Protein AF-A0A2A6RLI5-F1 (afdb_monomer_lite)

InterPro domains:
  IPR041916 Anti-sigma factor, zinc-finger domain superfamily [G3DSA:1.10.10.1320] (336-395)

Structure (mmCIF, N/CA/C/O backbone):
data_AF-A0A2A6RLI5-F1
#
_entry.id   AF-A0A2A6RLI5-F1
#
loop_
_atom_site.group_PDB
_atom_site.id
_atom_site.type_symbol
_atom_site.label_atom_id
_atom_site.label_alt_id
_atom_site.label_comp_id
_atom_site.label_asym_id
_atom_site.label_entity_id
_atom_site.label_seq_id
_atom_site.pdbx_PDB_ins_code
_atom_site.Cartn_x
_atom_site.Cartn_y
_atom_site.Cartn_z
_atom_site.occupancy
_atom_site.B_iso_or_equiv
_atom_site.auth_seq_id
_atom_site.auth_comp_id
_atom_site.auth_asym_id
_atom_site.auth_atom_id
_atom_site.pdbx_PDB_model_num
ATOM 1 N N . MET A 1 1 ? -25.107 36.915 18.709 1.00 40.22 1 MET A N 1
ATOM 2 C CA . MET A 1 1 ? -25.016 36.129 19.954 1.00 40.22 1 MET A CA 1
ATOM 3 C C . MET A 1 1 ? -23.820 35.209 19.802 1.00 40.22 1 MET A C 1
ATOM 5 O O . MET A 1 1 ? -23.866 34.317 18.971 1.00 40.22 1 MET A O 1
ATOM 9 N N . THR A 1 2 ? -22.714 35.505 20.477 1.00 58.28 2 THR A N 1
ATOM 10 C CA . THR A 1 2 ? -21.528 34.642 20.522 1.00 58.28 2 THR A CA 1
ATOM 11 C C . THR A 1 2 ? -21.855 33.453 21.414 1.00 58.28 2 THR A C 1
ATOM 13 O O . THR A 1 2 ? -21.847 33.571 22.635 1.00 58.28 2 THR A O 1
ATOM 16 N N . THR A 1 3 ? -22.231 32.327 20.815 1.00 71.44 3 THR A N 1
ATOM 17 C CA . THR A 1 3 ? -22.405 31.067 21.540 1.00 71.44 3 THR A CA 1
ATOM 18 C C . THR A 1 3 ? -21.025 30.638 22.020 1.00 71.44 3 THR A C 1
ATOM 20 O O . THR A 1 3 ? -20.203 30.182 21.228 1.00 71.44 3 THR A O 1
ATOM 23 N N . THR A 1 4 ? -20.724 30.871 23.295 1.00 84.19 4 THR A N 1
ATOM 24 C CA . THR A 1 4 ? -19.453 30.460 23.890 1.00 84.19 4 THR A CA 1
ATOM 25 C C . THR A 1 4 ? -19.360 28.941 23.798 1.00 84.19 4 THR A C 1
ATOM 27 O O . THR A 1 4 ? -20.162 28.229 24.405 1.00 84.19 4 THR A O 1
ATOM 30 N N . LEU A 1 5 ? -18.426 28.437 22.990 1.00 85.94 5 LEU A N 1
ATOM 31 C CA . LEU A 1 5 ? -18.159 27.005 22.903 1.00 85.94 5 LEU A CA 1
ATOM 32 C C . LEU A 1 5 ? -17.696 26.510 24.285 1.00 85.94 5 LEU A C 1
ATOM 34 O O . LEU A 1 5 ? -16.910 27.206 24.932 1.00 85.94 5 LEU A O 1
ATOM 38 N N . PRO A 1 6 ? -18.155 25.335 24.757 1.00 86.94 6 PRO A N 1
ATOM 39 C CA . PRO A 1 6 ? -17.696 24.796 26.035 1.00 86.94 6 PRO A CA 1
ATOM 40 C C . PRO A 1 6 ? -16.165 24.587 26.043 1.00 86.94 6 PRO A C 1
ATOM 42 O O . PRO A 1 6 ? -15.556 24.508 24.974 1.00 86.94 6 PRO A O 1
ATOM 45 N N . PRO A 1 7 ? -15.505 24.467 27.201 1.00 94.69 7 PRO A N 1
ATOM 46 C CA . PRO A 1 7 ? -14.103 24.038 27.252 1.00 94.69 7 PRO A CA 1
ATOM 47 C C . PRO A 1 7 ? -13.908 22.690 26.532 1.00 94.69 7 PRO A C 1
ATOM 49 O O . PRO A 1 7 ? -14.844 21.893 26.440 1.00 94.69 7 PRO A O 1
ATOM 52 N N . LEU A 1 8 ? -12.729 22.466 25.944 1.00 96.19 8 LEU A N 1
ATOM 53 C CA . LEU A 1 8 ? -12.464 21.292 25.104 1.00 96.19 8 LEU A CA 1
ATOM 54 C C . LEU A 1 8 ? -12.231 20.027 25.942 1.00 96.19 8 LEU A C 1
ATOM 56 O O . LEU A 1 8 ? -12.721 18.963 25.567 1.00 96.19 8 LEU A O 1
ATOM 60 N N . GLU A 1 9 ? -11.549 20.132 27.085 1.00 97.12 9 GLU A N 1
ATOM 61 C CA . GLU A 1 9 ? -11.165 18.975 27.902 1.00 97.12 9 GLU A CA 1
ATOM 62 C C . GLU A 1 9 ? -12.362 18.122 28.358 1.00 97.12 9 GLU A C 1
ATOM 64 O O . GLU A 1 9 ? -12.304 16.900 28.194 1.00 97.12 9 GLU A O 1
ATOM 69 N N . PRO A 1 10 ? -13.489 18.694 28.837 1.00 97.38 10 PRO A N 1
ATOM 70 C CA . PRO A 1 10 ? -14.655 17.888 29.200 1.00 97.38 10 PRO A CA 1
ATOM 71 C C . PRO A 1 10 ? -15.283 17.163 28.004 1.00 97.38 10 PRO A C 1
ATOM 73 O O . PRO A 1 10 ? -15.813 16.066 28.158 1.00 97.38 10 PRO A O 1
ATOM 76 N N . VAL A 1 11 ? -15.206 17.750 26.804 1.00 97.69 11 VAL A N 1
ATOM 77 C CA . VAL A 1 11 ? -15.723 17.133 25.572 1.00 97.69 11 VAL A CA 1
ATOM 78 C C . VAL A 1 11 ? -14.842 15.952 25.154 1.00 97.69 11 VAL A C 1
ATOM 80 O O . VAL A 1 11 ? -15.366 14.917 24.751 1.00 97.69 11 VAL A O 1
ATOM 83 N N . ILE A 1 12 ? -13.518 16.072 25.306 1.00 97.44 12 ILE A N 1
ATOM 84 C CA . ILE A 1 12 ? -12.565 14.978 25.063 1.00 97.44 12 ILE A CA 1
ATOM 85 C C . ILE A 1 12 ? -12.824 13.817 26.029 1.00 97.44 12 ILE A C 1
ATOM 87 O O . ILE A 1 12 ? -12.985 12.683 25.578 1.00 97.44 12 ILE A O 1
ATOM 91 N N . ALA A 1 13 ? -12.918 14.094 27.335 1.00 96.19 13 ALA A N 1
ATOM 92 C CA . ALA A 1 13 ? -13.178 13.072 28.351 1.00 96.19 13 ALA A CA 1
ATOM 93 C C . ALA A 1 13 ? -14.523 12.362 28.116 1.00 96.19 13 ALA A C 1
ATOM 95 O O . ALA A 1 13 ? -14.615 11.138 28.195 1.00 96.19 13 ALA A O 1
ATOM 96 N N . CYS A 1 14 ? -15.557 13.124 27.746 1.00 97.06 14 CYS A N 1
ATOM 97 C CA . CYS A 1 14 ? -16.848 12.567 27.362 1.00 97.06 14 CYS A CA 1
ATOM 98 C C . CYS A 1 14 ? -16.746 11.676 26.110 1.00 97.06 14 CYS A C 1
ATOM 100 O O . CYS A 1 14 ? -17.266 10.565 26.119 1.00 97.06 14 CYS A O 1
ATOM 102 N N . CYS A 1 15 ? -16.019 12.093 25.065 1.00 96.75 15 CYS A N 1
ATOM 103 C CA . CYS A 1 15 ? -15.812 11.252 23.881 1.00 96.75 15 CYS A CA 1
ATOM 104 C C . CYS A 1 15 ? -15.080 9.943 24.222 1.00 96.75 15 CYS A C 1
ATOM 106 O O . CYS A 1 15 ? -15.458 8.877 23.742 1.00 96.75 15 CYS A O 1
ATOM 108 N N . GLN A 1 16 ? -14.061 9.985 25.084 1.00 94.12 16 GLN A N 1
ATOM 109 C CA . GLN A 1 16 ? -13.385 8.771 25.552 1.00 94.12 16 GLN A CA 1
ATOM 110 C C . GLN A 1 16 ? -14.362 7.822 26.261 1.00 94.12 16 GLN A C 1
ATOM 112 O O . GLN A 1 16 ? -14.373 6.627 25.963 1.00 94.12 16 GLN A O 1
ATOM 117 N N . ALA A 1 17 ? -15.229 8.352 27.129 1.00 93.88 17 ALA A N 1
ATOM 118 C CA . ALA A 1 17 ? -16.271 7.573 27.792 1.00 93.88 17 ALA A CA 1
ATOM 119 C C . ALA A 1 17 ? -17.282 6.977 26.794 1.00 93.88 17 ALA A C 1
ATOM 121 O O . ALA A 1 17 ? -17.585 5.790 26.886 1.00 93.88 17 ALA A O 1
ATOM 122 N N . GLU A 1 18 ? -17.739 7.748 25.799 1.00 94.69 18 GLU A N 1
ATOM 123 C CA . GLU A 1 18 ? -18.619 7.267 24.720 1.00 94.69 18 GLU A CA 1
ATOM 124 C C . GLU A 1 18 ? -17.965 6.136 23.913 1.00 94.69 18 GLU A C 1
ATOM 126 O O . GLU A 1 18 ? -18.612 5.135 23.611 1.00 94.69 18 GLU A O 1
ATOM 131 N N . ARG A 1 19 ? -16.668 6.240 23.590 1.00 91.12 19 ARG A N 1
ATOM 132 C CA . ARG A 1 19 ? -15.938 5.176 22.876 1.00 91.12 19 ARG A CA 1
ATOM 133 C C . ARG A 1 19 ? -15.784 3.916 23.720 1.00 91.12 19 ARG A C 1
ATOM 135 O O . ARG A 1 19 ? -15.901 2.820 23.172 1.00 91.12 19 ARG A O 1
ATOM 142 N N . SER A 1 20 ? -15.541 4.051 25.020 1.00 86.56 20 SER A N 1
ATOM 143 C CA . SER A 1 20 ? -15.499 2.916 25.946 1.00 86.56 20 SER A CA 1
ATOM 144 C C . SER A 1 20 ? -16.872 2.256 26.085 1.00 86.56 20 SER A C 1
ATOM 146 O O . SER A 1 20 ? -16.972 1.036 25.971 1.00 86.56 20 SER A O 1
ATOM 148 N N . ALA A 1 21 ? -17.937 3.050 26.233 1.00 86.75 21 ALA A N 1
ATOM 149 C CA . ALA A 1 21 ? -19.313 2.563 26.289 1.00 86.75 21 ALA A CA 1
ATOM 150 C C . ALA A 1 21 ? -19.712 1.850 24.991 1.00 86.75 21 ALA A C 1
ATOM 152 O O . ALA A 1 21 ? -20.210 0.732 25.046 1.00 86.75 21 ALA A O 1
ATOM 153 N N . PHE A 1 22 ? -19.392 2.418 23.824 1.00 86.00 22 PHE A N 1
ATOM 154 C CA . PHE A 1 22 ? -19.642 1.793 22.523 1.00 86.00 22 PHE A CA 1
ATOM 155 C C . PHE A 1 22 ? -19.035 0.390 22.414 1.00 86.00 22 PHE A C 1
ATOM 157 O O . PHE A 1 22 ? -19.674 -0.518 21.888 1.00 86.00 22 PHE A O 1
ATOM 164 N N . ARG A 1 23 ? -17.823 0.178 22.944 1.00 79.25 23 ARG A N 1
ATOM 165 C CA . ARG A 1 23 ? -17.190 -1.152 22.956 1.00 79.25 23 ARG A CA 1
ATOM 166 C C . ARG A 1 23 ? -17.946 -2.156 23.830 1.00 79.25 23 ARG A C 1
ATOM 168 O O . ARG A 1 23 ? -17.895 -3.345 23.542 1.00 79.25 23 ARG A O 1
ATOM 175 N N . GLN A 1 24 ? -18.621 -1.694 24.878 1.00 80.50 24 GLN A N 1
ATOM 176 C CA . GLN A 1 24 ? -19.356 -2.545 25.815 1.00 80.50 24 GLN A CA 1
ATOM 177 C C . GLN A 1 24 ? -20.800 -2.799 25.365 1.00 80.50 24 GLN A C 1
ATOM 179 O O . GLN A 1 24 ? -21.291 -3.919 25.471 1.00 80.50 24 GLN A O 1
ATOM 184 N N . THR A 1 25 ? -21.488 -1.768 24.871 1.00 83.44 25 THR A N 1
ATOM 185 C CA . THR A 1 25 ? -22.939 -1.783 24.623 1.00 83.44 25 THR A CA 1
ATOM 186 C C . THR A 1 25 ? -23.312 -1.736 23.141 1.00 83.44 25 THR A C 1
ATOM 188 O O . THR A 1 25 ? -24.451 -2.040 22.791 1.00 83.44 25 THR A O 1
ATOM 191 N N . GLY A 1 26 ? -22.386 -1.345 22.258 1.00 80.88 26 GLY A N 1
ATOM 192 C CA . GLY A 1 26 ? -22.664 -1.075 20.845 1.00 80.88 26 GLY A CA 1
ATOM 193 C C . GLY A 1 26 ? -23.449 0.221 20.591 1.00 80.88 26 GLY A C 1
ATOM 194 O O . GLY A 1 26 ? -23.953 0.415 19.482 1.00 80.88 26 GLY A O 1
ATOM 195 N N . GLU A 1 27 ? -23.584 1.106 21.587 1.00 84.25 27 GLU A N 1
ATOM 196 C CA . GLU A 1 27 ? -24.362 2.348 21.477 1.00 84.25 27 GLU A CA 1
ATOM 197 C C . GLU A 1 27 ? -23.736 3.355 20.498 1.00 84.25 27 GLU A C 1
ATOM 199 O O . GLU A 1 27 ? -22.704 3.964 20.761 1.00 84.25 27 GLU A O 1
ATOM 204 N N . ARG A 1 28 ? -24.381 3.546 19.342 1.00 83.25 28 ARG A N 1
ATOM 205 C CA . ARG A 1 28 ? -23.843 4.329 18.210 1.00 83.25 28 ARG A CA 1
ATOM 206 C C . ARG A 1 28 ? -23.937 5.849 18.373 1.00 83.25 28 ARG A C 1
ATOM 208 O O . ARG A 1 28 ? -23.409 6.584 17.536 1.00 83.25 28 ARG A O 1
ATOM 215 N N . HIS A 1 29 ? -24.659 6.314 19.388 1.00 92.31 29 HIS A N 1
ATOM 216 C CA . HIS A 1 29 ? -24.828 7.733 19.663 1.00 92.31 29 HIS A CA 1
ATOM 217 C C . HIS A 1 29 ? -23.578 8.248 20.383 1.00 92.31 29 HIS A C 1
ATOM 219 O O . HIS A 1 29 ? -23.207 7.731 21.433 1.00 92.31 29 HIS A O 1
ATOM 225 N N . SER A 1 30 ? -22.878 9.217 19.791 1.00 95.06 30 SER A N 1
ATOM 226 C CA . SER A 1 30 ? -21.624 9.744 20.355 1.00 95.06 30 SER A CA 1
ATOM 227 C C . SER A 1 30 ? -21.500 11.258 20.121 1.00 95.06 30 SER A C 1
ATOM 229 O O . SER A 1 30 ? -20.634 11.705 19.353 1.00 95.06 30 SER A O 1
ATOM 231 N N . PRO A 1 31 ? -22.405 12.065 20.712 1.00 96.25 31 PRO A N 1
ATOM 232 C CA . PRO A 1 31 ? -22.443 13.514 20.522 1.00 96.25 31 PRO A CA 1
ATOM 233 C C . PRO A 1 31 ? -21.136 14.207 20.914 1.00 96.25 31 PRO A C 1
ATOM 235 O O . PRO A 1 31 ? -20.703 15.128 20.213 1.00 96.25 31 PRO A O 1
ATOM 238 N N . CYS A 1 32 ? -20.467 13.769 21.985 1.00 97.31 32 CYS A N 1
ATOM 239 C CA . CYS A 1 32 ? -19.204 14.368 22.400 1.00 97.31 32 CYS A CA 1
ATOM 240 C C . CYS A 1 32 ? -18.106 14.108 21.369 1.00 97.31 32 CYS A C 1
ATOM 242 O O . CYS A 1 32 ? -17.412 15.049 20.979 1.00 97.31 32 CYS A O 1
ATOM 244 N N . CYS A 1 33 ? -17.985 12.884 20.851 1.00 96.62 33 CYS A N 1
ATOM 245 C CA . CYS A 1 33 ? -17.020 12.602 19.789 1.00 96.62 33 CYS A CA 1
ATOM 246 C C . CYS A 1 33 ? -17.282 13.415 18.521 1.00 96.62 33 CYS A C 1
ATOM 248 O O . CYS A 1 33 ? -16.354 14.021 17.982 1.00 96.62 33 CYS A O 1
ATOM 250 N N . VAL A 1 34 ? -18.538 13.497 18.069 1.00 96.62 34 VAL A N 1
ATOM 251 C CA . VAL A 1 34 ? -18.907 14.334 16.916 1.00 96.62 34 VAL A CA 1
ATOM 252 C C . VAL A 1 34 ? -18.532 15.801 17.168 1.00 96.62 34 VAL A C 1
ATOM 254 O O . VAL A 1 34 ? -18.016 16.471 16.270 1.00 96.62 34 VAL A O 1
ATOM 257 N N . GLN A 1 35 ? -18.707 16.300 18.394 1.00 96.81 35 GLN A N 1
ATOM 258 C CA . GLN A 1 35 ? -18.313 17.658 18.761 1.00 96.81 35 GLN A CA 1
ATOM 259 C C . GLN A 1 35 ? -16.792 17.884 18.719 1.00 96.81 35 GLN A C 1
ATOM 261 O O . GLN A 1 35 ? -16.371 18.968 18.305 1.00 96.81 35 GLN A O 1
ATOM 266 N N . VAL A 1 36 ? -15.965 16.897 19.090 1.00 97.50 36 VAL A N 1
ATOM 267 C CA . VAL A 1 36 ? -14.498 16.987 18.928 1.00 97.50 36 VAL A CA 1
ATOM 268 C C . VAL A 1 36 ? -14.140 17.153 17.447 1.00 97.50 36 VAL A C 1
ATOM 270 O O . VAL A 1 36 ? -13.387 18.062 17.099 1.00 97.50 36 VAL A O 1
ATOM 273 N N . PHE A 1 37 ? -14.740 16.363 16.552 1.00 97.38 37 PHE A N 1
ATOM 274 C CA . PHE A 1 37 ? -14.509 16.500 15.108 1.00 97.38 37 PHE A CA 1
ATOM 275 C C . PHE A 1 37 ? -14.974 17.837 14.539 1.00 97.38 37 PHE A C 1
ATOM 277 O O . PHE A 1 37 ? -14.247 18.445 13.755 1.00 97.38 37 PHE A O 1
ATOM 284 N N . ARG A 1 38 ? -16.142 18.342 14.964 1.00 96.19 38 ARG A N 1
ATOM 285 C CA . ARG A 1 38 ? -16.617 19.676 14.557 1.00 96.19 38 ARG A CA 1
ATOM 286 C C . ARG A 1 38 ? -15.597 20.764 14.911 1.00 96.19 38 ARG A C 1
ATOM 288 O O . ARG A 1 38 ? -15.357 21.653 14.100 1.00 96.19 38 ARG A O 1
ATOM 295 N N . ARG A 1 39 ? -14.968 20.687 16.091 1.00 96.69 39 ARG A N 1
ATOM 296 C CA . ARG A 1 39 ? -13.918 21.637 16.506 1.00 96.69 39 ARG A CA 1
ATOM 297 C C . ARG A 1 39 ? -12.633 21.479 15.714 1.00 96.69 39 ARG A C 1
ATOM 299 O O . ARG A 1 39 ? -12.080 22.477 15.264 1.00 96.69 39 ARG A O 1
ATOM 306 N N . ALA A 1 40 ? -12.193 20.244 15.500 1.00 97.12 40 ALA A N 1
ATOM 307 C CA . ALA A 1 40 ? -11.009 19.965 14.701 1.00 97.12 40 ALA A CA 1
ATOM 308 C C . ALA A 1 40 ? -11.156 20.530 13.278 1.00 97.12 40 ALA A C 1
ATOM 310 O O . ALA A 1 40 ? -10.283 21.242 12.785 1.00 97.12 40 ALA A O 1
ATOM 311 N N . PHE A 1 41 ? -12.312 20.321 12.642 1.00 96.38 41 PHE A N 1
ATOM 312 C CA . PHE A 1 41 ? -12.607 20.881 11.319 1.00 96.38 41 PHE A CA 1
ATOM 313 C C . PHE A 1 41 ? -12.788 22.404 11.321 1.00 96.38 41 PHE A C 1
ATOM 315 O O . PHE A 1 41 ? -12.586 23.036 10.288 1.00 96.38 41 PHE A O 1
ATOM 322 N N . ALA A 1 42 ? -13.099 23.008 12.471 1.00 95.69 42 ALA A N 1
ATOM 323 C CA . ALA A 1 42 ? -13.073 24.458 12.664 1.00 95.69 42 ALA A CA 1
ATOM 324 C C . ALA A 1 42 ? -11.654 25.024 12.900 1.00 95.69 42 ALA A C 1
ATOM 326 O O . ALA A 1 42 ? -11.509 26.229 13.102 1.00 95.69 42 ALA A O 1
ATOM 327 N N . GLY A 1 43 ? -10.612 24.184 12.863 1.00 95.50 43 GLY A N 1
ATOM 328 C CA . GLY A 1 43 ? -9.207 24.586 12.985 1.00 95.50 43 GLY A CA 1
ATOM 329 C C . GLY A 1 43 ? -8.606 24.446 14.386 1.00 95.50 43 GLY A C 1
ATOM 330 O O . GLY A 1 43 ? -7.476 24.883 14.599 1.00 95.50 43 GLY A O 1
ATOM 331 N N . ASP A 1 44 ? -9.319 23.840 15.341 1.00 97.25 44 ASP A N 1
ATOM 332 C CA . ASP A 1 44 ? -8.799 23.591 16.689 1.00 97.25 44 ASP A CA 1
ATOM 333 C C . ASP A 1 44 ? -7.751 22.460 16.675 1.00 97.25 44 ASP A C 1
ATOM 335 O O . ASP A 1 44 ? -8.067 21.284 16.471 1.00 97.25 44 ASP A O 1
ATOM 339 N N . GLN A 1 45 ? -6.484 22.819 16.901 1.00 96.94 45 GLN A N 1
ATOM 340 C CA . GLN A 1 45 ? -5.364 21.874 16.898 1.00 96.94 45 GLN A CA 1
ATOM 341 C C . GLN A 1 45 ? -5.402 20.896 18.077 1.00 96.94 45 GLN A C 1
ATOM 343 O O . GLN A 1 45 ? -5.036 19.732 17.915 1.00 96.94 45 GLN A O 1
ATOM 348 N N . GLN A 1 46 ? -5.886 21.319 19.248 1.00 97.31 46 GLN A N 1
ATOM 349 C CA . GLN A 1 46 ? -6.001 20.418 20.397 1.00 97.31 46 GLN A CA 1
ATOM 350 C C . GLN A 1 46 ? -7.065 19.348 20.139 1.00 97.31 46 GLN A C 1
ATOM 352 O O . GLN A 1 46 ? -6.878 18.186 20.498 1.00 97.31 46 GLN A O 1
ATOM 357 N N . ALA A 1 47 ? -8.151 19.708 19.448 1.00 97.62 47 ALA A N 1
ATOM 358 C CA . ALA A 1 47 ? -9.157 18.741 19.027 1.00 97.62 47 ALA A CA 1
ATOM 359 C C . ALA A 1 47 ? -8.589 17.726 18.015 1.00 97.62 47 ALA A C 1
ATOM 361 O O . ALA A 1 47 ? -8.882 16.536 18.119 1.00 97.62 47 ALA A O 1
ATOM 362 N N . TRP A 1 48 ? -7.725 18.157 17.087 1.00 97.31 48 TRP A N 1
ATOM 363 C CA . TRP A 1 48 ? -7.007 17.246 16.184 1.00 97.31 48 TRP A CA 1
ATOM 364 C C . TRP A 1 48 ? -6.065 16.287 16.911 1.00 97.31 48 TRP A C 1
ATOM 366 O O . TRP A 1 48 ? -6.014 15.111 16.551 1.00 97.31 48 TRP A O 1
ATOM 376 N N . MET A 1 49 ? -5.342 16.763 17.928 1.00 96.19 49 MET A N 1
ATOM 377 C CA . MET A 1 49 ? -4.506 15.905 18.775 1.00 96.19 49 MET A CA 1
ATOM 378 C C . MET A 1 49 ? -5.355 14.876 19.524 1.00 96.19 49 MET A C 1
ATOM 380 O O . MET A 1 49 ? -5.017 13.698 19.540 1.00 96.19 49 MET A O 1
ATOM 384 N N . ALA A 1 50 ? -6.494 15.296 20.079 1.00 96.75 50 ALA A N 1
ATOM 385 C CA . ALA A 1 50 ? -7.409 14.391 20.764 1.00 96.75 50 ALA A CA 1
ATOM 386 C C . ALA A 1 50 ? -7.980 13.319 19.824 1.00 96.75 50 ALA A C 1
ATOM 388 O O . ALA A 1 50 ? -8.042 12.150 20.196 1.00 96.75 50 ALA A O 1
ATOM 389 N N . ILE A 1 51 ? -8.362 13.692 18.597 1.00 97.00 51 ILE A N 1
ATOM 390 C CA . ILE A 1 51 ? -8.805 12.740 17.567 1.00 97.00 51 ILE A CA 1
ATOM 391 C C . ILE A 1 51 ? -7.706 11.727 17.261 1.00 97.00 51 ILE A C 1
ATOM 393 O O . ILE A 1 51 ? -7.990 10.534 17.178 1.00 97.00 51 ILE A O 1
ATOM 397 N N . ASP A 1 52 ? -6.466 12.194 17.123 1.00 93.94 52 ASP A N 1
ATOM 398 C CA . ASP A 1 52 ? -5.313 11.330 16.902 1.00 93.94 52 ASP A CA 1
ATOM 399 C C . ASP A 1 52 ? -5.198 10.303 18.030 1.00 93.94 52 ASP A C 1
ATOM 401 O O . ASP A 1 52 ? -5.331 9.108 17.799 1.00 93.94 52 ASP A O 1
ATOM 405 N N . THR A 1 53 ? -5.108 10.760 19.278 1.00 92.94 53 THR A N 1
ATOM 406 C CA . THR A 1 53 ? -4.976 9.876 20.441 1.00 92.94 53 THR A CA 1
ATOM 407 C C . THR A 1 53 ? -6.135 8.882 20.569 1.00 92.94 53 THR A C 1
ATOM 409 O O . THR A 1 53 ? -5.910 7.702 20.831 1.00 92.94 53 THR A O 1
ATOM 412 N N . ILE A 1 54 ? -7.380 9.330 20.378 1.00 94.56 54 ILE A N 1
ATOM 413 C CA . ILE A 1 54 ? -8.574 8.499 20.602 1.00 94.56 54 ILE A CA 1
ATOM 414 C C . ILE A 1 54 ? -8.770 7.463 19.487 1.00 94.56 54 ILE A C 1
ATOM 416 O O . ILE A 1 54 ? -9.184 6.332 19.761 1.00 94.56 54 ILE A O 1
ATOM 420 N N . PHE A 1 55 ? -8.513 7.830 18.228 1.00 94.75 55 PHE A N 1
ATOM 421 C CA . PHE A 1 55 ? -8.873 7.007 17.070 1.00 94.75 55 PHE A CA 1
ATOM 422 C C . PHE A 1 55 ? -7.682 6.333 16.377 1.00 94.75 55 PHE A C 1
ATOM 424 O O . PHE A 1 55 ? -7.906 5.402 15.601 1.00 94.75 55 PHE A O 1
ATOM 431 N N . HIS A 1 56 ? -6.435 6.708 16.683 1.00 92.31 56 HIS A N 1
ATOM 432 C CA . HIS A 1 56 ? -5.240 6.092 16.092 1.00 92.31 56 HIS A CA 1
ATOM 433 C C . HIS A 1 56 ? -5.212 4.556 16.206 1.00 92.31 56 HIS A C 1
ATOM 435 O O . HIS A 1 56 ? -5.017 3.904 15.178 1.00 92.31 56 HIS A O 1
ATOM 441 N N . PRO A 1 57 ? -5.494 3.932 17.373 1.00 90.25 57 PRO A N 1
ATOM 442 C CA . PRO A 1 57 ? -5.465 2.470 17.488 1.00 90.25 57 PRO A CA 1
ATOM 443 C C . PRO A 1 57 ? -6.455 1.769 16.548 1.00 90.25 57 PRO A C 1
ATOM 445 O O . PRO A 1 57 ? -6.185 0.685 16.038 1.00 90.25 57 PRO A O 1
ATOM 448 N N . MET A 1 58 ? -7.603 2.399 16.296 1.00 91.56 58 MET A N 1
ATOM 449 C CA . MET A 1 58 ? -8.645 1.858 15.427 1.00 91.56 58 MET A CA 1
ATOM 450 C C . MET A 1 58 ? -8.229 1.906 13.953 1.00 91.56 58 MET A C 1
ATOM 452 O O . MET A 1 58 ? -8.410 0.920 13.247 1.00 91.56 58 MET A O 1
ATOM 456 N N . ILE A 1 59 ? -7.644 3.016 13.497 1.00 92.94 59 ILE A N 1
ATOM 457 C CA . ILE A 1 59 ? -7.188 3.156 12.105 1.00 92.94 59 ILE A CA 1
ATOM 458 C C . ILE A 1 59 ? -6.011 2.224 11.843 1.00 92.94 59 ILE A C 1
ATOM 460 O O . ILE A 1 59 ? -5.991 1.543 10.823 1.00 92.94 59 ILE A O 1
ATOM 464 N N . ASN A 1 60 ? -5.065 2.163 12.785 1.00 92.81 60 ASN A N 1
ATOM 465 C CA . ASN A 1 60 ? -3.937 1.245 12.721 1.00 92.81 60 ASN A CA 1
ATOM 466 C C . ASN A 1 60 ? -4.433 -0.197 12.523 1.00 92.81 60 ASN A C 1
ATOM 468 O O . ASN A 1 60 ? -4.056 -0.877 11.570 1.00 92.81 60 ASN A O 1
ATOM 472 N N . LYS A 1 61 ? -5.393 -0.617 13.349 1.00 87.75 61 LYS A N 1
ATOM 473 C CA . LYS A 1 61 ? -6.030 -1.925 13.221 1.00 87.75 61 LYS A CA 1
ATOM 474 C C . LYS A 1 61 ? -6.716 -2.134 11.869 1.00 87.75 61 LYS A C 1
ATOM 476 O O . LYS A 1 61 ? -6.529 -3.190 11.281 1.00 87.75 61 LYS A O 1
ATOM 481 N N . TRP A 1 62 ? -7.465 -1.158 11.347 1.00 92.62 62 TRP A N 1
ATOM 482 C CA . TRP A 1 62 ? -8.083 -1.282 10.018 1.00 92.62 62 TRP A CA 1
ATOM 483 C C . TRP A 1 62 ? -7.051 -1.577 8.929 1.00 92.62 62 TRP A C 1
ATOM 485 O O . TRP A 1 62 ? -7.287 -2.430 8.076 1.00 92.62 62 TRP A O 1
ATOM 495 N N . VAL A 1 63 ? -5.904 -0.892 8.970 1.00 93.06 63 VAL A N 1
ATOM 496 C CA . VAL A 1 63 ? -4.816 -1.118 8.014 1.00 93.06 63 VAL A CA 1
ATOM 497 C C . VAL A 1 63 ? -4.206 -2.507 8.211 1.00 93.06 63 VAL A C 1
ATOM 499 O O . VAL A 1 63 ? -4.114 -3.263 7.247 1.00 93.06 63 VAL A O 1
ATOM 502 N N . LEU A 1 64 ? -3.851 -2.882 9.443 1.00 91.50 64 LEU A N 1
ATOM 503 C CA . LEU A 1 64 ? -3.237 -4.180 9.744 1.00 91.50 64 LEU A CA 1
ATOM 504 C C . LEU A 1 64 ? -4.144 -5.372 9.407 1.00 91.50 64 LEU A C 1
ATOM 506 O O . LEU A 1 64 ? -3.671 -6.350 8.825 1.00 91.50 64 LEU A O 1
ATOM 510 N N . ASP A 1 65 ? -5.438 -5.292 9.723 1.00 89.25 65 ASP A N 1
ATOM 511 C CA . ASP A 1 65 ? -6.415 -6.344 9.424 1.00 89.25 65 ASP A CA 1
ATOM 512 C C . ASP A 1 65 ? -6.547 -6.533 7.903 1.00 89.25 65 ASP A C 1
ATOM 514 O O . ASP A 1 65 ? -6.507 -7.659 7.397 1.00 89.25 65 ASP A O 1
ATOM 518 N N . ALA A 1 66 ? -6.630 -5.431 7.150 1.00 87.94 66 ALA A N 1
ATOM 519 C CA . ALA A 1 66 ? -6.719 -5.484 5.696 1.00 87.94 66 ALA A CA 1
ATOM 520 C C . ALA A 1 66 ? -5.444 -6.042 5.043 1.00 87.94 66 ALA A C 1
ATOM 522 O O . ALA A 1 66 ? -5.534 -6.847 4.115 1.00 87.94 66 ALA A O 1
ATOM 523 N N . LEU A 1 67 ? -4.259 -5.665 5.537 1.00 88.56 67 LEU A N 1
ATOM 524 C CA . LEU A 1 67 ? -2.984 -6.201 5.048 1.00 88.56 67 LEU A CA 1
ATOM 525 C C . LEU A 1 67 ? -2.832 -7.687 5.373 1.00 88.56 67 LEU A C 1
ATOM 527 O O . LEU A 1 67 ? -2.442 -8.472 4.508 1.00 88.56 67 LEU A O 1
ATOM 531 N N . SER A 1 68 ? -3.205 -8.099 6.583 1.00 88.12 68 SER A N 1
ATOM 532 C CA . SER A 1 68 ? -3.156 -9.502 7.007 1.00 88.12 68 SER A CA 1
ATOM 533 C C . SER A 1 68 ? -4.012 -10.395 6.107 1.00 88.12 68 SER A C 1
ATOM 535 O O . SER A 1 68 ? -3.590 -11.492 5.738 1.00 88.12 68 SER A O 1
ATOM 537 N N . ALA A 1 69 ? -5.174 -9.903 5.669 1.00 84.75 69 ALA A N 1
ATOM 538 C CA . ALA A 1 69 ? -6.058 -10.629 4.761 1.00 84.75 69 ALA A CA 1
ATOM 539 C C . ALA A 1 69 ? -5.450 -10.877 3.365 1.00 84.75 69 ALA A C 1
ATOM 541 O O . ALA A 1 69 ? -5.839 -11.828 2.690 1.00 84.75 69 ALA A O 1
ATOM 542 N N . THR A 1 70 ? -4.450 -10.091 2.948 1.00 82.81 70 THR A N 1
ATOM 543 C CA . THR A 1 70 ? -3.718 -10.334 1.690 1.00 82.81 70 THR A CA 1
ATOM 544 C C . THR A 1 70 ? -2.707 -11.481 1.771 1.00 82.81 70 THR A C 1
ATOM 546 O O . THR A 1 70 ? -2.085 -11.821 0.765 1.00 82.81 70 THR A O 1
ATOM 549 N N . GLY A 1 71 ? -2.510 -12.073 2.954 1.00 86.56 71 GLY A N 1
ATOM 550 C CA . GLY A 1 71 ? -1.474 -13.078 3.198 1.00 86.56 71 GLY A CA 1
ATOM 551 C C . GLY A 1 71 ? -0.068 -12.491 3.353 1.00 86.56 71 GLY A C 1
ATOM 552 O O . GLY A 1 71 ? 0.892 -13.248 3.474 1.00 86.56 71 GLY A O 1
ATOM 553 N N . ASN A 1 72 ? 0.064 -11.159 3.369 1.00 83.00 72 ASN A N 1
ATOM 554 C CA . ASN A 1 72 ? 1.322 -10.463 3.609 1.00 83.00 72 ASN A CA 1
ATOM 555 C C . ASN A 1 72 ? 1.134 -9.323 4.633 1.00 83.00 72 ASN A C 1
ATOM 557 O O . ASN A 1 72 ? 1.003 -8.161 4.246 1.00 83.00 72 ASN A O 1
ATOM 561 N N . PRO A 1 73 ? 1.113 -9.632 5.944 1.00 81.81 73 PRO A N 1
ATOM 562 C CA . PRO A 1 73 ? 0.934 -8.621 6.989 1.00 81.81 73 PRO A CA 1
ATOM 563 C C . PRO A 1 73 ? 2.086 -7.605 7.045 1.00 81.81 73 PRO A C 1
ATOM 565 O O . PRO A 1 73 ? 1.884 -6.485 7.496 1.00 81.81 73 PRO A O 1
ATOM 568 N N . ASN A 1 74 ? 3.266 -7.966 6.532 1.00 82.69 74 ASN A N 1
ATOM 569 C CA . ASN A 1 74 ? 4.471 -7.132 6.541 1.00 82.69 74 ASN A CA 1
ATOM 570 C C . ASN A 1 74 ? 4.651 -6.346 5.235 1.00 82.69 74 ASN A C 1
ATOM 572 O O . ASN A 1 74 ? 5.769 -5.988 4.875 1.00 82.69 74 ASN A O 1
ATOM 576 N N . LEU A 1 75 ? 3.568 -6.127 4.483 1.00 85.25 75 LEU A N 1
ATOM 577 C CA . LEU A 1 75 ? 3.629 -5.347 3.249 1.00 85.25 75 LEU A CA 1
ATOM 578 C C . LEU A 1 75 ? 3.999 -3.881 3.527 1.00 85.25 75 LEU A C 1
ATOM 580 O O . LEU A 1 75 ? 4.664 -3.257 2.709 1.00 85.25 75 LEU A O 1
ATOM 584 N N . LEU A 1 76 ? 3.597 -3.356 4.688 1.00 88.88 76 LEU A N 1
ATOM 585 C CA . LEU A 1 76 ? 4.025 -2.057 5.198 1.00 88.88 76 LEU A CA 1
ATOM 586 C C . LEU A 1 76 ? 4.900 -2.272 6.434 1.00 88.88 76 LEU A C 1
ATOM 588 O O . LEU A 1 76 ? 4.531 -3.042 7.323 1.00 88.88 76 LEU A O 1
ATOM 592 N N . ASP A 1 77 ? 6.031 -1.577 6.508 1.00 89.56 77 ASP A N 1
ATOM 593 C CA . ASP A 1 77 ? 6.768 -1.446 7.762 1.00 89.56 77 ASP A CA 1
ATOM 594 C C . ASP A 1 77 ? 6.083 -0.431 8.698 1.00 89.56 77 ASP A C 1
ATOM 596 O O . ASP A 1 77 ? 5.075 0.199 8.361 1.00 89.56 77 ASP A O 1
ATOM 600 N N . ALA A 1 78 ? 6.610 -0.303 9.918 1.00 87.44 78 ALA A N 1
ATOM 601 C CA . ALA A 1 78 ? 6.023 0.561 10.938 1.00 87.44 78 ALA A CA 1
ATOM 602 C C . ALA A 1 78 ? 6.030 2.048 10.542 1.00 87.44 78 ALA A C 1
ATOM 604 O O . ALA A 1 78 ? 5.099 2.765 10.901 1.00 87.44 78 ALA A O 1
ATOM 605 N N . GLU A 1 79 ? 7.049 2.501 9.811 1.00 91.12 79 GLU A N 1
ATOM 606 C CA . GLU A 1 79 ? 7.162 3.884 9.333 1.00 91.12 79 GLU A CA 1
ATOM 607 C C . GLU A 1 79 ? 6.118 4.158 8.249 1.00 91.12 79 GLU A C 1
ATOM 609 O O . GLU A 1 79 ? 5.279 5.046 8.392 1.00 91.12 79 GLU A O 1
ATOM 614 N N . THR A 1 80 ? 6.050 3.286 7.247 1.00 91.25 80 THR A N 1
ATOM 615 C CA . THR A 1 80 ? 5.083 3.382 6.157 1.00 91.25 80 THR A CA 1
ATOM 616 C C . THR A 1 80 ? 3.637 3.319 6.657 1.00 91.25 80 THR A C 1
ATOM 618 O O . THR A 1 80 ? 2.736 3.973 6.127 1.00 91.25 80 THR A O 1
ATOM 621 N N . LEU A 1 81 ? 3.378 2.515 7.686 1.00 93.00 81 LEU A N 1
ATOM 622 C CA . LEU A 1 81 ? 2.073 2.449 8.334 1.00 93.00 81 LEU A CA 1
ATOM 623 C C . LEU A 1 81 ? 1.676 3.797 8.956 1.00 93.00 81 LEU A C 1
ATOM 625 O O . LEU A 1 81 ? 0.514 4.195 8.856 1.00 93.00 81 LEU A O 1
ATOM 629 N N . GLN A 1 82 ? 2.623 4.516 9.563 1.00 93.19 82 GLN A N 1
ATOM 630 C CA . GLN A 1 82 ? 2.373 5.866 10.071 1.00 93.19 82 GLN A CA 1
ATOM 631 C C . GLN A 1 82 ? 2.091 6.848 8.932 1.00 93.19 82 GLN A C 1
ATOM 633 O O . GLN A 1 82 ? 1.146 7.633 9.048 1.00 93.19 82 GLN A O 1
ATOM 638 N N . ASP A 1 83 ? 2.808 6.750 7.812 1.00 93.12 83 ASP A N 1
ATOM 639 C CA . ASP A 1 83 ? 2.561 7.584 6.629 1.00 93.12 83 ASP A CA 1
ATOM 640 C C . ASP A 1 83 ? 1.144 7.393 6.080 1.00 93.12 83 ASP A C 1
ATOM 642 O O . ASP A 1 83 ? 0.445 8.366 5.793 1.00 93.12 83 ASP A O 1
ATOM 646 N N . VAL A 1 84 ? 0.661 6.148 6.016 1.00 95.06 84 VAL A N 1
ATOM 647 C CA . VAL A 1 84 ? -0.724 5.843 5.622 1.00 95.06 84 VAL A CA 1
ATOM 648 C C . VAL A 1 84 ? -1.731 6.516 6.552 1.00 95.06 84 VAL A C 1
ATOM 650 O O . VAL A 1 84 ? -2.723 7.084 6.088 1.00 95.06 84 VAL A O 1
ATOM 653 N N . ILE A 1 85 ? -1.513 6.442 7.867 1.00 94.81 85 ILE A N 1
ATOM 654 C CA . ILE A 1 85 ? -2.422 7.035 8.854 1.00 94.81 85 ILE A CA 1
ATOM 655 C C . ILE A 1 85 ? -2.424 8.562 8.719 1.00 94.81 85 ILE A C 1
ATOM 657 O O . ILE A 1 85 ? -3.498 9.176 8.731 1.00 94.81 85 ILE A O 1
ATOM 661 N N . GLN A 1 86 ? -1.251 9.174 8.538 1.00 94.56 86 GLN A N 1
ATOM 662 C CA . GLN A 1 86 ? -1.134 10.616 8.335 1.00 94.56 86 GLN A CA 1
ATOM 663 C C . GLN A 1 86 ? -1.781 11.067 7.027 1.00 94.56 86 GLN A C 1
ATOM 665 O O . GLN A 1 86 ? -2.527 12.048 7.029 1.00 94.56 86 GLN A O 1
ATOM 670 N N . GLU A 1 87 ? -1.598 10.332 5.931 1.00 94.81 87 GLU A N 1
ATOM 671 C CA . GLU A 1 87 ? -2.249 10.646 4.658 1.00 94.81 87 GLU A CA 1
ATOM 672 C C . GLU A 1 87 ? -3.775 10.498 4.766 1.00 94.81 87 GLU A C 1
ATOM 674 O O . GLU A 1 87 ? -4.522 11.381 4.340 1.00 94.81 87 GLU A O 1
ATOM 679 N N . ALA A 1 88 ? -4.275 9.451 5.431 1.00 95.94 88 ALA A N 1
ATOM 680 C CA . ALA A 1 88 ? -5.708 9.279 5.678 1.00 95.94 88 ALA A CA 1
ATOM 681 C C . ALA A 1 88 ? -6.301 10.456 6.472 1.00 95.94 88 ALA A C 1
ATOM 683 O O . ALA A 1 88 ? -7.391 10.947 6.155 1.00 95.94 88 ALA A O 1
ATOM 684 N N . LYS A 1 89 ? -5.577 10.932 7.490 1.00 95.38 89 LYS A N 1
ATOM 685 C CA . LYS A 1 89 ? -5.944 12.102 8.297 1.00 95.38 89 LYS A CA 1
ATOM 686 C C . LYS A 1 89 ? -5.880 13.400 7.491 1.00 95.38 89 LYS A C 1
ATOM 688 O O . LYS A 1 89 ? -6.796 14.213 7.595 1.00 95.38 89 LYS A O 1
ATOM 693 N N . SER A 1 90 ? -4.859 13.573 6.657 1.00 94.56 90 SER A N 1
ATOM 694 C CA . SER A 1 90 ? -4.719 14.706 5.734 1.00 94.56 90 SER A CA 1
ATOM 695 C C . SER A 1 90 ? -5.910 14.781 4.770 1.00 94.56 90 SER A C 1
ATOM 697 O O . SER A 1 90 ? -6.558 15.826 4.641 1.00 94.56 90 SER A O 1
ATOM 699 N N . ILE A 1 91 ? -6.294 13.649 4.167 1.00 92.56 91 ILE A N 1
ATOM 700 C CA . ILE A 1 91 ? -7.478 13.551 3.303 1.00 92.56 91 ILE A CA 1
ATOM 701 C C . ILE A 1 91 ? -8.751 13.900 4.089 1.00 92.56 91 ILE A C 1
ATOM 703 O O . ILE A 1 91 ? -9.552 14.708 3.610 1.00 92.56 91 ILE A O 1
ATOM 707 N N . LEU A 1 92 ? -8.925 13.344 5.294 1.00 96.31 92 LEU A N 1
ATOM 708 C CA . LEU A 1 92 ? -10.070 13.637 6.162 1.00 96.31 92 LEU A CA 1
ATOM 709 C C . LEU A 1 92 ? -10.162 15.131 6.499 1.00 96.31 92 LEU A C 1
ATOM 711 O O . LEU A 1 92 ? -11.237 15.711 6.370 1.00 96.31 92 LEU A O 1
ATOM 715 N N . GLY A 1 93 ? -9.056 15.763 6.894 1.00 95.31 93 GLY A N 1
ATOM 716 C CA . GLY A 1 93 ? -9.021 17.181 7.253 1.00 95.31 93 GLY A CA 1
ATOM 717 C C . GLY A 1 93 ? -9.281 18.113 6.071 1.00 95.31 93 GLY A C 1
ATOM 718 O O . GLY A 1 93 ? -9.924 19.146 6.238 1.00 95.31 93 GLY A O 1
ATOM 719 N N . ARG A 1 94 ? -8.847 17.735 4.862 1.00 94.62 94 ARG A N 1
ATOM 720 C CA . ARG A 1 94 ? -9.071 18.518 3.637 1.00 94.62 94 ARG A CA 1
ATOM 721 C C . ARG A 1 94 ? -10.505 18.406 3.108 1.00 94.62 94 ARG A C 1
ATOM 723 O O . ARG A 1 94 ? -11.065 19.406 2.661 1.00 94.62 94 ARG A O 1
ATOM 730 N N . VAL A 1 95 ? -11.084 17.202 3.115 1.00 93.62 95 VAL A N 1
ATOM 731 C CA . VAL A 1 95 ? -12.385 16.916 2.473 1.00 93.62 95 VAL A CA 1
ATOM 732 C C . VAL A 1 95 ? -13.549 16.960 3.466 1.00 93.62 95 VAL A C 1
ATOM 734 O O . VAL A 1 95 ? -14.645 17.385 3.108 1.00 93.62 95 VAL A O 1
ATOM 737 N N . GLY A 1 96 ? -13.328 16.571 4.722 1.00 94.38 96 GLY A N 1
ATOM 738 C CA . GLY A 1 96 ? -14.354 16.512 5.766 1.00 94.38 96 GLY A CA 1
ATOM 739 C C . GLY A 1 96 ? -15.135 17.818 5.975 1.00 94.38 96 GLY A C 1
ATOM 740 O O . GLY A 1 96 ? -16.366 17.767 5.983 1.00 94.38 96 GLY A O 1
ATOM 741 N N . PRO A 1 97 ? -14.487 18.999 6.054 1.00 95.19 97 PRO A N 1
ATOM 742 C CA . PRO A 1 97 ? -15.186 20.282 6.187 1.00 95.19 97 PRO A CA 1
ATOM 743 C C . PRO A 1 97 ? -16.129 20.617 5.020 1.00 95.19 97 PRO A C 1
ATOM 745 O O . PRO A 1 97 ? -17.051 21.411 5.180 1.00 95.19 97 PRO A O 1
ATOM 748 N N . GLN A 1 98 ? -15.920 20.010 3.847 1.00 95.12 98 GLN A N 1
ATOM 749 C CA . GLN A 1 98 ? -16.731 20.229 2.643 1.00 95.12 98 GLN A CA 1
ATOM 750 C C . GLN A 1 98 ? -17.985 19.338 2.611 1.00 95.12 98 GLN A C 1
ATOM 752 O O . GLN A 1 98 ? -18.801 19.447 1.697 1.00 95.12 98 GLN A O 1
ATOM 757 N N . ARG A 1 99 ? -18.146 18.454 3.605 1.00 95.00 99 ARG A N 1
ATOM 758 C CA . ARG A 1 99 ? -19.219 17.460 3.693 1.00 95.00 99 ARG A CA 1
ATOM 759 C C . ARG A 1 99 ? -20.068 17.650 4.955 1.00 95.00 99 ARG A C 1
ATOM 761 O O . ARG A 1 99 ? -19.873 16.950 5.951 1.00 95.00 99 ARG A O 1
ATOM 768 N N . PRO A 1 100 ? -21.038 18.586 4.945 1.00 93.06 100 PRO A N 1
ATOM 769 C CA . PRO A 1 100 ? -21.891 18.843 6.108 1.00 93.06 100 PRO A CA 1
ATOM 770 C C . PRO A 1 100 ? -22.765 17.638 6.483 1.00 93.06 100 PRO A C 1
ATOM 772 O O . PRO A 1 100 ? -23.184 17.509 7.631 1.00 93.06 100 PRO A O 1
ATOM 775 N N . ASP A 1 101 ? -23.007 16.729 5.537 1.00 94.50 101 ASP A N 1
ATOM 776 C CA . ASP A 1 101 ? -23.770 15.501 5.736 1.00 94.50 101 ASP A CA 1
ATOM 777 C C . ASP A 1 101 ? -23.125 14.527 6.737 1.00 94.50 101 ASP A C 1
ATOM 779 O O . ASP A 1 101 ? -23.841 13.753 7.380 1.00 94.50 101 ASP A O 1
ATOM 783 N N . LEU A 1 102 ? -21.803 14.624 6.942 1.00 92.44 102 LEU A N 1
ATOM 784 C CA . LEU A 1 102 ? -21.069 13.854 7.953 1.00 92.44 102 LEU A CA 1
ATOM 785 C C . LEU A 1 102 ? -21.457 14.229 9.390 1.00 92.44 102 LEU A C 1
ATOM 787 O O . LEU A 1 102 ? -21.235 13.438 10.302 1.00 92.44 102 LEU A O 1
ATOM 791 N N . PHE A 1 103 ? -22.036 15.417 9.589 1.00 91.69 103 PHE A N 1
ATOM 792 C CA . PHE A 1 103 ? -22.361 15.987 10.900 1.00 91.69 103 PHE A CA 1
ATOM 793 C C . PHE A 1 103 ? -23.861 16.111 11.160 1.00 91.69 103 PHE A C 1
ATOM 795 O O . PHE A 1 103 ? -24.255 16.765 12.131 1.00 91.69 103 PHE A O 1
ATOM 802 N N . ILE A 1 104 ? -24.700 15.531 10.297 1.00 89.88 104 ILE A N 1
ATOM 803 C CA . ILE A 1 104 ? -26.148 15.508 10.501 1.00 89.88 104 ILE A CA 1
ATOM 804 C C . ILE A 1 104 ? -26.461 14.534 11.639 1.00 89.88 104 ILE A C 1
ATOM 806 O O . ILE A 1 104 ? -26.320 13.321 11.488 1.00 89.88 104 ILE A O 1
ATOM 810 N N . GLY A 1 105 ? -26.914 15.089 12.763 1.00 90.50 105 GLY A N 1
ATOM 811 C CA . GLY A 1 105 ? -27.148 14.353 14.003 1.00 90.50 105 GLY A CA 1
ATOM 812 C C . GLY A 1 105 ? -25.868 14.151 14.815 1.00 90.50 105 GLY A C 1
ATOM 813 O O . GLY A 1 105 ? -24.874 14.853 14.632 1.00 90.50 105 GLY A O 1
ATOM 814 N N . ASP A 1 106 ? -25.916 13.176 15.714 1.00 90.06 106 ASP A N 1
ATOM 815 C CA . ASP A 1 106 ? -24.836 12.844 16.652 1.00 90.06 106 ASP A CA 1
ATOM 816 C C . ASP A 1 106 ? -24.381 11.381 16.470 1.00 90.06 106 ASP A C 1
ATOM 818 O O . ASP A 1 106 ? -23.966 10.690 17.402 1.00 90.06 106 ASP A O 1
ATOM 822 N N . GLU A 1 107 ? -24.504 10.886 15.235 1.00 89.62 107 GLU A N 1
ATOM 823 C CA . GLU A 1 107 ? -24.090 9.545 14.828 1.00 89.62 107 GLU A CA 1
ATOM 824 C C . GLU A 1 107 ? -22.645 9.567 14.322 1.00 89.62 107 GLU A C 1
ATOM 826 O O . GLU A 1 107 ? -22.362 9.956 13.187 1.00 89.62 107 GLU A O 1
ATOM 831 N N . LEU A 1 108 ? -21.720 9.073 15.141 1.00 93.44 108 LEU A N 1
ATOM 832 C CA . LEU A 1 108 ? -20.302 8.996 14.786 1.00 93.44 108 LEU A CA 1
ATOM 833 C C . LEU A 1 108 ? -20.032 8.040 13.604 1.00 93.44 108 LEU A C 1
ATOM 835 O O . LEU A 1 108 ? -19.071 8.228 12.858 1.00 93.44 108 LEU A O 1
ATOM 839 N N . GLY A 1 109 ? -20.899 7.048 13.380 1.00 91.06 109 GLY A N 1
ATOM 840 C CA . GLY A 1 109 ? -20.707 6.012 12.359 1.00 91.06 109 GLY A CA 1
ATOM 841 C C . GLY A 1 109 ? -20.536 6.539 10.928 1.00 91.06 109 GLY A C 1
ATOM 842 O O . GLY A 1 109 ? -19.727 6.000 10.175 1.00 91.06 109 GLY A O 1
ATOM 843 N N . ARG A 1 110 ? -21.224 7.624 10.539 1.00 92.19 110 ARG A N 1
ATOM 844 C CA . ARG A 1 110 ? -21.082 8.213 9.186 1.00 92.19 110 ARG A CA 1
ATOM 845 C C . ARG A 1 110 ? -19.683 8.767 8.959 1.00 92.19 110 ARG A C 1
ATOM 847 O O . ARG A 1 110 ? -19.087 8.552 7.906 1.00 92.19 110 ARG A O 1
ATOM 854 N N . LEU A 1 111 ? -19.164 9.449 9.973 1.00 94.62 111 LEU A N 1
ATOM 855 C CA . LEU A 1 111 ? -17.830 10.014 9.953 1.00 94.62 111 LEU A CA 1
ATOM 856 C C . LEU A 1 111 ? -16.760 8.920 9.970 1.00 94.62 111 LEU A C 1
ATOM 858 O O . LEU A 1 111 ? -15.805 9.012 9.208 1.00 94.62 111 LEU A O 1
ATOM 862 N N . LEU A 1 112 ? -16.937 7.865 10.774 1.00 93.94 112 LEU A N 1
ATOM 863 C CA . LEU A 1 112 ? -16.008 6.730 10.784 1.00 93.94 112 LEU A CA 1
ATOM 864 C C . LEU A 1 112 ? -16.001 5.979 9.457 1.00 93.94 112 LEU A C 1
ATOM 866 O O . LEU A 1 112 ? -14.930 5.626 8.974 1.00 93.94 112 LEU A O 1
ATOM 870 N N . LYS A 1 113 ? -17.169 5.793 8.832 1.00 92.56 113 LYS A N 1
ATOM 871 C CA . LYS A 1 113 ? -17.260 5.227 7.485 1.00 92.56 113 LYS A CA 1
ATOM 872 C C . LYS A 1 113 ? -16.491 6.077 6.479 1.00 92.56 113 LYS A C 1
ATOM 874 O O . LYS A 1 113 ? -15.689 5.537 5.727 1.00 92.56 113 LYS A O 1
ATOM 879 N N . PHE A 1 114 ? -16.683 7.394 6.504 1.00 95.25 114 PHE A N 1
ATOM 880 C CA . PHE A 1 114 ? -15.935 8.300 5.635 1.00 95.25 114 PHE A CA 1
ATOM 881 C C . PHE A 1 114 ? -14.426 8.278 5.924 1.00 95.25 114 PHE A C 1
ATOM 883 O O . PHE A 1 114 ? -13.622 8.284 4.996 1.00 95.25 114 PHE A O 1
ATOM 890 N N . TRP A 1 115 ? -14.018 8.192 7.192 1.00 95.94 115 TRP A N 1
ATOM 891 C CA . TRP A 1 115 ? -12.605 8.057 7.538 1.00 95.94 115 TRP A CA 1
ATOM 892 C C . TRP A 1 115 ? -12.025 6.738 7.021 1.00 95.94 115 TRP A C 1
ATOM 894 O O . TRP A 1 115 ? -10.948 6.746 6.437 1.00 95.94 115 TRP A O 1
ATOM 904 N N . ALA A 1 116 ? -12.756 5.626 7.122 1.00 94.19 116 ALA A N 1
ATOM 905 C CA . ALA A 1 116 ? -12.336 4.360 6.531 1.00 94.19 116 ALA A CA 1
ATOM 906 C C . ALA A 1 116 ? -12.155 4.468 5.006 1.00 94.19 116 ALA A C 1
ATOM 908 O O . ALA A 1 116 ? -11.172 3.955 4.475 1.00 94.19 116 ALA A O 1
ATOM 909 N N . THR A 1 117 ? -13.024 5.203 4.300 1.00 94.88 117 THR A N 1
ATOM 910 C CA . THR A 1 117 ? -12.842 5.553 2.878 1.00 94.88 117 THR A CA 1
ATOM 911 C C . THR A 1 117 ? -11.530 6.316 2.640 1.00 94.88 117 THR A C 1
ATOM 913 O O . THR A 1 117 ? -10.780 5.992 1.715 1.00 94.88 117 THR A O 1
ATOM 916 N N . CYS A 1 118 ? -11.198 7.294 3.491 1.00 96.06 118 CYS A N 1
ATOM 917 C CA . CYS A 1 118 ? -9.912 8.000 3.436 1.00 96.06 118 CYS A CA 1
ATOM 918 C C . CYS A 1 118 ? -8.725 7.054 3.683 1.00 96.06 118 CYS A C 1
ATOM 920 O O . CYS A 1 118 ? -7.727 7.133 2.969 1.00 96.06 118 CYS A O 1
ATOM 922 N N . THR A 1 119 ? -8.836 6.135 4.646 1.00 95.88 119 THR A N 1
ATOM 923 C CA . THR A 1 119 ? -7.802 5.137 4.962 1.00 95.88 119 THR A CA 1
ATOM 924 C C . THR A 1 119 ? -7.570 4.175 3.803 1.00 95.88 119 THR A C 1
ATOM 926 O O . THR A 1 119 ? -6.426 3.965 3.412 1.00 95.88 119 THR A O 1
ATOM 929 N N . LYS A 1 120 ? -8.635 3.657 3.180 1.00 94.81 120 LYS A N 1
ATOM 930 C CA . LYS A 1 120 ? -8.555 2.842 1.957 1.00 94.81 120 LYS A CA 1
ATOM 931 C C . LYS A 1 120 ? -7.772 3.554 0.856 1.00 94.81 120 LYS A C 1
ATOM 933 O O . LYS A 1 120 ? -6.874 2.974 0.249 1.00 94.81 120 LYS A O 1
ATOM 938 N N . ARG A 1 121 ? -8.098 4.829 0.613 1.00 93.69 121 ARG A N 1
ATOM 939 C CA . ARG A 1 121 ? -7.414 5.663 -0.382 1.00 93.69 121 ARG A CA 1
ATOM 940 C C . ARG A 1 121 ? -5.929 5.820 -0.049 1.00 93.69 121 ARG A C 1
ATOM 942 O O . ARG A 1 121 ? -5.105 5.594 -0.930 1.00 93.69 121 ARG A O 1
ATOM 949 N N . ALA A 1 122 ? -5.596 6.152 1.197 1.00 94.44 122 ALA A N 1
ATOM 950 C CA . ALA A 1 122 ? -4.214 6.306 1.649 1.00 94.44 122 ALA A CA 1
ATOM 951 C C . ALA A 1 122 ? -3.401 5.009 1.496 1.00 94.44 122 ALA A C 1
ATOM 953 O O . ALA A 1 122 ? -2.299 5.035 0.956 1.00 94.44 122 ALA A O 1
ATOM 954 N N . VAL A 1 123 ? -3.974 3.858 1.868 1.00 93.88 123 VAL A N 1
ATOM 955 C CA . VAL A 1 123 ? -3.331 2.549 1.676 1.00 93.88 123 VAL A CA 1
ATOM 956 C C . VAL A 1 123 ? -3.056 2.277 0.204 1.00 93.88 123 VAL A C 1
ATOM 958 O O . VAL A 1 123 ? -1.951 1.873 -0.144 1.00 93.88 123 VAL A O 1
ATOM 961 N N . LEU A 1 124 ? -4.020 2.524 -0.685 1.00 92.56 124 LEU A N 1
ATOM 962 C CA . LEU A 1 124 ? -3.795 2.333 -2.118 1.00 92.56 124 LEU A CA 1
ATOM 963 C C . LEU A 1 124 ? -2.726 3.276 -2.676 1.00 92.56 124 LEU A C 1
ATOM 965 O O . LEU A 1 124 ? -1.917 2.838 -3.492 1.00 92.56 124 LEU A O 1
ATOM 969 N N . ILE A 1 125 ? -2.697 4.541 -2.247 1.00 89.12 125 ILE A N 1
ATOM 970 C CA . ILE A 1 125 ? -1.640 5.492 -2.625 1.00 89.12 125 ILE A CA 1
ATOM 971 C C . ILE A 1 125 ? -0.273 4.937 -2.211 1.00 89.12 125 ILE A C 1
ATOM 973 O O . ILE A 1 125 ? 0.629 4.858 -3.048 1.00 89.12 125 ILE A O 1
ATOM 977 N N . GLN A 1 126 ? -0.147 4.472 -0.967 1.00 90.31 126 GLN A N 1
ATOM 978 C CA . GLN A 1 126 ? 1.122 3.988 -0.441 1.00 90.31 126 GLN A CA 1
ATOM 979 C C . GLN A 1 126 ? 1.567 2.670 -1.071 1.00 90.31 126 GLN A C 1
ATOM 981 O O . GLN A 1 126 ? 2.720 2.538 -1.461 1.00 90.31 126 GLN A O 1
ATOM 986 N N . LEU A 1 127 ? 0.662 1.710 -1.270 1.00 88.69 127 LEU A N 1
ATOM 987 C CA . LEU A 1 127 ? 0.990 0.453 -1.950 1.00 88.69 127 LEU A CA 1
ATOM 988 C C . LEU A 1 127 ? 1.370 0.671 -3.413 1.00 88.69 127 LEU A C 1
ATOM 990 O O . LEU A 1 127 ? 2.220 -0.037 -3.956 1.00 88.69 127 LEU A O 1
ATOM 994 N N . ARG A 1 128 ? 0.750 1.654 -4.072 1.00 88.75 128 ARG A N 1
ATOM 995 C CA . ARG A 1 128 ? 1.154 2.074 -5.415 1.00 88.75 128 ARG A CA 1
ATOM 996 C C . ARG A 1 128 ? 2.533 2.706 -5.402 1.00 88.75 128 ARG A C 1
ATOM 998 O O . ARG A 1 128 ? 3.292 2.433 -6.323 1.00 88.75 128 ARG A O 1
ATOM 1005 N N . TRP A 1 129 ? 2.845 3.520 -4.397 1.00 85.25 129 TRP A N 1
ATOM 1006 C CA . TRP A 1 129 ? 4.166 4.111 -4.204 1.00 85.25 129 TRP A CA 1
ATOM 1007 C C . TRP A 1 129 ? 5.231 3.047 -3.912 1.00 85.25 129 TRP A C 1
ATOM 1009 O O . TRP A 1 129 ? 6.176 2.938 -4.676 1.00 85.25 129 TRP A O 1
ATOM 1019 N N . GLN A 1 130 ? 5.040 2.164 -2.933 1.00 83.56 130 GLN A N 1
ATOM 1020 C CA . GLN A 1 130 ? 5.996 1.094 -2.630 1.00 83.56 130 GLN A CA 1
ATOM 1021 C C . GLN A 1 130 ? 6.238 0.160 -3.817 1.00 83.56 130 GLN A C 1
ATOM 1023 O O . GLN A 1 130 ? 7.376 -0.179 -4.106 1.00 83.56 130 GLN A O 1
ATOM 1028 N N . ARG A 1 131 ? 5.189 -0.242 -4.548 1.00 80.31 131 ARG A N 1
ATOM 1029 C CA . ARG A 1 131 ? 5.369 -1.081 -5.744 1.00 80.31 131 ARG A CA 1
ATOM 1030 C C . ARG A 1 131 ? 6.104 -0.373 -6.879 1.00 80.31 131 ARG A C 1
ATOM 1032 O O . ARG A 1 131 ? 6.646 -1.076 -7.716 1.00 80.31 131 ARG A O 1
ATOM 1039 N N . ARG A 1 132 ? 6.114 0.967 -6.922 1.00 71.75 132 ARG A N 1
ATOM 1040 C CA . ARG A 1 132 ? 7.011 1.693 -7.837 1.00 71.75 132 ARG A CA 1
ATOM 1041 C C . ARG A 1 132 ? 8.474 1.474 -7.455 1.00 71.75 132 ARG A C 1
ATOM 1043 O O . ARG A 1 132 ? 9.290 1.328 -8.344 1.00 71.75 132 ARG A O 1
ATOM 1050 N N . HIS A 1 133 ? 8.773 1.397 -6.158 1.00 68.81 133 HIS A N 1
ATOM 1051 C CA . HIS A 1 133 ? 10.147 1.338 -5.644 1.00 68.81 133 HIS A CA 1
ATOM 1052 C C . HIS A 1 133 ? 10.696 -0.075 -5.424 1.00 68.81 133 HIS A C 1
ATOM 1054 O O . HIS A 1 133 ? 11.899 -0.256 -5.468 1.00 68.81 133 HIS A O 1
ATOM 1060 N N . ILE A 1 134 ? 9.860 -1.098 -5.207 1.00 63.59 134 ILE A N 1
ATOM 1061 C CA . ILE A 1 134 ? 10.338 -2.479 -4.963 1.00 63.59 134 ILE A CA 1
ATOM 1062 C C . ILE A 1 134 ? 11.100 -3.065 -6.168 1.00 63.59 134 ILE A C 1
ATOM 1064 O O . ILE A 1 134 ? 11.929 -3.954 -5.981 1.00 63.59 134 ILE A O 1
ATOM 1068 N N . ASP A 1 135 ? 10.837 -2.589 -7.388 1.00 53.62 135 ASP A N 1
ATOM 1069 C CA . ASP A 1 135 ? 11.553 -3.055 -8.583 1.00 53.62 135 ASP A CA 1
ATOM 1070 C C . ASP A 1 135 ? 12.910 -2.348 -8.787 1.00 53.62 135 ASP A C 1
ATOM 1072 O O . ASP A 1 135 ? 13.765 -2.875 -9.504 1.00 53.62 135 ASP A O 1
ATOM 1076 N N . ASP A 1 136 ? 13.147 -1.230 -8.093 1.00 49.72 136 ASP A N 1
ATOM 1077 C CA . ASP A 1 136 ? 14.389 -0.469 -8.136 1.00 49.72 136 ASP A CA 1
ATOM 1078 C C . ASP A 1 136 ? 15.116 -0.604 -6.785 1.00 49.72 136 ASP A C 1
ATOM 1080 O O . ASP A 1 136 ? 14.820 0.100 -5.827 1.00 49.72 136 ASP A O 1
ATOM 1084 N N . ASP A 1 137 ? 16.138 -1.468 -6.703 1.00 46.44 137 ASP A N 1
ATOM 1085 C CA . ASP A 1 137 ? 17.090 -1.560 -5.567 1.00 46.44 137 ASP A CA 1
ATOM 1086 C C . ASP A 1 137 ? 17.908 -0.248 -5.355 1.00 46.44 137 ASP A C 1
ATOM 1088 O O . ASP A 1 137 ? 19.005 -0.261 -4.798 1.00 46.44 137 ASP A O 1
ATOM 1092 N N . ILE A 1 138 ? 17.432 0.896 -5.853 1.00 45.72 138 ILE A N 1
ATOM 1093 C CA . ILE A 1 138 ? 18.091 2.196 -5.805 1.00 45.72 138 ILE A CA 1
ATOM 1094 C C . ILE A 1 138 ? 17.376 3.039 -4.743 1.00 45.72 138 ILE A C 1
ATOM 1096 O O . ILE A 1 138 ? 16.215 3.398 -4.936 1.00 45.72 138 ILE A O 1
ATOM 1100 N N . PRO A 1 139 ? 18.054 3.414 -3.643 1.00 40.84 139 PRO A N 1
ATOM 1101 C CA . PRO A 1 139 ? 17.523 4.362 -2.675 1.00 40.84 139 PRO A CA 1
ATOM 1102 C C . PRO A 1 139 ? 17.374 5.733 -3.346 1.00 40.84 139 PRO A C 1
ATOM 1104 O O . PRO A 1 139 ? 18.322 6.515 -3.425 1.00 40.84 139 PRO A O 1
ATOM 1107 N N . LEU A 1 140 ? 16.194 6.018 -3.885 1.00 45.41 140 LEU A N 1
ATOM 1108 C CA . LEU A 1 140 ? 15.826 7.360 -4.312 1.00 45.41 140 LEU A CA 1
ATOM 1109 C C . LEU A 1 140 ? 15.325 8.120 -3.080 1.00 45.41 140 LEU A C 1
ATOM 1111 O O . LEU A 1 140 ? 14.514 7.603 -2.311 1.00 45.41 140 LEU A O 1
ATOM 1115 N N . GLU A 1 141 ? 15.822 9.344 -2.876 1.00 40.28 141 GLU A N 1
ATOM 1116 C CA . GLU A 1 141 ? 15.245 10.258 -1.884 1.00 40.28 141 GLU A CA 1
ATOM 1117 C C . GLU A 1 141 ? 13.724 10.361 -2.097 1.00 40.28 141 GLU A C 1
ATOM 1119 O O . GLU A 1 141 ? 13.278 10.325 -3.249 1.00 40.28 141 GLU A O 1
ATOM 1124 N N . PRO A 1 142 ? 12.920 10.494 -1.023 1.00 41.47 142 PRO A N 1
ATOM 1125 C CA . PRO A 1 142 ? 11.465 10.491 -1.109 1.00 41.47 142 PRO A CA 1
ATOM 1126 C C . PRO A 1 142 ? 10.985 11.706 -1.907 1.00 41.47 142 PRO A C 1
ATOM 1128 O O . PRO A 1 142 ? 10.748 12.792 -1.383 1.00 41.47 142 PRO A O 1
ATOM 1131 N N . TYR A 1 143 ? 10.863 11.521 -3.218 1.00 38.59 143 TYR A N 1
ATOM 1132 C CA . TYR A 1 143 ? 10.341 12.524 -4.121 1.00 38.59 143 TYR A CA 1
ATOM 1133 C C . TYR A 1 143 ? 8.823 12.569 -3.948 1.00 38.59 143 TYR A C 1
ATOM 1135 O O . TYR A 1 143 ? 8.119 11.577 -4.160 1.00 38.59 143 TYR A O 1
ATOM 1143 N N . HIS A 1 144 ? 8.304 13.737 -3.575 1.00 41.69 144 HIS A N 1
ATOM 1144 C CA . HIS A 1 144 ? 6.877 14.041 -3.597 1.00 41.69 144 HIS A CA 1
ATOM 1145 C C . HIS A 1 144 ? 6.407 14.181 -5.058 1.00 41.69 144 HIS A C 1
ATOM 1147 O O . HIS A 1 144 ? 6.154 15.283 -5.543 1.00 41.69 144 HIS A O 1
ATOM 1153 N N . ALA A 1 145 ? 6.343 13.067 -5.793 1.00 40.28 145 ALA A N 1
ATOM 1154 C CA . ALA A 1 145 ? 5.769 13.036 -7.134 1.00 40.28 145 ALA A CA 1
ATOM 1155 C C . ALA A 1 145 ? 4.271 13.375 -7.075 1.00 40.28 145 ALA A C 1
ATOM 1157 O O . ALA A 1 145 ? 3.564 12.974 -6.146 1.00 40.28 145 ALA A O 1
ATOM 1158 N N . LEU A 1 146 ? 3.831 14.151 -8.069 1.00 40.47 146 LEU A N 1
ATOM 1159 C CA . LEU A 1 146 ? 2.528 14.806 -8.161 1.00 40.47 146 LEU A CA 1
ATOM 1160 C C . LEU A 1 146 ? 1.339 13.903 -7.776 1.00 40.47 146 LEU A C 1
ATOM 1162 O O . LEU A 1 146 ? 1.338 12.704 -8.070 1.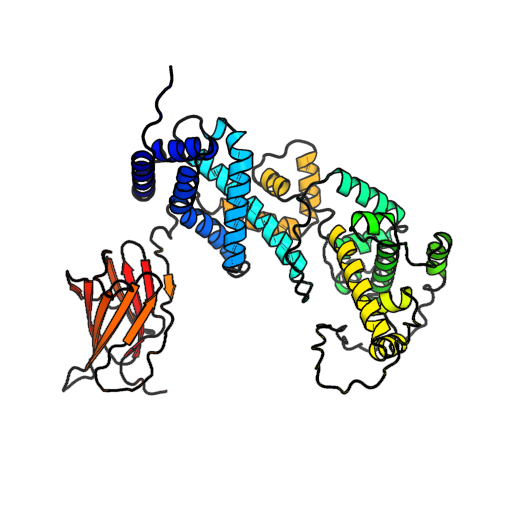00 40.47 146 LEU A O 1
ATOM 1166 N N . PRO A 1 147 ? 0.283 14.483 -7.171 1.00 39.84 147 PRO A N 1
ATOM 1167 C CA . PRO A 1 147 ? -0.926 13.745 -6.847 1.00 39.84 147 PRO A CA 1
ATOM 1168 C C . PRO A 1 147 ? -1.571 13.136 -8.107 1.00 39.84 147 PRO A C 1
ATOM 1170 O O . PRO A 1 147 ? -1.464 13.693 -9.201 1.00 39.84 147 PRO A O 1
ATOM 1173 N N . PRO A 1 148 ? -2.268 11.997 -7.954 1.00 45.16 148 PRO A N 1
ATOM 1174 C CA . PRO A 1 148 ? -2.850 11.252 -9.057 1.00 45.16 148 PRO A CA 1
ATOM 1175 C C . PRO A 1 148 ? -4.072 11.976 -9.636 1.00 45.16 148 PRO A C 1
ATOM 1177 O O . PRO A 1 148 ? -4.797 12.668 -8.922 1.00 45.16 148 PRO A O 1
ATOM 1180 N N . SER A 1 149 ? -4.342 11.710 -10.918 1.00 51.50 149 SER A N 1
ATOM 1181 C CA . SER A 1 149 ? -5.492 12.189 -11.700 1.00 51.50 149 SER A CA 1
ATOM 1182 C C . SER A 1 149 ? -5.359 13.578 -12.334 1.00 51.50 149 SER A C 1
ATOM 1184 O O . SER A 1 149 ? -6.344 14.314 -12.410 1.00 51.50 149 SER A O 1
ATOM 1186 N N . ASP A 1 150 ? -4.196 13.915 -12.889 1.00 70.25 150 ASP A N 1
ATOM 1187 C CA . ASP A 1 150 ? -4.195 14.899 -13.968 1.00 70.25 150 ASP A CA 1
ATOM 1188 C C . ASP A 1 150 ? -4.731 14.220 -15.241 1.00 70.25 150 ASP A C 1
ATOM 1190 O O . ASP A 1 150 ? -4.025 13.500 -15.952 1.00 70.25 150 ASP A O 1
ATOM 1194 N N . ALA A 1 151 ? -6.038 14.366 -15.469 1.00 70.31 151 ALA A N 1
ATOM 1195 C CA . ALA A 1 151 ? -6.685 13.863 -16.675 1.00 70.31 151 ALA A CA 1
ATOM 1196 C C . ALA A 1 151 ? -6.022 14.442 -17.935 1.00 70.31 151 ALA A C 1
ATOM 1198 O O . ALA A 1 151 ? -5.949 13.745 -18.947 1.00 70.31 151 ALA A O 1
ATOM 1199 N N . ASP A 1 152 ? -5.476 15.659 -17.856 1.00 79.00 152 ASP A N 1
ATOM 1200 C CA . ASP A 1 152 ? -4.783 16.301 -18.966 1.00 79.00 152 ASP A CA 1
ATOM 1201 C C . ASP A 1 152 ? -3.428 15.633 -19.215 1.00 79.00 152 ASP A C 1
ATOM 1203 O O . ASP A 1 152 ? -3.091 15.365 -20.371 1.00 79.00 152 ASP A O 1
ATOM 1207 N N . LEU A 1 153 ? -2.690 15.253 -18.163 1.00 83.06 153 LEU A N 1
ATOM 1208 C CA . LEU A 1 153 ? -1.485 14.424 -18.301 1.00 83.06 153 LEU A CA 1
ATOM 1209 C C . LEU A 1 153 ? -1.823 13.072 -18.936 1.00 83.06 153 LEU A C 1
ATOM 1211 O O . LEU A 1 153 ? -1.134 12.634 -19.857 1.00 83.06 153 LEU A O 1
ATOM 1215 N N . ALA A 1 154 ? -2.904 12.426 -18.488 1.00 80.12 154 ALA A N 1
ATOM 1216 C CA . ALA A 1 154 ? -3.306 11.131 -19.023 1.00 80.12 154 ALA A CA 1
ATOM 1217 C C . ALA A 1 154 ? -3.665 11.212 -20.519 1.00 80.12 154 ALA A C 1
ATOM 1219 O O . ALA A 1 154 ? -3.229 10.370 -21.308 1.00 80.12 154 ALA A O 1
ATOM 1220 N N . ILE A 1 155 ? -4.411 12.245 -20.923 1.00 82.12 155 ILE A N 1
ATOM 1221 C CA . ILE A 1 155 ? -4.775 12.513 -22.323 1.00 82.12 155 ILE A CA 1
ATOM 1222 C C . ILE A 1 155 ? -3.533 12.860 -23.157 1.00 82.12 155 ILE A C 1
ATOM 1224 O O . ILE A 1 155 ? -3.371 12.348 -24.270 1.00 82.12 155 ILE A O 1
ATOM 1228 N N . SER A 1 156 ? -2.637 13.691 -22.621 1.00 88.62 156 SER A N 1
ATOM 1229 C CA . SER A 1 156 ? -1.393 14.095 -23.288 1.00 88.62 156 SER A CA 1
ATOM 1230 C C . SER A 1 156 ? -0.499 12.888 -23.547 1.00 88.62 156 SER A C 1
ATOM 1232 O O . SER A 1 156 ? -0.061 12.659 -24.675 1.00 88.62 156 SER A O 1
ATOM 1234 N N . LEU A 1 157 ? -0.319 12.046 -22.531 1.00 89.62 157 LEU A N 1
ATOM 1235 C CA . LEU A 1 157 ? 0.449 10.814 -22.625 1.00 89.62 157 LEU A CA 1
ATOM 1236 C C . LEU A 1 157 ? -0.208 9.805 -23.580 1.00 89.62 157 LEU A C 1
ATOM 1238 O O . LEU A 1 157 ? 0.499 9.145 -24.338 1.00 89.62 157 LEU A O 1
ATOM 1242 N N . GLN A 1 158 ? -1.546 9.741 -23.640 1.00 87.81 158 GLN A N 1
ATOM 1243 C CA . GLN A 1 158 ? -2.257 8.893 -24.611 1.00 87.81 158 GLN A CA 1
ATOM 1244 C C . GLN A 1 158 ? -1.944 9.304 -26.040 1.00 87.81 158 GLN A C 1
ATOM 1246 O O . GLN A 1 158 ? -1.673 8.470 -26.906 1.00 87.81 158 GLN A O 1
ATOM 1251 N N . THR A 1 159 ? -2.022 10.612 -26.272 1.00 91.06 159 THR A N 1
ATOM 1252 C CA . THR A 1 159 ? -1.825 11.227 -27.578 1.00 91.06 159 THR A CA 1
ATOM 1253 C C . THR A 1 159 ? -0.386 11.016 -28.034 1.00 91.06 159 THR A C 1
ATOM 1255 O O . THR A 1 159 ? -0.161 10.585 -29.163 1.00 91.06 159 THR A O 1
ATOM 1258 N N . LEU A 1 160 ? 0.580 11.203 -27.132 1.00 93.62 160 LEU A N 1
ATOM 1259 C CA . LEU A 1 160 ? 1.996 10.931 -27.375 1.00 93.62 160 LEU A CA 1
ATOM 1260 C C . LEU A 1 160 ? 2.286 9.453 -27.639 1.00 93.62 160 LEU A C 1
ATOM 1262 O O . LEU A 1 160 ? 2.967 9.107 -28.599 1.00 93.62 160 LEU A O 1
ATOM 1266 N N . LEU A 1 161 ? 1.740 8.543 -26.838 1.00 93.19 161 LEU A N 1
ATOM 1267 C CA . LEU A 1 161 ? 1.943 7.112 -27.064 1.00 93.19 161 LEU A CA 1
ATOM 1268 C C . LEU A 1 161 ? 1.333 6.655 -28.393 1.00 93.19 161 LEU A C 1
ATOM 1270 O O . LEU A 1 161 ? 1.901 5.793 -29.061 1.00 93.19 161 LEU A O 1
ATOM 1274 N N . ALA A 1 162 ? 0.223 7.254 -28.828 1.00 92.00 162 ALA A N 1
ATOM 1275 C CA . ALA A 1 162 ? -0.368 6.960 -30.130 1.00 92.00 162 ALA A CA 1
ATOM 1276 C C . ALA A 1 162 ? 0.533 7.370 -31.310 1.00 92.00 162 ALA A C 1
ATOM 1278 O O . ALA A 1 162 ? 0.475 6.714 -32.355 1.00 92.00 162 ALA A O 1
ATOM 1279 N N . THR A 1 163 ? 1.366 8.408 -31.153 1.00 94.88 163 THR A N 1
ATOM 1280 C CA . THR A 1 163 ? 2.337 8.835 -32.176 1.00 94.88 163 THR A CA 1
ATOM 1281 C C . THR A 1 163 ? 3.642 8.037 -32.114 1.00 94.88 163 THR A C 1
ATOM 1283 O O . THR A 1 163 ? 4.219 7.736 -33.157 1.00 94.88 163 THR A O 1
ATOM 1286 N N . ILE A 1 164 ? 4.086 7.640 -30.918 1.00 94.81 164 ILE A N 1
ATOM 1287 C CA . ILE A 1 164 ? 5.335 6.888 -30.698 1.00 94.81 164 ILE A CA 1
ATOM 1288 C C . ILE A 1 164 ? 5.191 5.399 -31.060 1.00 94.81 164 ILE A C 1
ATOM 1290 O O . ILE A 1 164 ? 6.112 4.790 -31.619 1.00 94.81 164 ILE A O 1
ATOM 1294 N N . LEU A 1 165 ? 4.040 4.801 -30.734 1.00 95.50 165 LEU A N 1
ATOM 1295 C CA . LEU A 1 165 ? 3.741 3.387 -30.962 1.00 95.50 165 LEU A CA 1
ATOM 1296 C C . LEU A 1 165 ? 3.078 3.217 -32.333 1.00 95.50 165 LEU A C 1
ATOM 1298 O O . LEU A 1 165 ? 1.851 3.296 -32.489 1.00 95.50 165 LEU A O 1
ATOM 1302 N N . ILE A 1 166 ? 3.920 2.981 -33.337 1.00 94.56 166 ILE A N 1
ATOM 1303 C CA . ILE A 1 166 ? 3.551 2.998 -34.754 1.00 94.56 166 ILE A CA 1
ATOM 1304 C C . ILE A 1 166 ? 2.731 1.755 -35.101 1.00 94.56 166 ILE A C 1
ATOM 1306 O O . ILE A 1 166 ? 1.687 1.848 -35.748 1.00 94.56 166 ILE A O 1
ATOM 1310 N N . THR A 1 167 ? 3.189 0.579 -34.667 1.00 96.06 167 THR A N 1
ATOM 1311 C CA . THR A 1 167 ? 2.575 -0.696 -35.067 1.00 96.06 167 THR A CA 1
ATOM 1312 C C . THR A 1 167 ? 1.599 -1.236 -34.022 1.00 96.06 167 THR A C 1
ATOM 1314 O O . THR A 1 167 ? 1.696 -0.959 -32.826 1.00 96.06 167 THR A O 1
ATOM 1317 N N . ALA A 1 168 ? 0.653 -2.071 -34.464 1.00 95.31 168 ALA A N 1
ATOM 1318 C CA . ALA A 1 168 ? -0.260 -2.764 -33.555 1.00 95.31 168 ALA A CA 1
ATOM 1319 C C . ALA A 1 168 ? 0.470 -3.745 -32.614 1.00 95.31 168 ALA A C 1
ATOM 1321 O O . ALA A 1 168 ? 0.024 -3.945 -31.486 1.00 95.31 168 ALA A O 1
ATOM 1322 N N . GLU A 1 169 ? 1.588 -4.334 -33.059 1.00 96.50 169 GLU A N 1
ATOM 1323 C CA . GLU A 1 169 ? 2.451 -5.179 -32.220 1.00 96.50 169 GLU A CA 1
ATOM 1324 C C . GLU A 1 169 ? 3.116 -4.364 -31.111 1.00 96.50 169 GLU A C 1
ATOM 1326 O O . GLU A 1 169 ? 3.082 -4.778 -29.956 1.00 96.50 169 GLU A O 1
ATOM 1331 N N . GLU A 1 170 ? 3.666 -3.189 -31.438 1.00 96.19 170 GLU A N 1
ATOM 1332 C CA . GLU A 1 170 ? 4.300 -2.302 -30.456 1.00 96.19 170 GLU A CA 1
ATOM 1333 C C . GLU A 1 170 ? 3.307 -1.864 -29.377 1.00 96.19 170 GLU A C 1
ATOM 1335 O O . GLU A 1 170 ? 3.620 -1.938 -28.192 1.00 96.19 170 GLU A O 1
ATOM 1340 N N . ARG A 1 171 ? 2.084 -1.486 -29.770 1.00 94.88 171 ARG A N 1
ATOM 1341 C CA . ARG A 1 171 ? 1.014 -1.126 -28.824 1.00 94.88 171 ARG A CA 1
ATOM 1342 C C . ARG A 1 171 ? 0.651 -2.280 -27.897 1.00 94.88 171 ARG A C 1
ATOM 1344 O O . ARG A 1 171 ? 0.484 -2.066 -26.702 1.00 94.88 171 ARG A O 1
ATOM 1351 N N . LEU A 1 172 ? 0.552 -3.497 -28.436 1.00 93.56 172 LEU A N 1
ATOM 1352 C CA . LEU A 1 172 ? 0.252 -4.686 -27.640 1.00 93.56 172 LEU A CA 1
ATOM 1353 C C . LEU A 1 172 ? 1.387 -5.013 -26.660 1.00 93.56 172 LEU A C 1
ATOM 1355 O O . LEU A 1 172 ? 1.116 -5.289 -25.496 1.00 93.56 172 LEU A O 1
ATOM 1359 N N . VAL A 1 173 ? 2.646 -4.973 -27.110 1.00 95.12 173 VAL A N 1
ATOM 1360 C CA . VAL A 1 173 ? 3.809 -5.232 -26.245 1.00 95.12 173 VAL A CA 1
ATOM 1361 C C . VAL A 1 173 ? 3.934 -4.160 -25.167 1.00 95.12 173 VAL A C 1
ATOM 1363 O O . VAL A 1 173 ? 4.154 -4.512 -24.014 1.00 95.12 173 VAL A O 1
ATOM 1366 N N . PHE A 1 174 ? 3.751 -2.882 -25.508 1.00 93.56 174 PHE A N 1
ATOM 1367 C CA . PHE A 1 174 ? 3.762 -1.786 -24.539 1.00 93.56 174 PHE A CA 1
ATOM 1368 C C . PHE A 1 174 ? 2.692 -1.982 -23.459 1.00 93.56 174 PHE A C 1
ATOM 1370 O O . PHE A 1 174 ? 3.008 -1.967 -22.274 1.00 93.56 174 PHE A O 1
ATOM 1377 N N . GLU A 1 175 ? 1.447 -2.242 -23.860 1.00 87.06 175 GLU A N 1
ATOM 1378 C CA . GLU A 1 175 ? 0.334 -2.480 -22.938 1.00 87.06 175 GLU A CA 1
ATOM 1379 C C . GLU A 1 175 ? 0.611 -3.674 -22.007 1.00 87.06 175 GLU A C 1
ATOM 1381 O O . GLU A 1 175 ? 0.466 -3.580 -20.790 1.00 87.06 175 GLU A O 1
ATOM 1386 N N . LEU A 1 176 ? 1.065 -4.806 -22.547 1.00 85.62 176 LEU A N 1
ATOM 1387 C CA . LEU A 1 176 ? 1.317 -5.993 -21.730 1.00 85.62 176 LEU A CA 1
ATOM 1388 C C . LEU A 1 176 ? 2.526 -5.824 -20.802 1.00 85.62 176 LEU A C 1
ATOM 1390 O O . LEU A 1 176 ? 2.469 -6.258 -19.655 1.00 85.62 176 LEU A O 1
ATOM 1394 N N . LEU A 1 177 ? 3.609 -5.216 -21.283 1.00 86.88 177 LEU A N 1
ATOM 1395 C CA . LEU A 1 177 ? 4.873 -5.140 -20.552 1.00 86.88 177 LEU A CA 1
ATOM 1396 C C . LEU A 1 177 ? 4.911 -3.961 -19.575 1.00 86.88 177 LEU A C 1
ATOM 1398 O O . LEU A 1 177 ? 5.236 -4.160 -18.411 1.00 86.88 177 LEU A O 1
ATOM 1402 N N . MET A 1 178 ? 4.555 -2.758 -20.032 1.00 84.81 178 MET A N 1
ATOM 1403 C CA . MET A 1 178 ? 4.682 -1.521 -19.249 1.00 84.81 178 MET A CA 1
ATOM 1404 C C . MET A 1 178 ? 3.446 -1.229 -18.397 1.00 84.81 178 MET A C 1
ATOM 1406 O O . MET A 1 178 ? 3.565 -0.694 -17.300 1.00 84.81 178 MET A O 1
ATOM 1410 N N . VAL A 1 179 ? 2.250 -1.580 -18.886 1.00 78.69 179 VAL A N 1
ATOM 1411 C CA . VAL A 1 179 ? 0.992 -1.272 -18.180 1.00 78.69 179 VAL A CA 1
ATOM 1412 C C . VAL A 1 179 ? 0.538 -2.442 -17.307 1.00 78.69 179 VAL A C 1
ATOM 1414 O O . VAL A 1 179 ? 0.064 -2.232 -16.191 1.00 78.69 179 VAL A O 1
ATOM 1417 N N . GLN A 1 180 ? 0.676 -3.676 -17.800 1.00 75.62 180 GLN A N 1
ATOM 1418 C CA . GLN A 1 180 ? 0.182 -4.880 -17.118 1.00 75.62 180 GLN A CA 1
ATOM 1419 C C . GLN A 1 180 ? 1.277 -5.729 -16.447 1.00 75.62 180 GLN A C 1
ATOM 1421 O O . GLN A 1 180 ? 0.940 -6.703 -15.774 1.00 75.62 180 GLN A O 1
ATOM 1426 N N . GLY A 1 181 ? 2.559 -5.392 -16.627 1.00 77.62 181 GLY A N 1
ATOM 1427 C CA . GLY A 1 181 ? 3.680 -6.045 -15.941 1.00 77.62 181 GLY A CA 1
ATOM 1428 C C . GLY A 1 181 ? 3.986 -7.485 -16.381 1.00 77.62 181 GLY A C 1
ATOM 1429 O O . GLY A 1 181 ? 4.634 -8.222 -15.637 1.00 77.62 181 GLY A O 1
ATOM 1430 N N . TYR A 1 182 ? 3.532 -7.925 -17.562 1.00 82.25 182 TYR A N 1
ATOM 1431 C CA . TYR A 1 182 ? 3.870 -9.258 -18.077 1.00 82.25 182 TYR A CA 1
ATOM 1432 C C . TYR A 1 182 ? 5.346 -9.354 -18.457 1.00 82.25 182 TYR A C 1
ATOM 1434 O O . TYR A 1 182 ? 5.921 -8.465 -19.092 1.00 82.25 182 TYR A O 1
ATOM 1442 N N . LYS A 1 183 ? 5.951 -10.510 -18.176 1.00 87.00 183 LYS A N 1
ATOM 1443 C CA . LYS A 1 183 ? 7.310 -10.807 -18.637 1.00 87.00 183 LYS A CA 1
ATOM 1444 C C . LYS A 1 183 ? 7.296 -11.111 -20.139 1.00 87.00 183 LYS A C 1
ATOM 1446 O O . LYS A 1 183 ? 6.378 -11.779 -20.613 1.00 87.00 183 LYS A O 1
ATOM 1451 N N . PRO A 1 184 ? 8.357 -10.772 -20.895 1.00 93.31 184 PRO A N 1
ATOM 1452 C CA . PRO A 1 184 ? 8.441 -11.079 -22.326 1.00 93.31 184 PRO A CA 1
ATOM 1453 C C . PRO A 1 184 ? 8.153 -12.546 -22.678 1.00 93.31 184 PRO A C 1
ATOM 1455 O O . PRO A 1 184 ? 7.494 -12.830 -23.676 1.00 93.31 184 PRO A O 1
ATOM 1458 N N . ALA A 1 185 ? 8.605 -13.484 -21.838 1.00 92.44 185 ALA A N 1
ATOM 1459 C CA . ALA A 1 185 ? 8.351 -14.913 -22.025 1.00 92.44 185 ALA A CA 1
ATOM 1460 C C . ALA A 1 185 ? 6.864 -15.278 -21.874 1.00 92.44 185 ALA A C 1
ATOM 1462 O O . ALA A 1 185 ? 6.362 -16.114 -22.619 1.00 92.44 185 ALA A O 1
ATOM 1463 N N . GLU A 1 186 ? 6.154 -14.634 -20.946 1.00 88.44 186 GLU A N 1
ATOM 1464 C CA . GLU A 1 186 ? 4.714 -14.827 -20.741 1.00 88.44 186 GLU A CA 1
ATOM 1465 C C . GLU A 1 186 ? 3.920 -14.242 -21.914 1.00 88.44 186 GLU A C 1
ATOM 1467 O O . GLU A 1 186 ? 2.966 -14.863 -22.373 1.00 88.44 186 GLU A O 1
ATOM 1472 N N . ILE A 1 187 ? 4.351 -13.093 -22.453 1.00 93.94 187 ILE A N 1
ATOM 1473 C CA . ILE A 1 187 ? 3.757 -12.477 -23.650 1.00 93.94 187 ILE A CA 1
ATOM 1474 C C . ILE A 1 187 ? 3.889 -13.414 -24.856 1.00 93.94 187 ILE A C 1
ATOM 1476 O O . ILE A 1 187 ? 2.892 -13.692 -25.522 1.00 93.94 187 ILE A O 1
ATOM 1480 N N . ALA A 1 188 ? 5.092 -13.937 -25.115 1.00 96.38 188 ALA A N 1
ATOM 1481 C CA . ALA A 1 188 ? 5.325 -14.865 -26.222 1.00 96.38 188 ALA A CA 1
ATOM 1482 C C . ALA A 1 188 ? 4.528 -16.171 -26.059 1.00 96.38 188 ALA A C 1
ATOM 1484 O O . ALA A 1 188 ? 3.928 -16.650 -27.016 1.00 96.38 188 ALA A O 1
ATOM 1485 N N . ALA A 1 189 ? 4.459 -16.718 -24.840 1.00 94.81 189 ALA A N 1
ATOM 1486 C CA . ALA A 1 189 ? 3.676 -17.920 -24.557 1.00 94.81 189 ALA A CA 1
ATOM 1487 C C . ALA A 1 189 ? 2.161 -17.699 -24.710 1.00 94.81 189 ALA A C 1
ATOM 1489 O O . ALA A 1 189 ? 1.441 -18.620 -25.091 1.00 94.81 189 ALA A O 1
ATOM 1490 N N . ARG A 1 190 ? 1.669 -16.492 -24.406 1.00 94.19 190 ARG A N 1
ATOM 1491 C CA . ARG A 1 190 ? 0.242 -16.149 -24.462 1.00 94.19 190 ARG A CA 1
ATOM 1492 C C . ARG A 1 190 ? -0.250 -15.789 -25.863 1.00 94.19 190 ARG A C 1
ATOM 1494 O O . ARG A 1 190 ? -1.428 -15.993 -26.137 1.00 94.19 190 ARG A O 1
ATOM 1501 N N . PHE A 1 191 ? 0.625 -15.262 -26.718 1.00 96.44 191 PHE A N 1
ATOM 1502 C CA . PHE A 1 191 ? 0.301 -14.845 -28.088 1.00 96.44 191 PHE A CA 1
ATOM 1503 C C . PHE A 1 191 ? 1.269 -15.465 -29.117 1.00 96.44 191 PHE A C 1
ATOM 1505 O O . PHE A 1 191 ? 1.947 -14.726 -29.846 1.00 96.44 191 PHE A O 1
ATOM 1512 N N . PRO A 1 192 ? 1.369 -16.807 -29.186 1.00 97.12 192 PRO A N 1
ATOM 1513 C CA . PRO A 1 192 ? 2.333 -17.498 -30.047 1.00 97.12 192 PRO A CA 1
ATOM 1514 C C . PRO A 1 192 ? 2.099 -17.241 -31.543 1.00 97.12 192 PRO A C 1
ATOM 1516 O O . PRO A 1 192 ? 3.031 -17.291 -32.339 1.00 97.12 192 PRO A O 1
ATOM 1519 N N . GLU A 1 193 ? 0.865 -16.932 -31.944 1.00 96.94 193 GLU A N 1
ATOM 1520 C CA . GLU A 1 193 ? 0.508 -16.587 -33.321 1.00 96.94 193 GLU A CA 1
ATOM 1521 C C . GLU A 1 193 ? 1.003 -15.200 -33.753 1.00 96.94 193 GLU A C 1
ATOM 1523 O O . GLU A 1 193 ? 1.115 -14.935 -34.949 1.00 96.94 193 GLU A O 1
ATOM 1528 N N . ARG A 1 194 ? 1.294 -14.312 -32.793 1.00 96.44 194 ARG A N 1
ATOM 1529 C CA . ARG A 1 194 ? 1.821 -12.961 -33.050 1.00 96.44 194 ARG A CA 1
ATOM 1530 C C . ARG A 1 194 ? 3.321 -12.868 -32.815 1.00 96.44 194 ARG A C 1
ATOM 1532 O O . ARG A 1 194 ? 4.005 -12.133 -33.519 1.00 96.44 194 ARG A O 1
ATOM 1539 N N . PHE A 1 195 ? 3.839 -13.600 -31.833 1.00 96.94 195 PHE A N 1
ATOM 1540 C CA . PHE A 1 195 ? 5.250 -13.570 -31.466 1.00 96.94 195 PHE A CA 1
ATOM 1541 C C . PHE A 1 195 ? 5.845 -14.970 -31.598 1.00 96.94 195 PHE A C 1
ATOM 1543 O O . PHE A 1 195 ? 5.662 -15.813 -30.725 1.00 96.94 195 PHE A O 1
ATOM 1550 N N . ALA A 1 196 ? 6.586 -15.195 -32.688 1.00 94.19 196 ALA A N 1
ATOM 1551 C CA . ALA A 1 196 ? 7.218 -16.485 -32.975 1.00 94.19 196 ALA A CA 1
ATOM 1552 C C . ALA A 1 196 ? 8.165 -16.950 -31.853 1.00 94.19 196 ALA A C 1
ATOM 1554 O O . ALA A 1 196 ? 8.287 -18.146 -31.595 1.00 94.19 196 ALA A O 1
ATOM 1555 N N . ASP A 1 197 ? 8.821 -16.004 -31.177 1.00 96.19 197 ASP A N 1
ATOM 1556 C CA . ASP A 1 197 ? 9.698 -16.262 -30.044 1.00 96.19 197 ASP A CA 1
ATOM 1557 C C . ASP A 1 197 ? 9.775 -15.060 -29.085 1.00 96.19 197 ASP A C 1
ATOM 1559 O O . ASP A 1 197 ? 9.351 -13.939 -29.385 1.00 96.19 197 ASP A O 1
ATOM 1563 N N . VAL A 1 198 ? 10.349 -15.299 -27.903 1.00 96.19 198 VAL A N 1
ATOM 1564 C CA . VAL A 1 198 ? 10.555 -14.273 -26.868 1.00 96.19 198 VAL A CA 1
ATOM 1565 C C . VAL A 1 198 ? 11.540 -13.175 -27.293 1.00 96.19 198 VAL A C 1
ATOM 1567 O O . VAL A 1 198 ? 11.432 -12.037 -26.837 1.00 96.19 198 VAL A O 1
ATOM 1570 N N . GLY A 1 199 ? 12.489 -13.487 -28.176 1.00 94.75 199 GLY A N 1
ATOM 1571 C CA . GLY A 1 199 ? 13.455 -12.537 -28.724 1.00 94.75 199 GLY A CA 1
ATOM 1572 C C . GLY A 1 199 ? 12.778 -11.435 -29.535 1.00 94.75 199 GLY A C 1
ATOM 1573 O O . GLY A 1 199 ? 13.141 -10.267 -29.391 1.00 94.75 199 GLY A O 1
ATOM 1574 N N . ARG A 1 200 ? 11.727 -11.763 -30.298 1.00 95.94 200 ARG A N 1
ATOM 1575 C CA . ARG A 1 200 ? 10.892 -10.763 -30.983 1.00 95.94 200 ARG A CA 1
ATOM 1576 C C . ARG A 1 200 ? 10.241 -9.785 -30.001 1.00 95.94 200 ARG A C 1
ATOM 1578 O O . ARG A 1 200 ? 10.248 -8.583 -30.260 1.00 95.94 200 ARG A O 1
ATOM 1585 N N . VAL A 1 201 ? 9.721 -10.276 -28.873 1.00 96.31 201 VAL A N 1
ATOM 1586 C CA . VAL A 1 201 ? 9.122 -9.425 -27.826 1.00 96.31 201 VAL A CA 1
ATOM 1587 C C . VAL A 1 201 ? 10.175 -8.505 -27.207 1.00 96.31 201 VAL A C 1
ATOM 1589 O O . VAL A 1 201 ? 9.927 -7.312 -27.049 1.00 96.31 201 VAL A O 1
ATOM 1592 N N . TYR A 1 202 ? 11.371 -9.027 -26.919 1.00 94.25 202 TYR A N 1
ATOM 1593 C CA . TYR A 1 202 ? 12.494 -8.227 -26.424 1.00 94.25 202 TYR A CA 1
ATOM 1594 C C . TYR A 1 202 ? 12.911 -7.121 -27.402 1.00 94.25 202 TYR A C 1
ATOM 1596 O O . TYR A 1 202 ? 13.074 -5.976 -26.987 1.00 94.25 202 TYR A O 1
ATOM 1604 N N . ALA A 1 203 ? 13.023 -7.436 -28.694 1.00 94.00 203 ALA A N 1
ATOM 1605 C CA . ALA A 1 203 ? 13.375 -6.457 -29.720 1.00 94.00 203 ALA A CA 1
ATOM 1606 C C . ALA A 1 203 ? 12.326 -5.335 -29.833 1.00 94.00 203 ALA A C 1
ATOM 1608 O O . ALA A 1 203 ? 12.682 -4.161 -29.952 1.00 94.00 203 ALA A O 1
ATOM 1609 N N . LEU A 1 204 ? 11.034 -5.678 -29.751 1.00 96.00 204 LEU A N 1
ATOM 1610 C CA . LEU A 1 204 ? 9.953 -4.691 -29.717 1.00 96.00 204 LEU A CA 1
ATOM 1611 C C . LEU A 1 204 ? 10.019 -3.833 -28.449 1.00 96.00 204 LEU A C 1
ATOM 1613 O O . LEU A 1 204 ? 9.966 -2.611 -28.551 1.00 96.00 204 LEU A O 1
ATOM 1617 N N . ALA A 1 205 ? 10.200 -4.439 -27.274 1.00 93.94 205 ALA A N 1
ATOM 1618 C CA . ALA A 1 205 ? 10.316 -3.712 -26.010 1.00 93.94 205 ALA A CA 1
ATOM 1619 C C . ALA A 1 205 ? 11.488 -2.715 -26.025 1.00 93.94 205 ALA A C 1
ATOM 1621 O O . ALA A 1 205 ? 11.318 -1.556 -25.654 1.00 93.94 205 ALA A O 1
ATOM 1622 N N . GLN A 1 206 ? 12.657 -3.132 -26.520 1.00 92.88 206 GLN A N 1
ATOM 1623 C CA . GLN A 1 206 ? 13.831 -2.269 -26.663 1.00 92.88 206 GLN A CA 1
ATOM 1624 C C . GLN A 1 206 ? 13.558 -1.090 -27.605 1.00 92.88 206 GLN A C 1
ATOM 1626 O O . GLN A 1 206 ? 13.874 0.054 -27.280 1.00 92.88 206 GLN A O 1
ATOM 1631 N N . ARG A 1 207 ? 12.935 -1.352 -28.759 1.00 94.50 207 ARG A N 1
ATOM 1632 C CA . ARG A 1 207 ? 12.558 -0.317 -29.730 1.00 94.50 207 ARG A CA 1
ATOM 1633 C C . ARG A 1 207 ? 11.583 0.694 -29.132 1.00 94.50 207 ARG A C 1
ATOM 1635 O O . ARG A 1 207 ? 11.792 1.895 -29.283 1.00 94.50 207 ARG A O 1
ATOM 1642 N N . ILE A 1 208 ? 10.559 0.211 -28.431 1.00 94.94 208 ILE A N 1
ATOM 1643 C CA . ILE A 1 208 ? 9.574 1.048 -27.742 1.00 94.94 208 ILE A CA 1
ATOM 1644 C C . ILE A 1 208 ? 10.272 1.941 -26.714 1.00 94.94 208 ILE A C 1
ATOM 1646 O O . ILE A 1 208 ? 10.137 3.158 -26.788 1.00 94.94 208 ILE A O 1
ATOM 1650 N N . ARG A 1 209 ? 11.083 1.362 -25.819 1.00 93.44 209 ARG A N 1
ATOM 1651 C CA . ARG A 1 209 ? 11.819 2.111 -24.790 1.00 93.44 209 ARG A CA 1
ATOM 1652 C C . ARG A 1 209 ? 12.721 3.188 -25.392 1.00 93.44 209 ARG A C 1
ATOM 1654 O O . ARG A 1 209 ? 12.684 4.325 -24.935 1.00 93.44 209 ARG A O 1
ATOM 1661 N N . ARG A 1 210 ? 13.473 2.856 -26.450 1.00 92.44 210 ARG A N 1
ATOM 1662 C CA . ARG A 1 210 ? 14.327 3.816 -27.170 1.00 92.44 210 ARG A CA 1
ATOM 1663 C C . ARG A 1 210 ? 13.526 4.995 -27.709 1.00 92.44 210 ARG A C 1
ATOM 1665 O O . ARG A 1 210 ? 13.924 6.135 -27.501 1.00 92.44 210 ARG A O 1
ATOM 1672 N N . ARG A 1 211 ? 12.397 4.741 -28.383 1.00 94.50 211 ARG A N 1
ATOM 1673 C CA . ARG A 1 211 ? 11.563 5.822 -28.931 1.00 94.50 211 ARG A CA 1
ATOM 1674 C C . ARG A 1 211 ? 10.893 6.646 -27.834 1.00 94.50 211 ARG A C 1
ATOM 1676 O O . ARG A 1 211 ? 10.826 7.861 -27.975 1.00 94.50 211 ARG A O 1
ATOM 1683 N N . CYS A 1 212 ? 10.430 6.012 -26.756 1.00 93.88 212 CYS A N 1
ATOM 1684 C CA . CYS A 1 212 ? 9.859 6.721 -25.614 1.00 93.88 212 CYS A CA 1
ATOM 1685 C C . CYS A 1 212 ? 10.888 7.653 -24.965 1.00 93.88 212 CYS A C 1
ATOM 1687 O O . CYS A 1 212 ? 10.604 8.826 -24.757 1.00 93.88 212 CYS A O 1
ATOM 1689 N N . TRP A 1 213 ? 12.098 7.156 -24.702 1.00 92.88 213 TRP A N 1
ATOM 1690 C CA . TRP A 1 213 ? 13.165 7.945 -24.087 1.00 92.88 213 TRP A CA 1
ATOM 1691 C C . TRP A 1 213 ? 13.709 9.047 -25.006 1.00 92.88 213 TRP A C 1
ATOM 1693 O O . TRP A 1 213 ? 14.014 10.136 -24.530 1.00 92.88 213 TRP A O 1
ATOM 1703 N N . ALA A 1 214 ? 13.810 8.799 -26.315 1.00 92.62 214 ALA A N 1
ATOM 1704 C CA . ALA A 1 214 ? 14.278 9.795 -27.283 1.00 92.62 214 ALA A CA 1
ATOM 1705 C C . ALA A 1 214 ? 13.226 10.873 -27.610 1.00 92.62 214 ALA A C 1
ATOM 1707 O O . ALA A 1 214 ? 13.553 11.873 -28.249 1.00 92.62 214 ALA A O 1
ATOM 1708 N N . ASN A 1 215 ? 11.962 10.689 -27.212 1.00 94.31 215 ASN A N 1
ATOM 1709 C CA . ASN A 1 215 ? 10.909 11.658 -27.483 1.00 94.31 215 ASN A CA 1
ATOM 1710 C C . ASN A 1 215 ? 11.026 12.873 -26.532 1.00 94.31 215 ASN A C 1
ATOM 1712 O O . ASN A 1 215 ? 10.931 12.707 -25.314 1.00 94.31 215 ASN A O 1
ATOM 1716 N N . PRO A 1 216 ? 11.196 14.102 -27.056 1.00 93.44 216 PRO A N 1
ATOM 1717 C CA . PRO A 1 216 ? 11.436 15.278 -26.223 1.00 93.44 216 PRO A CA 1
ATOM 1718 C C . PRO A 1 216 ? 10.221 15.677 -25.378 1.00 93.44 216 PRO A C 1
ATOM 1720 O O . PRO A 1 216 ? 10.398 16.133 -24.252 1.00 93.44 216 PRO A O 1
ATOM 1723 N N . GLU A 1 217 ? 8.999 15.476 -25.876 1.00 93.62 217 GLU A N 1
ATOM 1724 C CA . GLU A 1 217 ? 7.777 15.802 -25.132 1.00 93.62 217 GLU A CA 1
ATOM 1725 C C . GLU A 1 217 ? 7.588 14.852 -23.943 1.00 93.62 217 GLU A C 1
ATOM 1727 O O . GLU A 1 217 ? 7.282 15.305 -22.843 1.00 93.62 217 GLU A O 1
ATOM 1732 N N . LEU A 1 218 ? 7.857 13.551 -24.111 1.00 92.19 218 LEU A N 1
ATOM 1733 C CA . LEU A 1 218 ? 7.865 12.607 -22.989 1.00 92.19 218 LEU A CA 1
ATOM 1734 C C . LEU A 1 218 ? 8.942 12.939 -21.958 1.00 92.19 218 LEU A C 1
ATOM 1736 O O . LEU A 1 218 ? 8.659 12.902 -20.765 1.00 92.19 218 LEU A O 1
ATOM 1740 N N . ARG A 1 219 ? 10.156 13.300 -22.394 1.00 91.81 219 ARG A N 1
ATOM 1741 C CA . ARG A 1 219 ? 11.221 13.748 -21.479 1.00 91.81 219 ARG A CA 1
ATOM 1742 C C . ARG A 1 219 ? 10.797 14.993 -20.698 1.00 91.81 219 ARG A C 1
ATOM 1744 O O . ARG A 1 219 ? 11.029 15.068 -19.495 1.00 91.81 219 ARG A O 1
ATOM 1751 N N . GLN A 1 220 ? 10.139 15.942 -21.364 1.00 90.69 220 GLN A N 1
ATOM 1752 C CA . GLN A 1 220 ? 9.613 17.145 -20.726 1.00 90.69 220 GLN A CA 1
ATOM 1753 C C . GLN A 1 220 ? 8.517 16.814 -19.705 1.00 90.69 220 GLN A C 1
ATOM 1755 O O . GLN A 1 220 ? 8.555 17.343 -18.595 1.00 90.69 220 GLN A O 1
ATOM 1760 N N . LEU A 1 221 ? 7.575 15.928 -20.051 1.00 89.31 221 LEU A N 1
ATOM 1761 C CA . LEU A 1 221 ? 6.540 15.447 -19.128 1.00 89.31 221 LEU A CA 1
ATOM 1762 C C . LEU A 1 221 ? 7.139 14.698 -17.931 1.00 89.31 221 LEU A C 1
ATOM 1764 O O . LEU A 1 221 ? 6.632 14.827 -16.821 1.00 89.31 221 LEU A O 1
ATOM 1768 N N . ALA A 1 222 ? 8.243 13.977 -18.137 1.00 87.56 222 ALA A N 1
ATOM 1769 C CA . ALA A 1 222 ? 8.996 13.302 -17.083 1.00 87.56 222 ALA A CA 1
ATOM 1770 C C . ALA A 1 222 ? 9.826 14.272 -16.217 1.00 87.56 222 ALA A C 1
ATOM 1772 O O . ALA A 1 222 ? 10.466 13.850 -15.261 1.00 87.56 222 ALA A O 1
ATOM 1773 N N . GLY A 1 223 ? 9.847 15.572 -16.539 1.00 88.69 223 GLY A N 1
ATOM 1774 C CA . GLY A 1 223 ? 10.621 16.576 -15.806 1.00 88.69 223 GLY A CA 1
ATOM 1775 C C . GLY A 1 223 ? 12.125 16.566 -16.105 1.00 88.69 223 GLY A C 1
ATOM 1776 O O . GLY A 1 223 ? 12.882 17.285 -15.447 1.00 88.69 223 GLY A O 1
ATOM 1777 N N . ILE A 1 224 ? 12.571 15.815 -17.116 1.00 88.81 224 ILE A N 1
ATOM 1778 C CA . ILE A 1 224 ? 13.977 15.719 -17.515 1.00 88.81 224 ILE A CA 1
ATOM 1779 C C . ILE A 1 224 ? 14.372 17.016 -18.228 1.00 88.81 224 ILE A C 1
ATOM 1781 O O . ILE A 1 224 ? 14.029 17.249 -19.388 1.00 88.81 224 ILE A O 1
ATOM 1785 N N . ARG A 1 225 ? 15.099 17.889 -17.522 1.00 83.06 225 ARG A N 1
ATOM 1786 C CA . ARG A 1 225 ? 15.618 19.150 -18.070 1.00 83.06 225 ARG A CA 1
ATOM 1787 C C . ARG A 1 225 ? 16.930 18.896 -18.814 1.00 83.06 225 ARG A C 1
ATOM 1789 O O . ARG A 1 225 ? 17.950 18.642 -18.183 1.00 83.06 225 ARG A O 1
ATOM 1796 N N . GLY A 1 226 ? 16.918 19.008 -20.137 1.00 71.81 226 GLY A N 1
ATOM 1797 C CA . GLY A 1 226 ? 18.123 18.947 -20.965 1.00 71.81 226 GLY A CA 1
ATOM 1798 C C . GLY A 1 226 ? 17.794 19.037 -22.450 1.00 71.81 226 GLY A C 1
ATOM 1799 O O . GLY A 1 226 ? 16.682 18.688 -22.852 1.00 71.81 226 GLY A O 1
ATOM 1800 N N . ASP A 1 227 ? 18.754 19.510 -23.248 1.00 63.47 227 ASP A N 1
ATOM 1801 C CA . ASP A 1 227 ? 18.655 19.448 -24.705 1.00 63.47 227 ASP A CA 1
ATOM 1802 C C . ASP A 1 227 ? 18.452 17.987 -25.122 1.00 63.47 227 ASP A C 1
ATOM 1804 O O . ASP A 1 227 ? 19.060 17.074 -24.552 1.00 63.47 227 ASP A O 1
ATOM 1808 N N . ALA A 1 228 ? 17.552 17.763 -26.084 1.00 60.88 228 ALA A N 1
ATOM 1809 C CA . ALA A 1 228 ? 17.345 16.445 -26.667 1.00 60.88 228 ALA A CA 1
ATOM 1810 C C . ALA A 1 228 ? 18.704 15.845 -27.073 1.00 60.88 228 ALA A C 1
ATOM 1812 O O . ALA A 1 228 ? 19.592 16.596 -27.491 1.00 60.88 228 ALA A O 1
ATOM 1813 N N . PRO A 1 229 ? 18.878 14.520 -26.942 1.00 62.56 229 PRO A N 1
ATOM 1814 C CA . PRO A 1 229 ? 20.156 13.867 -27.187 1.00 62.56 229 PRO A CA 1
ATOM 1815 C C . PRO A 1 229 ? 20.749 14.314 -28.532 1.00 62.56 229 PRO A C 1
ATOM 1817 O O . PRO A 1 229 ? 20.137 14.151 -29.591 1.00 62.56 229 PRO A O 1
ATOM 1820 N N . ALA A 1 230 ? 21.908 14.983 -28.478 1.00 53.84 230 ALA A N 1
ATOM 1821 C CA . ALA A 1 230 ? 22.497 15.665 -29.626 1.00 53.84 230 ALA A CA 1
ATOM 1822 C C . ALA A 1 230 ? 22.813 14.643 -30.731 1.00 53.84 230 ALA A C 1
ATOM 1824 O O . ALA A 1 230 ? 23.750 13.859 -30.612 1.00 53.84 230 ALA A O 1
ATOM 1825 N N . GLY A 1 231 ? 22.010 14.633 -31.801 1.00 57.16 231 GLY A N 1
ATOM 1826 C CA . GLY A 1 231 ? 22.155 13.703 -32.930 1.00 57.16 231 GLY A CA 1
ATOM 1827 C C . GLY A 1 231 ? 20.906 12.888 -33.281 1.00 57.16 231 GLY A C 1
ATOM 1828 O O . GLY A 1 231 ? 20.894 12.220 -34.318 1.00 57.16 231 GLY A O 1
ATOM 1829 N N . THR A 1 232 ? 19.825 12.957 -32.496 1.00 53.81 232 THR A N 1
ATOM 1830 C CA . THR A 1 232 ? 18.529 12.395 -32.910 1.00 53.81 232 THR A CA 1
ATOM 1831 C C . THR A 1 232 ? 17.742 13.401 -33.744 1.00 53.81 232 THR A C 1
ATOM 1833 O O . THR A 1 232 ? 16.772 13.996 -33.275 1.00 53.81 232 THR A O 1
ATOM 1836 N N . ASP A 1 233 ? 18.129 13.588 -35.006 1.00 52.50 233 ASP A N 1
ATOM 1837 C CA . ASP A 1 233 ? 17.202 14.173 -35.975 1.00 52.50 233 ASP A CA 1
ATOM 1838 C C . ASP A 1 233 ? 15.958 13.279 -36.048 1.00 52.50 233 ASP A C 1
ATOM 1840 O O . ASP A 1 233 ? 16.067 12.056 -36.150 1.00 52.50 233 ASP A O 1
ATOM 1844 N N . SER A 1 234 ? 14.761 13.871 -36.027 1.00 52.62 234 SER A N 1
ATOM 1845 C CA . SER A 1 234 ? 13.487 13.138 -36.136 1.00 52.62 234 SER A CA 1
ATOM 1846 C C . SER A 1 234 ? 13.450 12.196 -37.358 1.00 52.62 234 SER A C 1
ATOM 1848 O O . SER A 1 234 ? 12.830 11.133 -37.315 1.00 52.62 234 SER A O 1
ATOM 1850 N N . ALA A 1 235 ? 14.209 12.521 -38.412 1.00 54.00 235 ALA A N 1
ATOM 1851 C CA . ALA A 1 235 ? 14.408 11.678 -39.588 1.00 54.00 235 ALA A CA 1
ATOM 1852 C C . ALA A 1 235 ? 15.186 10.370 -39.303 1.00 54.00 235 ALA A C 1
ATOM 1854 O O . ALA A 1 235 ? 14.904 9.345 -39.924 1.00 54.00 235 ALA A O 1
ATOM 1855 N N . ASN A 1 236 ? 16.117 10.361 -38.342 1.00 53.38 236 ASN A N 1
ATOM 1856 C CA . ASN A 1 236 ? 16.895 9.173 -37.968 1.00 53.38 236 ASN A CA 1
ATOM 1857 C C . ASN A 1 236 ? 16.085 8.161 -37.144 1.00 53.38 236 ASN A C 1
ATOM 1859 O O . ASN A 1 236 ? 16.357 6.965 -37.229 1.00 53.38 236 ASN A O 1
ATOM 1863 N N . LEU A 1 237 ? 15.041 8.584 -36.419 1.00 52.44 237 LEU A N 1
ATOM 1864 C CA . LEU A 1 237 ? 14.151 7.659 -35.696 1.00 52.44 237 LEU A CA 1
ATOM 1865 C C . LEU A 1 237 ? 13.431 6.680 -36.642 1.00 52.44 237 LEU A C 1
ATOM 1867 O O . LEU A 1 237 ? 13.235 5.521 -36.279 1.00 52.44 237 LEU A O 1
ATOM 1871 N N . ALA A 1 238 ? 13.113 7.109 -37.869 1.00 54.28 238 ALA A N 1
ATOM 1872 C CA . ALA A 1 238 ? 12.567 6.238 -38.914 1.00 54.28 238 ALA A CA 1
ATOM 1873 C C . ALA A 1 238 ? 13.635 5.333 -39.567 1.00 54.28 238 ALA A C 1
ATOM 1875 O O . ALA A 1 238 ? 13.319 4.241 -40.039 1.00 54.28 238 ALA A O 1
ATOM 1876 N N . ALA A 1 239 ? 14.908 5.750 -39.579 1.00 53.09 239 ALA A N 1
ATOM 1877 C CA . ALA A 1 239 ? 16.017 4.968 -40.135 1.00 53.09 239 ALA A CA 1
ATOM 1878 C C . ALA A 1 239 ? 16.481 3.829 -39.200 1.00 53.09 239 ALA A C 1
ATOM 1880 O O . ALA A 1 239 ? 16.912 2.775 -39.675 1.00 53.09 239 ALA A O 1
ATOM 1881 N N . ILE A 1 240 ? 16.322 3.986 -37.878 1.00 53.84 240 ILE A N 1
ATOM 1882 C CA . ILE A 1 240 ? 16.629 2.953 -36.864 1.00 53.84 240 ILE A CA 1
ATOM 1883 C C . ILE A 1 240 ? 15.826 1.651 -37.096 1.00 53.84 240 ILE A C 1
ATOM 1885 O O . ILE A 1 240 ? 16.298 0.553 -36.777 1.00 53.84 240 ILE A O 1
ATOM 1889 N N . ASP A 1 241 ? 14.646 1.735 -37.719 1.00 52.34 241 ASP A N 1
ATOM 1890 C CA . ASP A 1 241 ? 13.803 0.569 -38.016 1.00 52.34 241 ASP A CA 1
ATOM 1891 C C . ASP A 1 241 ? 14.373 -0.352 -39.109 1.00 52.34 241 ASP A C 1
ATOM 1893 O O . ASP A 1 241 ? 14.080 -1.551 -39.112 1.00 52.34 241 ASP A O 1
ATOM 1897 N N . GLN A 1 242 ? 15.223 0.156 -40.008 1.00 54.69 242 GLN A N 1
ATOM 1898 C CA . GLN A 1 242 ? 15.744 -0.641 -41.126 1.00 54.69 242 GLN A CA 1
ATOM 1899 C C . GLN A 1 242 ? 16.954 -1.504 -40.730 1.00 54.69 242 GLN A C 1
ATOM 1901 O O . GLN A 1 242 ? 17.081 -2.628 -41.213 1.00 54.69 242 GLN A O 1
ATOM 1906 N N . ASN A 1 243 ? 17.782 -1.056 -39.778 1.00 49.19 243 ASN A N 1
ATOM 1907 C CA . ASN A 1 243 ? 18.993 -1.786 -39.369 1.00 49.19 243 ASN A CA 1
ATOM 1908 C C . ASN A 1 243 ? 18.762 -2.895 -38.327 1.00 49.19 243 ASN A C 1
ATOM 1910 O O . ASN A 1 243 ? 19.633 -3.738 -38.130 1.00 49.19 243 ASN A O 1
ATOM 1914 N N . SER A 1 244 ? 17.592 -2.951 -37.684 1.00 49.97 244 SER A N 1
ATOM 1915 C CA . SER A 1 244 ? 17.261 -3.982 -36.682 1.00 49.97 244 SER A CA 1
ATOM 1916 C C . SER A 1 244 ? 16.551 -5.220 -37.263 1.00 49.97 244 SER A C 1
ATOM 1918 O O . SER A 1 244 ? 16.156 -6.117 -36.520 1.00 49.97 244 SER A O 1
ATOM 1920 N N . SER A 1 245 ? 16.401 -5.298 -38.590 1.00 42.91 245 SER A N 1
ATOM 1921 C CA . SER A 1 245 ? 15.557 -6.295 -39.271 1.00 42.91 245 SER A CA 1
ATOM 1922 C C . SER A 1 245 ? 16.278 -7.569 -39.750 1.00 42.91 245 SER A C 1
ATOM 1924 O O . SER A 1 245 ? 15.666 -8.366 -40.454 1.00 42.91 245 SER A O 1
ATOM 1926 N N . ASN A 1 246 ? 17.534 -7.818 -39.354 1.00 42.16 246 ASN A N 1
ATOM 1927 C CA . ASN A 1 246 ? 18.246 -9.064 -39.682 1.00 42.16 246 ASN A CA 1
ATOM 1928 C C . ASN A 1 246 ? 18.482 -9.948 -38.441 1.00 42.16 246 ASN A C 1
ATOM 1930 O O . ASN A 1 246 ? 19.549 -9.878 -37.826 1.00 42.16 246 ASN A O 1
ATOM 1934 N N . PRO A 1 247 ? 17.539 -10.837 -38.074 1.00 42.03 247 PRO A N 1
ATOM 1935 C CA . PRO A 1 247 ? 17.828 -11.933 -37.164 1.00 42.03 247 PRO A CA 1
ATOM 1936 C C . PRO A 1 247 ? 18.576 -13.023 -37.947 1.00 42.03 247 PRO A C 1
ATOM 1938 O O . PRO A 1 247 ? 17.985 -13.972 -38.458 1.00 42.03 247 PRO A O 1
ATOM 1941 N N . SER A 1 248 ? 19.896 -12.877 -38.087 1.00 36.38 248 SER A N 1
ATOM 1942 C CA . SER A 1 248 ? 20.735 -13.983 -38.554 1.00 36.38 248 SER A CA 1
ATOM 1943 C C . SER A 1 248 ? 20.640 -15.130 -37.549 1.00 36.38 248 SER A C 1
ATOM 1945 O O . SER A 1 248 ? 20.858 -14.931 -36.354 1.00 36.38 248 SER A O 1
ATOM 1947 N N . ALA A 1 249 ? 20.316 -16.322 -38.052 1.00 38.12 249 ALA A N 1
ATOM 1948 C CA . ALA A 1 249 ? 20.159 -17.565 -37.312 1.00 38.12 249 ALA A CA 1
ATOM 1949 C C . ALA A 1 249 ? 21.363 -17.856 -36.396 1.00 38.12 249 ALA A C 1
ATOM 1951 O O . ALA A 1 249 ? 22.369 -18.421 -36.820 1.00 38.12 249 ALA A O 1
ATOM 1952 N N . ALA A 1 250 ? 21.253 -17.487 -35.122 1.00 35.84 250 ALA A N 1
ATOM 1953 C CA . ALA A 1 250 ? 22.142 -17.943 -34.067 1.00 35.84 250 ALA A CA 1
ATOM 1954 C C . ALA A 1 250 ? 21.370 -18.955 -33.221 1.00 35.84 250 ALA A C 1
ATOM 1956 O O . ALA A 1 250 ? 20.363 -18.629 -32.595 1.00 35.84 250 ALA A O 1
ATOM 1957 N N . ALA A 1 251 ? 21.837 -20.200 -33.274 1.00 34.50 251 ALA A N 1
ATOM 1958 C CA . ALA A 1 251 ? 21.245 -21.357 -32.631 1.00 34.50 251 ALA A CA 1
ATOM 1959 C C . ALA A 1 251 ? 20.867 -21.099 -31.164 1.00 34.50 251 ALA A C 1
ATOM 1961 O O . ALA A 1 251 ? 21.624 -20.514 -30.387 1.00 34.50 251 ALA A O 1
ATOM 1962 N N . SER A 1 252 ? 19.696 -21.616 -30.803 1.00 38.19 252 SER A N 1
ATOM 1963 C CA . SER A 1 252 ? 19.148 -21.755 -29.461 1.00 38.19 252 SER A CA 1
ATOM 1964 C C . SER A 1 252 ? 20.076 -22.577 -28.558 1.00 38.19 252 SER A C 1
ATOM 1966 O O . SER A 1 252 ? 19.839 -23.755 -28.299 1.00 38.19 252 SER A O 1
ATOM 1968 N N . SER A 1 253 ? 21.151 -21.964 -28.069 1.00 36.66 253 SER A N 1
ATOM 1969 C CA . SER A 1 253 ? 21.822 -22.415 -26.858 1.00 36.66 253 SER A CA 1
ATOM 1970 C C . SER A 1 253 ? 21.110 -21.779 -25.669 1.00 36.66 253 SER A C 1
ATOM 1972 O O . SER A 1 253 ? 20.784 -20.592 -25.672 1.00 36.66 253 SER A O 1
ATOM 1974 N N . SER A 1 254 ? 20.810 -22.598 -24.663 1.00 38.19 254 SER A N 1
ATOM 1975 C CA . SER A 1 254 ? 20.263 -22.180 -23.374 1.00 38.19 254 SER A CA 1
ATOM 1976 C C . SER A 1 254 ? 21.151 -21.086 -22.765 1.00 38.19 254 SER A C 1
ATOM 1978 O O . SER A 1 254 ? 22.106 -21.379 -22.041 1.00 38.19 254 SER A O 1
ATOM 1980 N N . ARG A 1 255 ? 20.849 -19.812 -23.055 1.00 39.97 255 ARG A N 1
ATOM 1981 C CA . ARG A 1 255 ? 21.462 -18.661 -22.393 1.00 39.97 255 ARG A CA 1
ATOM 1982 C C . ARG A 1 255 ? 21.046 -18.711 -20.933 1.00 39.97 255 ARG A C 1
ATOM 1984 O O . ARG A 1 255 ? 19.933 -18.336 -20.569 1.00 39.97 255 ARG A O 1
ATOM 1991 N N . LYS A 1 256 ? 21.967 -19.178 -20.091 1.00 34.12 256 LYS A N 1
ATOM 1992 C CA . LYS A 1 256 ? 21.935 -18.916 -18.655 1.00 34.12 256 LYS A CA 1
ATOM 1993 C C . LYS A 1 256 ? 21.771 -17.403 -18.518 1.00 34.12 256 LYS A C 1
ATOM 1995 O O . LYS A 1 256 ? 22.589 -16.663 -19.061 1.00 34.12 256 LYS A O 1
ATOM 2000 N N . LYS A 1 257 ? 20.679 -16.960 -17.888 1.00 37.34 257 LYS A N 1
ATOM 2001 C CA . LYS A 1 257 ? 20.411 -15.550 -17.588 1.00 37.34 257 LYS A CA 1
ATOM 2002 C C . LYS A 1 257 ? 21.647 -15.002 -16.868 1.00 37.34 257 LYS A C 1
ATOM 2004 O O . LYS A 1 257 ? 21.827 -15.251 -15.679 1.00 37.34 257 LYS A O 1
ATOM 2009 N N . VAL A 1 258 ? 22.522 -14.307 -17.589 1.00 36.34 258 VAL A N 1
ATOM 2010 C CA . VAL A 1 258 ? 23.426 -13.354 -16.958 1.00 36.34 258 VAL A CA 1
ATOM 2011 C C . VAL A 1 258 ? 22.470 -12.265 -16.509 1.00 36.34 258 VAL A C 1
ATOM 2013 O O . VAL A 1 258 ? 21.859 -11.607 -17.350 1.00 36.34 258 VAL A O 1
ATOM 2016 N N . ARG A 1 259 ? 22.199 -12.200 -15.199 1.00 36.12 259 ARG A N 1
ATOM 2017 C CA . ARG A 1 259 ? 21.497 -11.050 -14.628 1.00 36.12 259 ARG A CA 1
ATOM 2018 C C . ARG A 1 259 ? 22.232 -9.821 -15.176 1.00 36.12 259 ARG A C 1
ATOM 2020 O O . ARG A 1 259 ? 23.457 -9.774 -15.071 1.00 36.12 259 ARG A O 1
ATOM 2027 N N . GLY A 1 260 ? 21.511 -8.876 -15.789 1.00 39.56 260 GLY A N 1
ATOM 2028 C CA . GLY A 1 260 ? 22.036 -7.509 -15.909 1.00 39.56 260 GLY A CA 1
ATOM 2029 C C . GLY A 1 260 ? 22.496 -7.050 -14.521 1.00 39.56 260 GLY A C 1
ATOM 2030 O O . GLY A 1 260 ? 22.078 -7.686 -13.551 1.00 39.56 260 GLY A O 1
ATOM 2031 N N . PRO A 1 261 ? 23.379 -6.049 -14.397 1.00 41.59 261 PRO A N 1
ATOM 2032 C CA . PRO A 1 261 ? 23.985 -5.690 -13.119 1.00 41.59 261 PRO A CA 1
ATOM 2033 C C . PRO A 1 261 ? 22.910 -5.268 -12.100 1.00 41.59 261 PRO A C 1
ATOM 2035 O O . PRO A 1 261 ? 22.601 -4.097 -11.940 1.00 41.59 261 PRO A O 1
ATOM 2038 N N . THR A 1 262 ? 22.313 -6.243 -11.412 1.00 36.47 262 THR A N 1
ATOM 2039 C CA . THR A 1 262 ? 21.598 -6.065 -10.156 1.00 36.47 262 THR A CA 1
ATOM 2040 C C . THR A 1 262 ? 22.654 -5.531 -9.212 1.00 36.47 262 THR A C 1
ATOM 2042 O O . THR A 1 262 ? 23.676 -6.198 -9.038 1.00 36.47 262 THR A O 1
ATOM 2045 N N . SER A 1 263 ? 22.433 -4.327 -8.688 1.00 41.41 263 SER A N 1
ATOM 2046 C CA . SER A 1 263 ? 23.371 -3.483 -7.938 1.00 41.41 263 SER A CA 1
ATOM 2047 C C . SER A 1 263 ? 24.533 -2.883 -8.754 1.00 41.41 263 SER A C 1
ATOM 2049 O O . SER A 1 263 ? 25.683 -3.294 -8.645 1.00 41.41 263 SER A O 1
ATOM 2051 N N . LEU A 1 264 ? 24.254 -1.791 -9.479 1.00 43.97 264 LEU A N 1
ATOM 2052 C CA . LEU A 1 264 ? 25.235 -0.718 -9.731 1.00 43.97 264 LEU A CA 1
ATOM 2053 C C . LEU A 1 264 ? 25.482 0.112 -8.445 1.00 43.97 264 LEU A C 1
ATOM 2055 O O . LEU A 1 264 ? 25.656 1.324 -8.501 1.00 43.97 264 LEU A O 1
ATOM 2059 N N . GLU A 1 265 ? 25.525 -0.519 -7.268 1.00 42.97 265 GLU A N 1
ATOM 2060 C CA . GLU A 1 265 ? 26.062 0.115 -6.062 1.00 42.97 265 GLU A CA 1
ATOM 2061 C C . GLU A 1 265 ? 27.582 -0.063 -6.065 1.00 42.97 265 GLU A C 1
ATOM 2063 O O . GLU A 1 265 ? 28.153 -0.954 -5.430 1.00 42.97 265 GLU A O 1
ATOM 2068 N N . MET A 1 266 ? 28.278 0.790 -6.816 1.00 44.84 266 MET A N 1
ATOM 2069 C CA . MET A 1 266 ? 29.722 0.904 -6.654 1.00 44.84 266 MET A CA 1
ATOM 2070 C C . MET A 1 266 ? 30.018 1.611 -5.330 1.00 44.84 266 MET A C 1
ATOM 2072 O O . MET A 1 266 ? 29.981 2.836 -5.235 1.00 44.84 266 MET A O 1
ATOM 2076 N N . ARG A 1 267 ? 30.395 0.838 -4.307 1.00 43.16 267 ARG A N 1
ATOM 2077 C CA . ARG A 1 267 ? 31.153 1.376 -3.172 1.00 43.16 267 ARG A CA 1
ATOM 2078 C C . ARG A 1 267 ? 32.504 1.850 -3.697 1.00 43.16 267 ARG A C 1
ATOM 2080 O O . ARG A 1 267 ? 33.401 1.045 -3.944 1.00 43.16 267 ARG A O 1
ATOM 2087 N N . ILE A 1 268 ? 32.637 3.157 -3.905 1.00 50.09 268 ILE A N 1
ATOM 2088 C CA . ILE A 1 268 ? 33.907 3.787 -4.263 1.00 50.09 268 ILE A CA 1
ATOM 2089 C C . ILE A 1 268 ? 34.865 3.572 -3.084 1.00 50.09 268 ILE A C 1
ATOM 2091 O O . ILE A 1 268 ? 34.797 4.270 -2.075 1.00 50.09 268 ILE A O 1
ATOM 2095 N N . ASN A 1 269 ? 35.749 2.578 -3.191 1.00 46.81 269 ASN A N 1
ATOM 2096 C CA . ASN A 1 269 ? 36.857 2.406 -2.257 1.00 46.81 269 ASN A CA 1
ATOM 2097 C C . ASN A 1 269 ? 37.822 3.585 -2.445 1.00 46.81 269 ASN A C 1
ATOM 2099 O O . ASN A 1 269 ? 38.638 3.602 -3.365 1.00 46.81 269 ASN A O 1
ATOM 2103 N N . SER A 1 270 ? 37.722 4.576 -1.564 1.00 50.97 270 SER A N 1
ATOM 2104 C CA . SER A 1 270 ? 38.452 5.850 -1.586 1.00 50.97 270 SER A CA 1
ATOM 2105 C C . SER A 1 270 ? 39.958 5.748 -1.281 1.00 50.97 270 SER A C 1
ATOM 2107 O O . SER A 1 270 ? 40.586 6.740 -0.926 1.00 50.97 270 SER A O 1
ATOM 2109 N N . SER A 1 271 ? 40.579 4.572 -1.421 1.00 45.62 271 SER A N 1
ATOM 2110 C CA . SER A 1 271 ? 41.977 4.330 -1.028 1.00 45.62 271 SER A CA 1
ATOM 2111 C C . SER A 1 271 ? 42.984 4.234 -2.184 1.00 45.62 271 SER A C 1
ATOM 2113 O O . SER A 1 271 ? 44.146 3.898 -1.953 1.00 45.62 271 SER A O 1
ATOM 2115 N N . SER A 1 272 ? 42.599 4.558 -3.423 1.00 51.16 272 SER A N 1
ATOM 2116 C CA . SER A 1 272 ? 43.520 4.507 -4.570 1.00 51.16 272 SER A CA 1
ATOM 2117 C C . SER A 1 272 ? 44.138 5.875 -4.874 1.00 51.16 272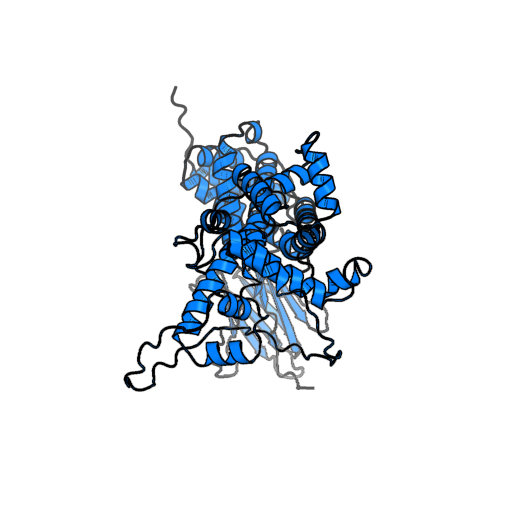 SER A C 1
ATOM 2119 O O . SER A 1 272 ? 43.438 6.827 -5.196 1.00 51.16 272 SER A O 1
ATOM 2121 N N . LYS A 1 273 ? 45.472 5.936 -4.755 1.00 54.22 273 LYS A N 1
ATOM 2122 C CA . LYS A 1 273 ? 46.366 7.070 -5.049 1.00 54.22 273 LYS A CA 1
ATOM 2123 C C . LYS A 1 273 ? 45.908 7.921 -6.243 1.00 54.22 273 LYS A C 1
ATOM 2125 O O . LYS A 1 273 ? 45.789 7.410 -7.353 1.00 54.22 273 LYS A O 1
ATOM 2130 N N . GLU A 1 274 ? 45.784 9.225 -5.996 1.00 51.25 274 GLU A N 1
ATOM 2131 C CA . GLU A 1 274 ? 45.630 10.317 -6.964 1.00 51.25 274 GLU A CA 1
ATOM 2132 C C . GLU A 1 274 ? 46.751 10.290 -8.017 1.00 51.25 274 GLU A C 1
ATOM 2134 O O . GLU A 1 274 ? 47.795 10.927 -7.887 1.00 51.25 274 GLU A O 1
ATOM 2139 N N . GLY A 1 275 ? 46.563 9.505 -9.070 1.00 52.22 275 GLY A N 1
ATOM 2140 C CA . GLY A 1 275 ? 47.440 9.472 -10.230 1.00 52.22 275 GLY A CA 1
ATOM 2141 C C . GLY A 1 275 ? 46.631 9.783 -11.470 1.00 52.22 275 GLY A C 1
ATOM 2142 O O . GLY A 1 275 ? 46.133 8.851 -12.077 1.00 52.22 275 GLY A O 1
ATOM 2143 N N . SER A 1 276 ? 46.481 11.075 -11.791 1.00 58.25 276 SER A N 1
ATOM 2144 C CA . SER A 1 276 ? 46.128 11.657 -13.102 1.00 58.25 276 SER A CA 1
ATOM 2145 C C . SER A 1 276 ? 45.450 10.705 -14.110 1.00 58.25 276 SER A C 1
ATOM 2147 O O . SER A 1 276 ? 45.921 10.525 -15.233 1.00 58.25 276 SER A O 1
ATOM 2149 N N . ALA A 1 277 ? 44.339 10.078 -13.718 1.00 57.78 277 ALA A N 1
ATOM 2150 C CA . ALA A 1 277 ? 43.467 9.385 -14.648 1.00 57.78 277 ALA A CA 1
ATOM 2151 C C . ALA A 1 277 ? 42.743 10.494 -15.406 1.00 57.78 277 ALA A C 1
ATOM 2153 O O . ALA A 1 277 ? 41.818 11.118 -14.888 1.00 57.78 277 ALA A O 1
ATOM 2154 N N . MET A 1 278 ? 43.286 10.839 -16.573 1.00 59.03 278 MET A N 1
ATOM 2155 C CA . MET A 1 278 ? 42.721 11.843 -17.462 1.00 59.03 278 MET A CA 1
ATOM 2156 C C . MET A 1 278 ? 41.220 11.590 -17.631 1.00 59.03 278 MET A C 1
ATOM 2158 O O . MET A 1 278 ? 40.807 10.446 -17.818 1.00 59.03 278 MET A O 1
ATOM 2162 N N . ASN A 1 279 ? 40.428 12.664 -17.579 1.00 76.06 279 ASN A N 1
ATOM 2163 C CA . ASN A 1 279 ? 39.024 12.697 -17.990 1.00 76.06 279 ASN A CA 1
ATOM 2164 C C . ASN A 1 279 ? 38.923 12.305 -19.472 1.00 76.06 279 ASN A C 1
ATOM 2166 O O . ASN A 1 279 ? 38.822 13.169 -20.341 1.00 76.06 279 ASN A O 1
ATOM 2170 N N . ILE A 1 280 ? 39.015 11.013 -19.777 1.00 88.56 280 ILE A N 1
ATOM 2171 C CA . ILE A 1 280 ? 38.739 10.500 -21.113 1.00 88.56 280 ILE A CA 1
ATOM 2172 C C . ILE A 1 280 ? 37.218 10.602 -21.280 1.00 88.56 280 ILE A C 1
ATOM 2174 O O . ILE A 1 280 ? 36.493 9.959 -20.514 1.00 88.56 280 ILE A O 1
ATOM 2178 N N . PRO A 1 281 ? 36.712 11.436 -22.208 1.00 93.94 281 PRO A N 1
ATOM 2179 C CA . PRO A 1 281 ? 35.278 11.535 -22.446 1.00 93.94 281 PRO A CA 1
ATOM 2180 C C . PRO A 1 281 ? 34.730 10.173 -22.887 1.00 93.94 281 PRO A C 1
ATOM 2182 O O . PRO A 1 281 ? 35.457 9.342 -23.432 1.00 93.94 281 PRO A O 1
ATOM 2185 N N . CYS A 1 282 ? 33.444 9.923 -22.644 1.00 94.75 282 CYS A N 1
ATOM 2186 C CA . CYS A 1 282 ? 32.832 8.699 -23.144 1.00 94.75 282 CYS A CA 1
ATOM 2187 C C . CYS A 1 282 ? 32.751 8.747 -24.678 1.00 94.75 282 CYS A C 1
ATOM 2189 O O . CYS A 1 282 ? 32.155 9.666 -25.231 1.00 94.75 282 CYS A O 1
ATOM 2191 N N . GLU A 1 283 ? 33.353 7.765 -25.353 1.00 95.88 283 GLU A N 1
ATOM 2192 C CA . GLU A 1 283 ? 33.353 7.663 -26.823 1.00 95.88 283 GLU A CA 1
ATOM 2193 C C . GLU A 1 283 ? 32.127 6.919 -27.376 1.00 95.88 283 GLU A C 1
ATOM 2195 O O . GLU A 1 283 ? 31.893 6.916 -28.583 1.00 95.88 283 GLU A O 1
ATOM 2200 N N . LEU A 1 284 ? 31.348 6.268 -26.506 1.00 96.31 284 LEU A N 1
ATOM 2201 C CA . LEU A 1 284 ? 30.139 5.553 -26.901 1.00 96.31 284 LEU A CA 1
ATOM 2202 C C . LEU A 1 284 ? 28.992 6.532 -27.139 1.00 96.31 284 LEU A C 1
ATOM 2204 O O . LEU A 1 284 ? 28.784 7.468 -26.365 1.00 96.31 284 LEU A O 1
ATOM 2208 N N . ASP A 1 285 ? 28.219 6.271 -28.189 1.00 95.62 285 ASP A N 1
ATOM 2209 C CA . ASP A 1 285 ? 26.991 7.006 -28.446 1.00 95.62 285 ASP A CA 1
ATOM 2210 C C . ASP A 1 285 ? 25.906 6.663 -27.415 1.00 95.62 285 ASP A C 1
ATOM 2212 O O . ASP A 1 285 ? 25.929 5.639 -26.722 1.00 95.62 285 ASP A O 1
ATOM 2216 N N . GLU A 1 286 ? 24.910 7.535 -27.308 1.00 93.25 286 GLU A N 1
ATOM 2217 C CA . GLU A 1 286 ? 23.861 7.366 -26.306 1.00 93.25 286 GLU A CA 1
ATOM 2218 C C . GLU A 1 286 ? 22.979 6.145 -26.577 1.00 93.25 286 GLU A C 1
ATOM 2220 O O . GLU A 1 286 ? 22.477 5.537 -25.637 1.00 93.25 286 GLU A O 1
ATOM 2225 N N . ALA A 1 287 ? 22.840 5.726 -27.840 1.00 91.88 287 ALA A N 1
ATOM 2226 C CA . ALA A 1 287 ? 22.103 4.519 -28.204 1.00 91.88 287 ALA A CA 1
ATOM 2227 C C . ALA A 1 287 ? 22.770 3.240 -27.666 1.00 91.88 287 ALA A C 1
ATOM 2229 O O . ALA A 1 287 ? 22.061 2.318 -27.242 1.00 91.88 287 ALA A O 1
ATOM 2230 N N . SER A 1 288 ? 24.107 3.187 -27.650 1.00 95.31 288 SER A N 1
ATOM 2231 C CA . SER A 1 288 ? 24.877 2.087 -27.056 1.00 95.31 288 SER A CA 1
ATOM 2232 C C . SER A 1 288 ? 24.816 2.114 -25.531 1.00 95.31 288 SER A C 1
ATOM 2234 O O . SER A 1 288 ? 24.639 1.068 -24.902 1.00 95.31 288 SER A O 1
ATOM 2236 N N . LEU A 1 289 ? 24.907 3.302 -24.922 1.00 95.56 289 LEU A N 1
ATOM 2237 C CA . LEU A 1 289 ? 24.761 3.462 -23.471 1.00 95.56 289 LEU A CA 1
ATOM 2238 C C . LEU A 1 289 ? 23.344 3.104 -23.000 1.00 95.56 289 LEU A C 1
ATOM 2240 O O . LEU A 1 289 ? 23.176 2.448 -21.976 1.00 95.56 289 LEU A O 1
ATOM 2244 N N . PHE A 1 290 ? 22.320 3.447 -23.777 1.00 93.62 290 PHE A N 1
ATOM 2245 C CA . PHE A 1 290 ? 20.939 3.048 -23.526 1.00 93.62 290 PHE A CA 1
ATOM 2246 C C . PHE A 1 290 ? 20.755 1.525 -23.583 1.00 93.62 290 PHE A C 1
ATOM 2248 O O . PHE A 1 290 ? 20.084 0.934 -22.733 1.00 93.62 290 PHE A O 1
ATOM 2255 N N . ASP A 1 291 ? 21.364 0.861 -24.567 1.00 92.62 291 ASP A N 1
ATOM 2256 C CA . ASP A 1 291 ? 21.335 -0.603 -24.656 1.00 92.62 291 ASP A CA 1
ATOM 2257 C C . ASP A 1 291 ? 22.042 -1.259 -23.479 1.00 92.62 291 ASP A C 1
ATOM 2259 O O . ASP A 1 291 ? 21.618 -2.320 -23.018 1.00 92.62 291 ASP A O 1
ATOM 2263 N N . TYR A 1 292 ? 23.100 -0.628 -22.973 1.00 95.12 292 TYR A N 1
ATOM 2264 C CA . TYR A 1 292 ? 23.775 -1.068 -21.761 1.00 95.12 292 TYR A CA 1
ATOM 2265 C C . TYR A 1 292 ? 22.833 -0.986 -20.556 1.00 95.12 292 TYR A C 1
ATOM 2267 O O . TYR A 1 292 ? 22.618 -1.998 -19.890 1.00 95.12 292 TYR A O 1
ATOM 2275 N N . VAL A 1 293 ? 22.199 0.172 -20.348 1.00 92.69 293 VAL A N 1
ATOM 2276 C CA . VAL A 1 293 ? 21.224 0.417 -19.270 1.00 92.69 293 VAL A CA 1
ATOM 2277 C C . VAL A 1 293 ? 20.065 -0.578 -19.312 1.00 92.69 293 VAL A C 1
ATOM 2279 O O . VAL A 1 293 ? 19.674 -1.135 -18.291 1.00 92.69 293 VAL A O 1
ATOM 2282 N N . THR A 1 294 ? 19.533 -0.852 -20.501 1.00 87.81 294 THR A N 1
ATOM 2283 C CA . THR A 1 294 ? 18.382 -1.750 -20.679 1.00 87.81 294 THR A CA 1
ATOM 2284 C C . THR A 1 294 ? 18.756 -3.237 -20.748 1.00 87.81 294 THR A C 1
ATOM 2286 O O . THR A 1 294 ? 17.869 -4.088 -20.846 1.00 87.81 294 THR A O 1
ATOM 2289 N N . GLY A 1 295 ? 20.050 -3.570 -20.671 1.00 90.94 295 GLY A N 1
ATOM 2290 C CA . GLY A 1 295 ? 20.560 -4.944 -20.653 1.00 90.94 295 GLY A CA 1
ATOM 2291 C C . GLY A 1 295 ? 20.626 -5.636 -22.021 1.00 90.94 295 GLY A C 1
ATOM 2292 O O . GLY A 1 295 ? 20.815 -6.853 -22.076 1.00 90.94 295 GLY A O 1
ATOM 2293 N N . PHE A 1 296 ? 20.484 -4.892 -23.120 1.00 90.75 296 PHE A N 1
ATOM 2294 C CA . PHE A 1 296 ? 20.563 -5.405 -24.494 1.00 90.75 296 PHE A CA 1
ATOM 2295 C C . PHE A 1 296 ? 21.928 -5.192 -25.158 1.00 90.75 296 PHE A C 1
ATOM 2297 O O . PHE A 1 296 ? 22.145 -5.692 -26.262 1.00 90.75 296 PHE A O 1
ATOM 2304 N N . ALA A 1 297 ? 22.856 -4.492 -24.501 1.00 92.94 297 ALA A N 1
ATOM 2305 C CA . ALA A 1 297 ? 24.165 -4.215 -25.073 1.00 92.94 297 ALA A CA 1
ATOM 2306 C C . ALA A 1 297 ? 24.942 -5.501 -25.416 1.00 92.94 297 ALA A C 1
ATOM 2308 O O . ALA A 1 297 ? 25.015 -6.443 -24.603 1.00 92.94 297 ALA A O 1
ATOM 2309 N N . PRO A 1 298 ? 25.593 -5.537 -26.593 1.00 94.38 298 PRO A N 1
ATOM 2310 C CA . PRO A 1 298 ? 26.514 -6.609 -26.933 1.00 94.38 298 PRO A CA 1
ATOM 2311 C C . PRO A 1 298 ? 27.695 -6.630 -25.945 1.00 94.38 298 PRO A C 1
ATOM 2313 O O . PRO A 1 298 ? 27.902 -5.699 -25.161 1.00 94.38 298 PRO A O 1
ATOM 2316 N N . VAL A 1 299 ? 28.433 -7.742 -25.909 1.00 94.94 299 VAL A N 1
ATOM 2317 C CA . VAL A 1 299 ? 29.483 -7.976 -24.896 1.00 94.94 299 VAL A CA 1
ATOM 2318 C C . VAL A 1 299 ? 30.572 -6.902 -24.972 1.00 94.94 299 VAL A C 1
ATOM 2320 O O . VAL A 1 299 ? 31.064 -6.453 -23.942 1.00 94.94 299 VAL A O 1
ATOM 2323 N N . GLU A 1 300 ? 30.896 -6.452 -26.179 1.00 96.31 300 GLU A N 1
ATOM 2324 C CA . GLU A 1 300 ? 31.927 -5.458 -26.461 1.00 96.31 300 GLU A CA 1
ATOM 2325 C C . GLU A 1 300 ? 31.557 -4.085 -25.884 1.00 96.31 300 GLU A C 1
ATOM 2327 O O . GLU A 1 300 ? 32.386 -3.441 -25.248 1.00 96.31 300 GLU A O 1
ATOM 2332 N N . VAL A 1 301 ? 30.293 -3.668 -26.036 1.00 96.44 301 VAL A N 1
ATOM 2333 C CA . VAL A 1 301 ? 29.786 -2.403 -25.476 1.00 96.44 301 VAL A CA 1
ATOM 2334 C C . VAL A 1 301 ? 29.770 -2.464 -23.953 1.00 96.44 301 VAL A C 1
ATOM 2336 O O . VAL A 1 301 ? 30.188 -1.509 -23.308 1.00 96.44 301 VAL A O 1
ATOM 2339 N N . ARG A 1 302 ? 29.357 -3.594 -23.364 1.00 96.69 302 ARG A N 1
ATOM 2340 C CA . ARG A 1 302 ? 29.410 -3.780 -21.904 1.00 96.69 302 ARG A CA 1
ATOM 2341 C C . ARG A 1 302 ? 30.830 -3.641 -21.369 1.00 96.69 302 ARG A C 1
ATOM 2343 O O . ARG A 1 302 ? 31.053 -2.846 -20.464 1.00 96.69 302 ARG A O 1
ATOM 2350 N N . ALA A 1 303 ? 31.786 -4.333 -21.987 1.00 95.12 303 ALA A N 1
ATOM 2351 C CA . ALA A 1 303 ? 33.192 -4.233 -21.611 1.00 95.12 303 ALA A CA 1
ATOM 2352 C C . ALA A 1 303 ? 33.736 -2.800 -21.761 1.00 95.12 303 ALA A C 1
ATOM 2354 O O . ALA A 1 303 ? 34.481 -2.338 -20.902 1.00 95.12 303 ALA A O 1
ATOM 2355 N N . ALA A 1 304 ? 33.346 -2.080 -22.820 1.00 96.00 304 ALA A N 1
ATOM 2356 C CA . ALA A 1 304 ? 33.762 -0.697 -23.044 1.00 96.00 304 ALA A CA 1
ATOM 2357 C C . ALA A 1 304 ? 33.181 0.279 -22.004 1.00 96.00 304 ALA A C 1
ATOM 2359 O O . ALA A 1 304 ? 33.905 1.150 -21.523 1.00 96.00 304 ALA A O 1
ATOM 2360 N N . VAL A 1 305 ? 31.906 0.119 -21.625 1.00 96.19 305 VAL A N 1
ATOM 2361 C CA . VAL A 1 305 ? 31.285 0.917 -20.555 1.00 96.19 305 VAL A CA 1
ATOM 2362 C C . VAL A 1 305 ? 31.982 0.642 -19.227 1.00 96.19 305 VAL A C 1
ATOM 2364 O O . VAL A 1 305 ? 32.439 1.577 -18.581 1.00 96.19 305 VAL A O 1
ATOM 2367 N N . GLU A 1 306 ? 32.129 -0.628 -18.845 1.00 95.12 306 GLU A N 1
ATOM 2368 C CA . GLU A 1 306 ? 32.730 -1.030 -17.566 1.00 95.12 306 GLU A CA 1
ATOM 2369 C C . GLU A 1 306 ? 34.211 -0.626 -17.439 1.00 95.12 306 GLU A C 1
ATOM 2371 O O . GLU A 1 306 ? 34.691 -0.378 -16.333 1.00 95.12 306 GLU A O 1
ATOM 2376 N N . ALA A 1 307 ? 34.934 -0.510 -18.557 1.00 94.81 307 ALA A N 1
ATOM 2377 C CA . ALA A 1 307 ? 36.326 -0.065 -18.582 1.00 94.81 307 ALA A CA 1
ATOM 2378 C C . ALA A 1 307 ? 36.504 1.463 -18.455 1.00 94.81 307 ALA A C 1
ATOM 2380 O O . ALA A 1 307 ? 37.617 1.914 -18.176 1.00 94.81 307 ALA A O 1
ATOM 2381 N N . ASN A 1 308 ? 35.451 2.267 -18.659 1.00 94.62 308 ASN A N 1
ATOM 2382 C CA . ASN A 1 308 ? 35.530 3.729 -18.654 1.00 94.62 308 ASN A CA 1
ATOM 2383 C C . ASN A 1 308 ? 34.524 4.358 -17.671 1.00 94.62 308 ASN A C 1
ATOM 2385 O O . ASN A 1 308 ? 33.315 4.374 -17.906 1.00 94.62 308 ASN A O 1
ATOM 2389 N N . LEU A 1 309 ? 35.041 4.982 -16.605 1.00 93.50 309 LEU A N 1
ATOM 2390 C CA . LEU A 1 309 ? 34.228 5.639 -15.577 1.00 93.50 309 LEU A CA 1
ATOM 2391 C C . LEU A 1 309 ? 33.308 6.736 -16.142 1.00 93.50 309 LEU A C 1
ATOM 2393 O O . LEU A 1 309 ? 32.180 6.869 -15.677 1.00 93.50 309 LEU A O 1
ATOM 2397 N N . ALA A 1 310 ? 33.736 7.490 -17.161 1.00 93.88 310 ALA A N 1
ATOM 2398 C CA . ALA A 1 310 ? 32.895 8.514 -17.781 1.00 93.88 310 ALA A CA 1
ATOM 2399 C C . ALA A 1 310 ? 31.678 7.898 -18.494 1.00 93.88 310 ALA A C 1
ATOM 2401 O O . ALA A 1 310 ? 30.577 8.445 -18.420 1.00 93.88 310 ALA A O 1
ATOM 2402 N N . CYS A 1 311 ? 31.851 6.737 -19.138 1.00 96.00 311 CYS A N 1
ATOM 2403 C CA . CYS A 1 311 ? 30.742 6.004 -19.746 1.00 96.00 311 CYS A CA 1
ATOM 2404 C C . CYS A 1 311 ? 29.806 5.403 -18.697 1.00 96.00 311 CYS A C 1
ATOM 2406 O O . CYS A 1 311 ? 28.593 5.464 -18.882 1.00 96.00 311 CYS A O 1
ATOM 2408 N N . LEU A 1 312 ? 30.334 4.886 -17.582 1.00 94.69 312 LEU A N 1
ATOM 2409 C CA . LEU A 1 312 ? 29.508 4.421 -16.462 1.00 94.69 312 LEU A CA 1
ATOM 2410 C C . LEU A 1 312 ? 28.664 5.550 -15.865 1.00 94.69 312 LEU A C 1
ATOM 2412 O O . LEU A 1 312 ? 27.458 5.377 -15.708 1.00 94.69 312 LEU A O 1
ATOM 2416 N N . VAL A 1 313 ? 29.264 6.712 -15.588 1.00 93.12 313 VAL A N 1
ATOM 2417 C CA . VAL A 1 313 ? 28.536 7.880 -15.063 1.00 93.12 313 VAL A CA 1
ATOM 2418 C C . VAL A 1 313 ? 27.452 8.324 -16.048 1.00 93.12 313 VAL A C 1
ATOM 2420 O O . VAL A 1 313 ? 26.311 8.541 -15.645 1.00 93.12 313 VAL A O 1
ATOM 2423 N N . ARG A 1 314 ? 27.756 8.392 -17.353 1.00 95.00 314 ARG A N 1
ATOM 2424 C CA . ARG A 1 314 ? 26.746 8.746 -18.364 1.00 95.00 314 ARG A CA 1
ATOM 2425 C C . ARG A 1 314 ? 25.638 7.697 -18.468 1.00 95.00 314 ARG A C 1
ATOM 2427 O O . ARG A 1 314 ? 24.473 8.071 -18.572 1.00 95.00 314 ARG A O 1
ATOM 2434 N N . ALA A 1 315 ? 25.971 6.408 -18.405 1.00 94.94 315 ALA A N 1
ATOM 2435 C CA . ALA A 1 315 ? 24.990 5.328 -18.377 1.00 94.94 315 ALA A CA 1
ATOM 2436 C C . ALA A 1 315 ? 24.088 5.412 -17.135 1.00 94.94 315 ALA A C 1
ATOM 2438 O O . ALA A 1 315 ? 22.886 5.219 -17.260 1.00 94.94 315 ALA A O 1
ATOM 2439 N N . GLN A 1 316 ? 24.622 5.770 -15.963 1.00 90.69 316 GLN A N 1
ATOM 2440 C CA . GLN A 1 316 ? 23.819 6.016 -14.758 1.00 90.69 316 GLN A CA 1
ATOM 2441 C C . GLN A 1 316 ? 22.867 7.205 -14.934 1.00 90.69 316 GLN A C 1
ATOM 2443 O O . GLN A 1 316 ? 21.704 7.111 -14.551 1.00 90.69 316 GLN A O 1
ATOM 2448 N N . THR A 1 317 ? 23.315 8.298 -15.567 1.00 91.88 317 THR A N 1
ATOM 2449 C CA . THR A 1 317 ? 22.423 9.415 -15.922 1.00 91.88 317 THR A CA 1
ATOM 2450 C C . THR A 1 317 ? 21.298 8.952 -16.845 1.00 91.88 317 THR A C 1
ATOM 2452 O O . THR A 1 317 ? 20.136 9.237 -16.575 1.00 91.88 317 THR A O 1
ATOM 2455 N N . ILE A 1 318 ? 21.619 8.198 -17.902 1.00 92.94 318 ILE A N 1
ATOM 2456 C CA . ILE A 1 318 ? 20.611 7.658 -18.825 1.00 92.94 318 ILE A CA 1
ATOM 2457 C C . ILE A 1 318 ? 19.663 6.703 -18.092 1.00 92.94 318 ILE A C 1
ATOM 2459 O O . ILE A 1 318 ? 18.463 6.764 -18.324 1.00 92.94 318 ILE A O 1
ATOM 2463 N N . ALA A 1 319 ? 20.155 5.863 -17.180 1.00 89.44 319 ALA A N 1
ATOM 2464 C CA . ALA A 1 319 ? 19.314 4.984 -16.369 1.00 89.44 319 ALA A CA 1
ATOM 2465 C C . ALA A 1 319 ? 18.299 5.769 -15.530 1.00 89.44 319 ALA A C 1
ATOM 2467 O O . ALA A 1 319 ? 17.117 5.439 -15.557 1.00 89.44 319 ALA A O 1
ATOM 2468 N N . ALA A 1 320 ? 18.732 6.844 -14.865 1.00 86.50 320 ALA A N 1
ATOM 2469 C CA . ALA A 1 320 ? 17.839 7.713 -14.102 1.00 86.50 320 ALA A CA 1
ATOM 2470 C C . ALA A 1 320 ? 16.796 8.411 -14.996 1.00 86.50 320 ALA A C 1
ATOM 2472 O O . ALA A 1 320 ? 15.633 8.522 -14.619 1.00 86.50 320 ALA A O 1
ATOM 2473 N N . GLU A 1 321 ? 17.186 8.851 -16.196 1.00 91.19 321 GLU A N 1
ATOM 2474 C CA . GLU A 1 321 ? 16.257 9.422 -17.181 1.00 91.19 321 GLU A CA 1
ATOM 2475 C C . GLU A 1 321 ? 15.244 8.387 -17.696 1.00 91.19 321 GLU A C 1
ATOM 2477 O O . GLU A 1 321 ? 14.060 8.685 -17.831 1.00 91.19 321 GLU A O 1
ATOM 2482 N N . VAL A 1 322 ? 15.690 7.163 -17.993 1.00 88.94 322 VAL A N 1
ATOM 2483 C CA . VAL A 1 322 ? 14.810 6.072 -18.434 1.00 88.94 322 VAL A CA 1
ATOM 2484 C C . VAL A 1 322 ? 13.816 5.713 -17.342 1.00 88.94 322 VAL A C 1
ATOM 2486 O O . VAL A 1 322 ? 12.635 5.593 -17.649 1.00 88.94 322 VAL A O 1
ATOM 2489 N N . ALA A 1 323 ? 14.263 5.616 -16.089 1.00 83.38 323 ALA A N 1
ATOM 2490 C CA . ALA A 1 323 ? 13.392 5.360 -14.948 1.00 83.38 323 ALA A CA 1
ATOM 2491 C C . ALA A 1 323 ? 12.302 6.438 -14.812 1.00 83.38 323 ALA A C 1
ATOM 2493 O O . ALA A 1 323 ? 11.131 6.099 -14.687 1.00 83.38 323 ALA A O 1
ATOM 2494 N N . GLN A 1 324 ? 12.645 7.726 -14.958 1.00 84.81 324 GLN A N 1
ATOM 2495 C CA . GLN A 1 324 ? 11.660 8.823 -14.934 1.00 84.81 324 GLN A CA 1
ATOM 2496 C C . GLN A 1 324 ? 10.618 8.712 -16.061 1.00 84.81 324 GLN A C 1
ATOM 2498 O O . GLN A 1 324 ? 9.439 8.989 -15.849 1.00 84.81 324 GLN A O 1
ATOM 2503 N N . VAL A 1 325 ? 11.024 8.286 -17.264 1.00 88.62 325 VAL A N 1
ATOM 2504 C CA . VAL A 1 325 ? 10.086 8.059 -18.378 1.00 88.62 325 VAL A CA 1
ATOM 2505 C C . VAL A 1 325 ? 9.235 6.807 -18.147 1.00 88.62 325 VAL A C 1
ATOM 2507 O O . VAL A 1 325 ? 8.036 6.833 -18.415 1.00 88.62 325 VAL A O 1
ATOM 2510 N N . GLU A 1 326 ? 9.816 5.710 -17.654 1.00 85.50 326 GLU A N 1
ATOM 2511 C CA . GLU A 1 326 ? 9.070 4.485 -17.338 1.00 85.50 326 GLU A CA 1
ATOM 2512 C C . GLU A 1 326 ? 8.084 4.693 -16.179 1.00 85.50 326 GLU A C 1
ATOM 2514 O O . GLU A 1 326 ? 6.983 4.136 -16.216 1.00 85.50 326 GLU A O 1
ATOM 2519 N N . GLU A 1 327 ? 8.403 5.569 -15.220 1.00 79.44 327 GLU A N 1
ATOM 2520 C CA . GLU A 1 327 ? 7.498 5.950 -14.132 1.00 79.44 327 GLU A CA 1
ATOM 2521 C C . GLU A 1 327 ? 6.200 6.578 -14.663 1.00 79.44 327 GLU A C 1
ATOM 2523 O O . GLU A 1 327 ? 5.124 6.297 -14.131 1.00 79.44 327 GLU A O 1
ATOM 2528 N N . LEU A 1 328 ? 6.256 7.343 -15.763 1.00 82.62 328 LEU A N 1
ATOM 2529 C CA . LEU A 1 328 ? 5.051 7.879 -16.409 1.00 82.62 328 LEU A CA 1
ATOM 2530 C C . LEU A 1 328 ? 4.116 6.775 -16.923 1.00 82.62 328 LEU A C 1
ATOM 2532 O O . LEU A 1 328 ? 2.905 6.981 -17.021 1.00 82.62 328 LEU A O 1
ATOM 2536 N N . PHE A 1 329 ? 4.663 5.613 -17.288 1.00 83.31 329 PHE A N 1
ATOM 2537 C CA . PHE A 1 329 ? 3.891 4.501 -17.841 1.00 83.31 329 PHE A CA 1
ATOM 2538 C C . PHE A 1 329 ? 3.349 3.565 -16.769 1.00 83.31 329 PHE A C 1
ATOM 2540 O O . PHE A 1 329 ? 2.333 2.898 -17.008 1.00 83.31 329 PHE A O 1
ATOM 2547 N N . TYR A 1 330 ? 3.988 3.518 -15.596 1.00 75.69 330 TYR A N 1
ATOM 2548 C CA . TYR A 1 330 ? 3.535 2.677 -14.501 1.00 75.69 330 TYR A CA 1
ATOM 2549 C C . TYR A 1 330 ? 2.094 3.034 -14.145 1.00 75.69 330 TYR A C 1
ATOM 2551 O O . TYR A 1 330 ? 1.784 4.128 -13.674 1.00 75.69 330 TYR A O 1
ATOM 2559 N N . ARG A 1 331 ? 1.190 2.077 -14.385 1.00 73.94 331 ARG A N 1
ATOM 2560 C CA . ARG A 1 331 ? -0.249 2.223 -14.129 1.00 73.94 331 ARG A CA 1
ATOM 2561 C C . ARG A 1 331 ? -0.907 3.386 -14.873 1.00 73.94 331 ARG A C 1
ATOM 2563 O O . ARG A 1 331 ? -1.986 3.812 -14.474 1.00 73.94 331 ARG A O 1
ATOM 2570 N N . TYR A 1 332 ? -0.334 3.815 -15.994 1.00 80.94 332 TYR A N 1
ATOM 2571 C CA . TYR A 1 332 ? -0.892 4.851 -16.862 1.00 80.94 332 TYR A CA 1
ATOM 2572 C C . TYR A 1 332 ? -2.368 4.602 -17.231 1.00 80.94 332 TYR A C 1
ATOM 2574 O O . TYR A 1 332 ? -3.203 5.499 -17.179 1.00 80.94 332 TYR A O 1
ATOM 2582 N N . GLY A 1 333 ? -2.708 3.352 -17.559 1.00 79.38 333 GLY A N 1
ATOM 2583 C CA . GLY A 1 333 ? -4.083 2.956 -17.871 1.00 79.38 333 GLY A CA 1
ATOM 2584 C C . GLY A 1 333 ? -4.938 2.615 -16.649 1.00 79.38 333 GLY A C 1
ATOM 2585 O O . GLY A 1 333 ? -6.112 2.280 -16.817 1.00 79.38 333 GLY A O 1
ATOM 2586 N N . CYS A 1 334 ? -4.369 2.622 -15.439 1.00 87.38 334 CYS A N 1
ATOM 2587 C CA . CYS A 1 334 ? -5.096 2.278 -14.226 1.00 87.38 334 CYS A CA 1
ATOM 2588 C C . CYS A 1 334 ? -5.851 3.486 -13.680 1.00 87.38 334 CYS A C 1
ATOM 2590 O O . CYS A 1 334 ? -5.321 4.595 -13.637 1.00 87.38 334 CYS A O 1
ATOM 2592 N N . PRO A 1 335 ? -7.066 3.270 -13.168 1.00 90.81 335 PRO A N 1
ATOM 2593 C CA . PRO A 1 335 ? -7.798 4.317 -12.492 1.00 90.81 335 PRO A CA 1
ATOM 2594 C C . PRO A 1 335 ? -7.078 4.830 -11.247 1.00 90.81 335 PRO A C 1
ATOM 2596 O O . PRO A 1 335 ? -6.358 4.085 -10.567 1.00 90.81 335 PRO A O 1
ATOM 2599 N N . ALA A 1 336 ? -7.327 6.093 -10.912 1.00 88.50 336 ALA A N 1
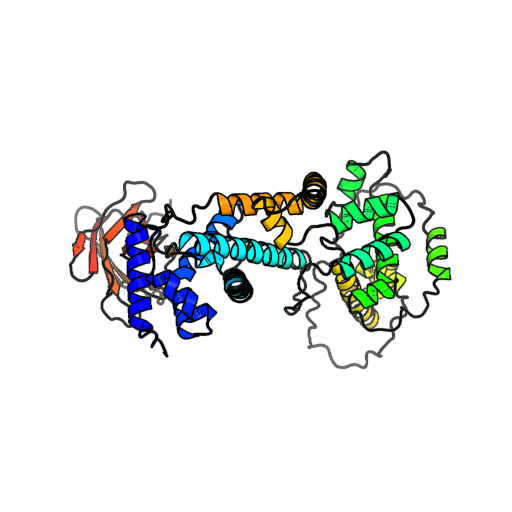ATOM 2600 C CA . ALA A 1 336 ? -6.808 6.701 -9.696 1.00 88.50 336 ALA A CA 1
ATOM 2601 C C . ALA A 1 336 ? -7.374 5.991 -8.442 1.00 88.50 336 ALA A C 1
ATOM 2603 O O . ALA A 1 336 ? -8.474 5.422 -8.509 1.00 88.50 336 ALA A O 1
ATOM 2604 N N . PRO A 1 337 ? -6.655 5.983 -7.300 1.00 91.38 337 PRO A N 1
ATOM 2605 C CA . PRO A 1 337 ? -7.109 5.310 -6.078 1.00 91.38 337 PRO A CA 1
ATOM 2606 C C . PRO A 1 337 ? -8.516 5.733 -5.644 1.00 91.38 337 PRO A C 1
ATOM 2608 O O . PRO A 1 337 ? -9.325 4.905 -5.234 1.00 91.38 337 PRO A O 1
ATOM 2611 N N . GLU A 1 338 ? -8.834 7.015 -5.809 1.00 91.19 338 GLU A N 1
ATOM 2612 C CA . GLU A 1 338 ? -10.127 7.624 -5.495 1.00 91.19 338 GLU A CA 1
ATOM 2613 C C . GLU A 1 338 ? -11.252 6.968 -6.274 1.00 91.19 338 GLU A C 1
ATOM 2615 O O . GLU A 1 338 ? -12.318 6.692 -5.734 1.00 91.19 338 GLU A O 1
ATOM 2620 N N . GLN A 1 339 ? -11.009 6.705 -7.553 1.00 93.50 339 GLN A N 1
ATOM 2621 C CA . GLN A 1 339 ? -12.015 6.140 -8.425 1.00 93.50 339 GLN A CA 1
ATOM 2622 C C . GLN A 1 339 ? -12.183 4.632 -8.188 1.00 93.50 339 GLN A C 1
ATOM 2624 O O . GLN A 1 339 ? -13.288 4.123 -8.346 1.00 93.50 339 GLN A O 1
ATOM 2629 N N . LEU A 1 340 ? -11.129 3.908 -7.777 1.00 95.06 340 LEU A N 1
ATOM 2630 C CA . LEU A 1 340 ? -11.265 2.514 -7.325 1.00 95.06 340 LEU A CA 1
ATOM 2631 C C . LEU A 1 340 ? -12.105 2.413 -6.054 1.00 95.06 340 LEU A C 1
ATOM 2633 O O . LEU A 1 340 ? -12.987 1.559 -5.977 1.00 95.06 340 LEU A O 1
ATOM 2637 N N . VAL A 1 341 ? -11.860 3.298 -5.088 1.00 94.06 341 VAL A N 1
ATOM 2638 C CA . VAL A 1 341 ? -12.665 3.374 -3.865 1.00 94.06 341 VAL A CA 1
ATOM 2639 C C . VAL A 1 341 ? -14.105 3.778 -4.200 1.00 94.06 341 VAL A C 1
ATOM 2641 O O . VAL A 1 341 ? -15.037 3.117 -3.757 1.00 94.06 341 VAL A O 1
ATOM 2644 N N . ALA A 1 342 ? -14.314 4.774 -5.066 1.00 93.50 342 ALA A N 1
ATOM 2645 C CA . ALA A 1 342 ? -15.652 5.159 -5.521 1.00 93.50 342 ALA A CA 1
ATOM 2646 C C . ALA A 1 342 ? -16.371 4.020 -6.268 1.00 93.50 342 ALA A C 1
ATOM 2648 O O . ALA A 1 342 ? -17.575 3.839 -6.107 1.00 93.50 342 ALA A O 1
ATOM 2649 N N . TYR A 1 343 ? -15.652 3.229 -7.074 1.00 96.44 343 TYR A N 1
ATOM 2650 C CA . TYR A 1 343 ? -16.208 2.049 -7.739 1.00 96.44 343 TYR A CA 1
ATOM 2651 C C . TYR A 1 343 ? -16.652 0.991 -6.724 1.00 96.44 343 TYR A C 1
ATOM 2653 O O . TYR A 1 343 ? -17.755 0.459 -6.845 1.00 96.44 343 TYR A O 1
ATOM 2661 N N . GLN A 1 344 ? -15.809 0.698 -5.728 1.00 96.12 344 GLN A N 1
ATOM 2662 C CA . GLN A 1 344 ? -16.117 -0.240 -4.647 1.00 96.12 344 GLN A CA 1
ATOM 2663 C C . GLN A 1 344 ? -17.348 0.206 -3.848 1.00 96.12 344 GLN A C 1
ATOM 2665 O O . GLN A 1 344 ? -18.220 -0.606 -3.556 1.00 96.12 344 GLN A O 1
ATOM 2670 N N . GLU A 1 345 ? -17.433 1.493 -3.515 1.00 94.19 345 GLU A N 1
ATOM 2671 C CA . GLU A 1 345 ? -18.519 2.065 -2.712 1.00 94.19 345 GLU A CA 1
ATOM 2672 C C . GLU A 1 345 ? -19.796 2.354 -3.512 1.00 94.19 345 GLU A C 1
ATOM 2674 O O . GLU A 1 345 ? -20.699 3.017 -3.005 1.00 94.19 345 GLU A O 1
ATOM 2679 N N . ASP A 1 346 ? -19.881 1.857 -4.748 1.00 95.56 346 ASP A N 1
ATOM 2680 C CA . ASP A 1 346 ? -21.034 2.023 -5.635 1.00 95.56 346 ASP A CA 1
ATOM 2681 C C . ASP A 1 346 ? -21.329 3.487 -6.024 1.00 95.56 346 ASP A C 1
ATOM 2683 O O . ASP A 1 346 ? -22.422 3.807 -6.476 1.00 95.56 346 ASP A O 1
ATOM 2687 N N . GLN A 1 347 ? -20.347 4.385 -5.892 1.00 94.50 347 GLN A N 1
ATOM 2688 C CA . GLN A 1 347 ? -20.479 5.827 -6.158 1.00 94.50 347 GLN A CA 1
ATOM 2689 C C . GLN A 1 347 ? -20.231 6.203 -7.626 1.00 94.50 347 GLN A C 1
ATOM 2691 O O . GLN A 1 347 ? -20.492 7.335 -8.030 1.00 94.50 347 GLN A O 1
ATOM 2696 N N . LEU A 1 348 ? -19.704 5.281 -8.441 1.00 94.25 348 LEU A N 1
ATOM 2697 C CA . LEU A 1 348 ? -19.569 5.496 -9.882 1.00 94.25 348 LEU A CA 1
ATOM 2698 C C . LEU A 1 348 ? -20.856 5.116 -10.619 1.00 94.25 348 LEU A C 1
ATOM 2700 O O . LEU A 1 348 ? -21.306 3.965 -10.574 1.00 94.25 348 LEU A O 1
ATOM 2704 N N . GLU A 1 349 ? -21.369 6.065 -11.398 1.00 94.00 349 GLU A N 1
ATOM 2705 C CA . GLU A 1 349 ? -22.583 5.920 -12.200 1.00 94.00 349 GLU A CA 1
ATOM 2706 C C . GLU A 1 349 ? -22.295 5.901 -13.713 1.00 94.00 349 GLU A C 1
ATOM 2708 O O . GLU A 1 349 ? -21.218 6.274 -14.191 1.00 94.00 349 GLU A O 1
ATOM 2713 N N . GLY A 1 350 ? -23.282 5.438 -14.487 1.00 94.88 350 GLY A N 1
ATOM 2714 C CA . GLY A 1 350 ? -23.317 5.569 -15.945 1.00 94.88 350 GLY A CA 1
ATOM 2715 C C . GLY A 1 350 ? -22.098 5.004 -16.687 1.00 94.88 350 GLY A C 1
ATOM 2716 O O . GLY A 1 350 ? -21.679 3.860 -16.487 1.00 94.88 350 GLY A O 1
ATOM 2717 N N . THR A 1 351 ? -21.551 5.808 -17.603 1.00 90.50 351 THR A N 1
ATOM 2718 C CA . THR A 1 351 ? -20.432 5.429 -18.481 1.00 90.50 351 THR A CA 1
ATOM 2719 C C . THR A 1 351 ? -19.130 5.219 -17.715 1.00 90.50 351 THR A C 1
ATOM 2721 O O . THR A 1 351 ? -18.390 4.292 -18.046 1.00 90.50 351 THR A O 1
ATOM 2724 N N . ALA A 1 352 ? -18.871 6.006 -16.665 1.00 88.00 352 ALA A N 1
ATOM 2725 C CA . ALA A 1 352 ? -17.671 5.874 -15.842 1.00 88.00 352 ALA A CA 1
ATOM 2726 C C . ALA A 1 352 ? -17.586 4.472 -15.225 1.00 88.00 352 ALA A C 1
ATOM 2728 O O . ALA A 1 352 ? -16.574 3.787 -15.364 1.00 88.00 352 ALA A O 1
ATOM 2729 N N . ARG A 1 353 ? -18.690 3.978 -14.654 1.00 94.50 353 ARG A N 1
ATOM 2730 C CA . ARG A 1 353 ? -18.760 2.622 -14.095 1.00 94.50 353 ARG A CA 1
ATOM 2731 C C . ARG A 1 353 ? -18.468 1.529 -15.129 1.00 94.50 353 ARG A C 1
ATOM 2733 O O . ARG A 1 353 ? -17.791 0.550 -14.817 1.00 94.50 353 ARG A O 1
ATOM 2740 N N . LEU A 1 354 ? -18.968 1.677 -16.359 1.00 91.50 354 LEU A N 1
ATOM 2741 C CA . LEU A 1 354 ? -18.736 0.710 -17.441 1.00 91.50 354 LEU A CA 1
ATOM 2742 C C . LEU A 1 354 ? -17.272 0.688 -17.893 1.00 91.50 354 LEU A C 1
ATOM 2744 O O . LEU A 1 354 ? -16.715 -0.394 -18.088 1.00 91.50 354 LEU A O 1
ATOM 2748 N N . VAL A 1 355 ? -16.643 1.860 -18.023 1.00 87.06 355 VAL A N 1
ATOM 2749 C CA . VAL A 1 355 ? -15.210 1.982 -18.342 1.00 87.06 355 VAL A CA 1
ATOM 2750 C C . VAL A 1 355 ? -14.370 1.305 -17.259 1.00 87.06 355 VAL A C 1
ATOM 2752 O O . VAL A 1 355 ? -13.508 0.486 -17.579 1.00 87.06 355 VAL A O 1
ATOM 2755 N N . PHE A 1 356 ? -14.694 1.550 -15.987 1.00 92.81 356 PHE A N 1
ATOM 2756 C CA . PHE A 1 356 ? -14.049 0.894 -14.848 1.00 92.81 356 PHE A CA 1
ATOM 2757 C C . PHE A 1 356 ? -14.195 -0.615 -14.894 1.00 92.81 356 PHE A C 1
ATOM 2759 O O . PHE A 1 356 ? -13.203 -1.336 -14.848 1.00 92.81 356 PHE A O 1
ATOM 2766 N N . LYS A 1 357 ? -15.423 -1.107 -15.054 1.00 93.69 357 LYS A N 1
ATOM 2767 C CA . LYS A 1 357 ? -15.695 -2.542 -15.136 1.00 93.69 357 LYS A CA 1
ATOM 2768 C C . LYS A 1 357 ? -14.901 -3.208 -16.264 1.00 93.69 357 LYS A C 1
ATOM 2770 O O . LYS A 1 357 ? -14.395 -4.313 -16.080 1.00 93.69 357 LYS A O 1
ATOM 2775 N N . ARG A 1 358 ? -14.758 -2.541 -17.416 1.00 90.69 358 ARG A N 1
ATOM 2776 C CA . ARG A 1 358 ? -13.941 -3.032 -18.535 1.00 90.69 358 ARG A CA 1
ATOM 2777 C C . ARG A 1 358 ? -12.457 -3.083 -18.176 1.00 90.69 358 ARG A C 1
ATOM 2779 O O . ARG A 1 358 ? -11.832 -4.103 -18.438 1.00 90.69 358 ARG A O 1
ATOM 2786 N N . HIS A 1 359 ? -11.912 -2.026 -17.574 1.00 89.88 359 HIS A N 1
ATOM 2787 C CA . HIS A 1 359 ? -10.518 -2.000 -17.124 1.00 89.88 359 HIS A CA 1
ATOM 2788 C C . HIS A 1 359 ? -10.236 -3.105 -16.094 1.00 89.88 359 HIS A C 1
ATOM 2790 O O . HIS A 1 359 ? -9.264 -3.849 -16.207 1.00 89.88 359 HIS A O 1
ATOM 2796 N N . LEU A 1 360 ? -11.127 -3.264 -15.116 1.00 93.44 360 LEU A N 1
ATOM 2797 C CA . LEU A 1 360 ? -11.018 -4.282 -14.077 1.00 93.44 360 LEU A CA 1
ATOM 2798 C C . LEU A 1 360 ? -11.092 -5.703 -14.625 1.00 93.44 360 LEU A C 1
ATOM 2800 O O . LEU A 1 360 ? -10.545 -6.599 -14.003 1.00 93.44 360 LEU A O 1
ATOM 2804 N N . ALA A 1 361 ? -11.719 -5.935 -15.779 1.00 90.38 361 ALA A N 1
ATOM 2805 C CA . ALA A 1 361 ? -11.722 -7.253 -16.408 1.00 90.38 361 ALA A CA 1
ATOM 2806 C C . ALA A 1 361 ? -10.338 -7.658 -16.952 1.00 90.38 361 ALA A C 1
ATOM 2808 O O . ALA A 1 361 ? -10.084 -8.847 -17.132 1.00 90.38 361 ALA A O 1
ATOM 2809 N N . THR A 1 362 ? -9.448 -6.694 -17.210 1.00 81.88 362 THR A N 1
ATOM 2810 C CA . THR A 1 362 ? -8.147 -6.935 -17.853 1.00 81.88 362 THR A CA 1
ATOM 2811 C C . THR A 1 362 ? -6.945 -6.612 -16.965 1.00 81.88 362 THR A C 1
ATOM 2813 O O . THR A 1 362 ? -5.883 -7.191 -17.170 1.00 81.88 362 THR A O 1
ATOM 2816 N N . CYS A 1 363 ? -7.081 -5.722 -15.978 1.00 84.25 363 CYS A N 1
ATOM 2817 C CA . CYS A 1 363 ? -5.970 -5.290 -15.132 1.00 84.25 363 CYS A CA 1
ATOM 2818 C C . CYS A 1 363 ? -5.877 -6.085 -13.820 1.00 84.25 363 CYS A C 1
ATOM 2820 O O . CYS A 1 363 ? -6.632 -5.842 -12.875 1.00 84.25 363 CYS A O 1
ATOM 2822 N N . ALA A 1 364 ? -4.890 -6.979 -13.727 1.00 82.50 364 ALA A N 1
ATOM 2823 C CA . ALA A 1 364 ? -4.634 -7.775 -12.523 1.00 82.50 364 ALA A CA 1
ATOM 2824 C C . ALA A 1 364 ? -4.266 -6.917 -11.294 1.00 82.50 364 ALA A C 1
ATOM 2826 O O . ALA A 1 364 ? -4.641 -7.251 -10.171 1.00 82.50 364 ALA A O 1
ATOM 2827 N N . HIS A 1 365 ? -3.581 -5.781 -11.482 1.00 85.88 365 HIS A N 1
ATOM 2828 C CA . HIS A 1 365 ? -3.208 -4.898 -10.372 1.00 85.88 365 HIS A CA 1
ATOM 2829 C C . HIS A 1 365 ? -4.428 -4.265 -9.701 1.00 85.88 365 HIS A C 1
ATOM 2831 O O . HIS A 1 365 ? -4.552 -4.326 -8.480 1.00 85.88 365 HIS A O 1
ATOM 2837 N N . CYS A 1 366 ? -5.351 -3.710 -10.489 1.00 91.81 366 CYS A N 1
ATOM 2838 C CA . CYS A 1 366 ? -6.573 -3.112 -9.957 1.00 91.81 366 CYS A CA 1
ATOM 2839 C C . CYS A 1 366 ? -7.532 -4.164 -9.381 1.00 91.81 366 CYS A C 1
ATOM 2841 O O . CYS A 1 366 ? -8.229 -3.876 -8.414 1.00 91.81 366 CYS A O 1
ATOM 2843 N N . GLN A 1 367 ? -7.540 -5.393 -9.915 1.00 92.94 367 GLN A N 1
ATOM 2844 C CA . GLN A 1 367 ? -8.258 -6.516 -9.296 1.00 92.94 367 GLN A CA 1
ATOM 2845 C C . GLN A 1 367 ? -7.707 -6.842 -7.902 1.00 92.94 367 GLN A C 1
ATOM 2847 O O . GLN A 1 367 ? -8.484 -6.983 -6.960 1.00 92.94 367 GLN A O 1
ATOM 2852 N N . ALA A 1 368 ? -6.381 -6.923 -7.752 1.00 89.19 368 ALA A N 1
ATOM 2853 C CA . ALA A 1 368 ? -5.748 -7.170 -6.457 1.00 89.19 368 ALA A CA 1
ATOM 2854 C C . ALA A 1 368 ? -6.020 -6.033 -5.456 1.00 89.19 368 ALA A C 1
ATOM 2856 O O . ALA A 1 368 ? -6.271 -6.289 -4.281 1.00 89.19 368 ALA A O 1
ATOM 2857 N N . GLU A 1 369 ? -6.022 -4.780 -5.917 1.00 93.62 369 GLU A N 1
ATOM 2858 C CA . GLU A 1 369 ? -6.391 -3.628 -5.085 1.00 93.62 369 GLU A CA 1
ATOM 2859 C C . GLU A 1 369 ? -7.856 -3.667 -4.660 1.00 93.62 369 GLU A C 1
ATOM 2861 O O . GLU A 1 369 ? -8.151 -3.422 -3.496 1.00 93.62 369 GLU A O 1
ATOM 2866 N N . LEU A 1 370 ? -8.778 -4.034 -5.553 1.00 95.31 370 LEU A N 1
ATOM 2867 C CA . LEU A 1 370 ? -10.179 -4.219 -5.175 1.00 95.31 370 LEU A CA 1
ATOM 2868 C C . LEU A 1 370 ? -10.378 -5.368 -4.188 1.00 95.31 370 LEU A C 1
ATOM 2870 O O . LEU A 1 370 ? -11.216 -5.244 -3.300 1.00 95.31 370 LEU A O 1
ATOM 2874 N N . ALA A 1 371 ? -9.622 -6.460 -4.312 1.00 93.31 371 ALA A N 1
ATOM 2875 C CA . ALA A 1 371 ? -9.661 -7.547 -3.337 1.00 93.31 371 ALA A CA 1
ATOM 2876 C C . ALA A 1 371 ? -9.208 -7.061 -1.949 1.00 93.31 371 ALA A C 1
ATOM 2878 O O . ALA A 1 371 ? -9.887 -7.316 -0.958 1.00 93.31 371 ALA A O 1
ATOM 2879 N N . LEU A 1 372 ? -8.125 -6.278 -1.885 1.00 91.06 372 LEU A N 1
ATOM 2880 C CA . LEU A 1 372 ? -7.691 -5.614 -0.652 1.00 91.06 372 LEU A CA 1
ATOM 2881 C C . LEU A 1 372 ? -8.777 -4.681 -0.093 1.00 91.06 372 LEU A C 1
ATOM 2883 O O . LEU A 1 372 ? -9.077 -4.723 1.098 1.00 91.06 372 LEU A O 1
ATOM 2887 N N . LEU A 1 373 ? -9.395 -3.853 -0.938 1.00 93.44 373 LEU A N 1
ATOM 2888 C CA . LEU A 1 373 ? -10.473 -2.963 -0.511 1.00 93.44 373 LEU A CA 1
ATOM 2889 C C . LEU A 1 373 ? -11.688 -3.738 0.025 1.00 93.44 373 LEU A C 1
ATOM 2891 O O . LEU A 1 373 ? -12.279 -3.328 1.024 1.00 93.44 373 LEU A O 1
ATOM 2895 N N . ALA A 1 374 ? -12.036 -4.875 -0.579 1.00 92.69 374 ALA A N 1
ATOM 2896 C CA . ALA A 1 374 ? -13.109 -5.737 -0.087 1.00 92.69 374 ALA A CA 1
ATOM 2897 C C . ALA A 1 374 ? -12.813 -6.281 1.323 1.00 92.69 374 ALA A C 1
ATOM 2899 O O . ALA A 1 374 ? -13.735 -6.440 2.122 1.00 92.69 374 ALA A O 1
ATOM 2900 N N . HIS A 1 375 ? -11.541 -6.502 1.670 1.00 88.88 375 HIS A N 1
ATOM 2901 C CA . HIS A 1 375 ? -11.156 -6.843 3.040 1.00 88.88 375 HIS A CA 1
ATOM 2902 C C . HIS A 1 375 ? -11.366 -5.682 4.014 1.00 88.88 375 HIS A C 1
ATOM 2904 O O . HIS A 1 375 ? -11.857 -5.925 5.111 1.00 88.88 375 HIS A O 1
ATOM 2910 N N . PHE A 1 376 ? -11.107 -4.432 3.610 1.00 86.75 376 PHE A N 1
ATOM 2911 C CA . PHE A 1 376 ? -11.464 -3.262 4.428 1.00 86.75 376 PHE A CA 1
ATOM 2912 C C . PHE A 1 376 ? -12.963 -3.204 4.751 1.00 86.75 376 PHE A C 1
ATOM 2914 O O . PHE A 1 376 ? -13.320 -2.847 5.867 1.00 86.75 376 PHE A O 1
ATOM 2921 N N . ASP A 1 377 ? -13.837 -3.559 3.804 1.00 87.50 377 ASP A N 1
ATOM 2922 C CA . ASP A 1 377 ? -15.290 -3.592 4.048 1.00 87.50 377 ASP A CA 1
ATOM 2923 C C . ASP A 1 377 ? -15.719 -4.747 4.953 1.00 87.50 377 ASP A C 1
ATOM 2925 O O . ASP A 1 377 ? -16.709 -4.638 5.678 1.00 87.50 377 ASP A O 1
ATOM 2929 N N . ALA A 1 378 ? -14.995 -5.866 4.892 1.00 86.56 378 ALA A N 1
ATOM 2930 C CA . ALA A 1 378 ? -15.256 -7.022 5.735 1.00 86.56 378 ALA A CA 1
ATOM 2931 C C . ALA A 1 378 ? -14.866 -6.770 7.200 1.00 86.56 378 ALA A C 1
ATOM 2933 O O . ALA A 1 378 ? -15.427 -7.419 8.084 1.00 86.56 378 ALA A O 1
ATOM 2934 N N . VAL A 1 379 ? -13.943 -5.834 7.462 1.00 79.62 379 VAL A N 1
ATOM 2935 C CA . VAL A 1 379 ? -13.601 -5.384 8.816 1.00 79.62 379 VAL A CA 1
ATOM 2936 C C . VAL A 1 379 ? -14.750 -4.517 9.336 1.00 79.62 379 VAL A C 1
ATOM 2938 O O . VAL A 1 379 ? -14.959 -3.403 8.849 1.00 79.62 379 VAL A O 1
ATOM 2941 N N . PRO A 1 380 ? -15.523 -4.978 10.332 1.00 76.44 380 PRO A N 1
ATOM 2942 C CA . PRO A 1 380 ? -16.658 -4.206 10.800 1.00 76.44 380 PRO A CA 1
ATOM 2943 C C . PRO A 1 380 ? -16.161 -2.925 11.480 1.00 76.44 380 PRO A C 1
ATOM 2945 O O . PRO A 1 380 ? -15.472 -2.981 12.497 1.00 76.44 380 PRO A O 1
ATOM 2948 N N . LEU A 1 381 ? -16.553 -1.766 10.944 1.00 69.50 381 LEU A N 1
ATOM 2949 C CA . LEU A 1 381 ? -16.221 -0.440 11.494 1.00 69.50 381 LEU A CA 1
ATOM 2950 C C . LEU A 1 381 ? -16.693 -0.266 12.945 1.00 69.50 381 LEU A C 1
ATOM 2952 O O . LEU A 1 381 ? -16.088 0.463 13.731 1.00 69.50 381 LEU A O 1
ATOM 2956 N N . ASP A 1 382 ? -17.787 -0.959 13.262 1.00 62.50 382 ASP A N 1
ATOM 2957 C CA . ASP A 1 382 ? -18.543 -0.827 14.498 1.00 62.50 382 ASP A CA 1
ATOM 2958 C C . ASP A 1 382 ? -18.317 -1.981 15.467 1.00 62.50 382 ASP A C 1
ATOM 2960 O O . ASP A 1 382 ? -18.734 -1.893 16.620 1.00 62.50 382 ASP A O 1
ATOM 2964 N N . GLN A 1 383 ? -17.701 -3.083 15.027 1.00 51.41 383 GLN A N 1
ATOM 2965 C CA . GLN A 1 383 ? -17.388 -4.117 15.995 1.00 51.41 383 GLN A CA 1
ATOM 2966 C C . GLN A 1 383 ? -16.145 -3.651 16.747 1.00 51.41 383 GLN A C 1
ATOM 2968 O O . GLN A 1 383 ? -15.113 -3.392 16.112 1.00 51.41 383 GLN A O 1
ATOM 2973 N N . PRO A 1 384 ? -16.175 -3.576 18.092 1.00 49.62 384 PRO A N 1
ATOM 2974 C CA . PRO A 1 384 ? -14.981 -3.935 18.834 1.00 49.62 384 PRO A CA 1
ATOM 2975 C C . PRO A 1 384 ? -14.539 -5.251 18.202 1.00 49.62 384 PRO A C 1
ATOM 2977 O O . PRO A 1 384 ? -15.246 -6.244 18.344 1.00 49.62 384 PRO A O 1
ATOM 2980 N N . GLY A 1 385 ? -13.517 -5.231 17.330 1.00 41.09 385 GLY A N 1
ATOM 2981 C CA . GLY A 1 385 ? -13.209 -6.457 16.591 1.00 41.09 385 GLY A CA 1
ATOM 2982 C C . GLY A 1 385 ? -12.971 -7.593 17.591 1.00 41.09 385 GLY A C 1
ATOM 2983 O O . GLY A 1 385 ? -12.836 -7.326 18.784 1.00 41.09 385 GLY A O 1
ATOM 2984 N N . PRO A 1 386 ? -12.819 -8.846 17.163 1.00 40.34 386 PRO A N 1
ATOM 2985 C CA . PRO A 1 386 ? -12.403 -9.904 18.094 1.00 40.34 386 PRO A CA 1
ATOM 2986 C C . PRO A 1 386 ? -11.151 -9.491 18.913 1.00 40.34 386 PRO A C 1
ATOM 2988 O O . PRO A 1 386 ? -10.953 -9.918 20.041 1.00 40.34 386 PRO A O 1
ATOM 2991 N N . LEU A 1 387 ? -10.390 -8.531 18.371 1.00 42.44 387 LEU A N 1
ATOM 2992 C CA . LEU A 1 387 ? -9.286 -7.784 18.961 1.00 42.44 387 LEU A CA 1
ATOM 2993 C C . LEU A 1 387 ? -9.620 -6.563 19.863 1.00 42.44 387 LEU A C 1
ATOM 2995 O O . LEU A 1 387 ? -8.713 -5.825 20.214 1.00 42.44 387 LEU A O 1
ATOM 2999 N N . ALA A 1 388 ? -10.857 -6.271 20.262 1.00 40.22 388 ALA A N 1
ATOM 3000 C CA . ALA A 1 388 ? -11.106 -5.335 21.375 1.00 40.22 388 ALA A CA 1
ATOM 3001 C C . ALA A 1 388 ? -10.745 -5.954 22.734 1.00 40.22 388 ALA A C 1
ATOM 3003 O O . ALA A 1 388 ? -10.643 -5.240 23.724 1.00 40.22 388 ALA A O 1
ATOM 3004 N N . GLN A 1 389 ? -10.498 -7.266 22.729 1.00 43.50 389 GLN A N 1
ATOM 3005 C CA . GLN A 1 389 ? -9.710 -8.000 23.715 1.00 43.50 389 GLN A CA 1
ATOM 3006 C C . GLN A 1 389 ? -8.274 -8.293 23.250 1.00 43.50 389 GLN A C 1
ATOM 3008 O O . GLN A 1 389 ? -7.551 -8.979 23.956 1.00 43.50 389 GLN A O 1
ATOM 3013 N N . VAL A 1 390 ? -7.818 -7.762 22.111 1.00 40.44 390 VAL A N 1
ATOM 3014 C CA . VAL A 1 390 ? -6.389 -7.765 21.746 1.00 40.44 390 VAL A CA 1
ATOM 3015 C C . VAL A 1 390 ? -5.841 -6.381 22.012 1.00 40.44 390 VAL A C 1
ATOM 3017 O O . VAL A 1 390 ? -5.539 -5.562 21.150 1.00 40.44 390 VAL A O 1
ATOM 3020 N N . ARG A 1 391 ? -5.807 -6.116 23.309 1.00 47.84 391 ARG A N 1
ATOM 3021 C CA . ARG A 1 391 ? -4.552 -5.995 24.029 1.00 47.84 391 ARG A CA 1
ATOM 3022 C C . ARG A 1 391 ? -3.306 -6.072 23.140 1.00 47.84 391 ARG A C 1
ATOM 3024 O O . ARG A 1 391 ? -3.047 -7.068 22.468 1.00 47.84 391 ARG A O 1
ATOM 3031 N N . GLN A 1 392 ? -2.550 -4.983 23.126 1.00 48.78 392 GLN A N 1
ATOM 3032 C CA . GLN A 1 392 ? -1.333 -4.853 22.338 1.00 48.78 392 GLN A CA 1
ATOM 3033 C C . GLN A 1 392 ? -0.375 -5.990 22.717 1.00 48.78 392 GLN A C 1
ATOM 3035 O O . GLN A 1 392 ? 0.120 -5.991 23.842 1.00 48.78 392 GLN A O 1
ATOM 3040 N N . VAL A 1 393 ? -0.148 -6.950 21.807 1.00 45.78 393 VAL A N 1
ATOM 3041 C CA . VAL A 1 393 ? 0.844 -8.015 22.004 1.00 45.78 393 VAL A CA 1
ATOM 3042 C C . VAL A 1 393 ? 2.216 -7.374 21.927 1.00 45.78 393 VAL A C 1
ATOM 3044 O O . VAL A 1 393 ? 2.781 -7.209 20.845 1.00 45.78 393 VAL A O 1
ATOM 3047 N N . VAL A 1 394 ? 2.737 -6.949 23.073 1.00 54.34 394 VAL A N 1
ATOM 3048 C CA . VAL A 1 394 ? 4.114 -6.480 23.142 1.00 54.34 394 VAL A CA 1
ATOM 3049 C C . VAL A 1 394 ? 4.982 -7.703 23.375 1.00 54.34 394 VAL A C 1
ATOM 3051 O O . VAL A 1 394 ? 4.986 -8.290 24.459 1.00 54.34 394 VAL A O 1
ATOM 3054 N N . GLU A 1 395 ? 5.712 -8.104 22.336 1.00 54.53 395 GLU A N 1
ATOM 3055 C CA . GLU A 1 395 ? 6.828 -9.023 22.512 1.00 54.53 395 GLU A CA 1
ATOM 3056 C C . GLU A 1 395 ? 7.860 -8.309 23.371 1.00 54.53 395 GLU A C 1
ATOM 3058 O O . GLU A 1 395 ? 8.514 -7.365 22.925 1.00 54.53 395 GLU A O 1
ATOM 3063 N N . ALA A 1 396 ? 7.972 -8.727 24.628 1.00 57.44 396 ALA A N 1
ATOM 3064 C CA . ALA A 1 396 ? 8.988 -8.186 25.504 1.00 57.44 396 ALA A CA 1
ATOM 3065 C C . ALA A 1 396 ? 10.348 -8.664 24.979 1.00 57.44 396 ALA A C 1
ATOM 3067 O O . ALA A 1 396 ? 10.747 -9.817 25.170 1.00 57.44 396 ALA A O 1
ATOM 3068 N N . ILE A 1 397 ? 11.020 -7.790 24.228 1.00 55.59 397 ILE A N 1
ATOM 3069 C CA . ILE A 1 397 ? 12.327 -8.071 23.647 1.00 55.59 397 ILE A CA 1
ATOM 3070 C C . ILE A 1 397 ? 13.289 -8.276 24.813 1.00 55.59 397 ILE A C 1
ATOM 3072 O O . ILE A 1 397 ? 13.454 -7.404 25.666 1.00 55.59 397 ILE A O 1
ATOM 3076 N N . LEU A 1 398 ? 13.924 -9.447 24.845 1.00 52.41 398 LEU A N 1
ATOM 3077 C CA . LEU A 1 398 ? 15.050 -9.719 25.727 1.00 52.41 398 LEU A CA 1
ATOM 3078 C C . LEU A 1 398 ? 16.124 -8.657 25.469 1.00 52.41 398 LEU A C 1
ATOM 3080 O O . LEU A 1 398 ? 16.854 -8.737 24.484 1.00 52.41 398 LEU A O 1
ATOM 3084 N N . GLN A 1 399 ? 16.246 -7.680 26.365 1.00 50.06 399 GLN A N 1
ATOM 3085 C CA . GLN A 1 399 ? 17.535 -7.052 26.607 1.00 50.06 399 GLN A CA 1
ATOM 3086 C C . GLN A 1 399 ? 18.230 -7.937 27.638 1.00 50.06 399 GLN A C 1
ATOM 3088 O O . GLN A 1 399 ? 17.871 -7.877 28.814 1.00 50.06 399 GLN A O 1
ATOM 3093 N N . PRO A 1 400 ? 19.154 -8.831 27.237 1.00 43.66 400 PRO A N 1
ATOM 3094 C CA . PRO A 1 400 ? 19.878 -9.632 28.204 1.00 43.66 400 PRO A CA 1
ATOM 3095 C C . PRO A 1 400 ? 20.694 -8.681 29.080 1.00 43.66 400 PRO A C 1
ATOM 3097 O O . PRO A 1 400 ? 21.742 -8.181 28.670 1.00 43.66 400 PRO A O 1
ATOM 3100 N N . ALA A 1 401 ? 20.224 -8.428 30.300 1.00 45.97 401 ALA A N 1
ATOM 3101 C CA . ALA A 1 401 ? 21.094 -7.935 31.349 1.00 45.97 401 ALA A CA 1
ATOM 3102 C C . ALA A 1 401 ? 22.203 -8.984 31.505 1.00 45.97 401 ALA A C 1
ATOM 3104 O O . ALA A 1 401 ? 21.920 -10.142 31.809 1.00 45.97 401 ALA A O 1
ATOM 3105 N N . LEU A 1 402 ? 23.431 -8.581 31.168 1.00 46.78 402 LEU A N 1
ATOM 3106 C CA . LEU A 1 402 ? 24.678 -9.351 31.196 1.00 46.78 402 LEU A CA 1
ATOM 3107 C C . LEU A 1 402 ? 24.597 -10.613 32.074 1.00 46.78 402 LEU A C 1
ATOM 3109 O O . LEU A 1 402 ? 24.515 -10.548 33.300 1.00 46.78 402 LEU A O 1
ATOM 3113 N N . THR A 1 403 ? 24.621 -11.769 31.412 1.00 40.91 403 THR A N 1
ATOM 3114 C CA . THR A 1 403 ? 24.518 -13.104 32.003 1.00 40.91 403 THR A CA 1
ATOM 3115 C C . THR A 1 403 ? 25.698 -13.401 32.929 1.00 40.91 403 THR A C 1
ATOM 3117 O O . THR A 1 403 ? 26.746 -13.873 32.492 1.00 40.91 403 THR A O 1
ATOM 3120 N N . LEU A 1 404 ? 25.509 -13.175 34.224 1.00 46.34 404 LEU A N 1
ATOM 3121 C CA . LEU A 1 404 ? 26.300 -13.765 35.303 1.00 46.34 404 LEU A CA 1
ATOM 3122 C C . LEU A 1 404 ? 25.338 -14.626 36.118 1.00 46.34 404 LEU A C 1
ATOM 3124 O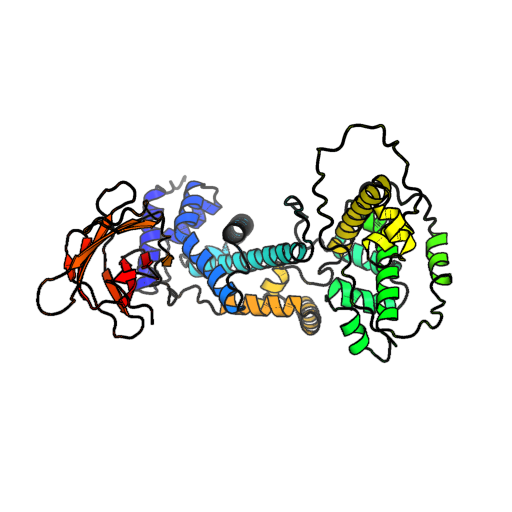 O . LEU A 1 404 ? 24.723 -14.135 37.053 1.00 46.34 404 LEU A O 1
ATOM 3128 N N . GLN A 1 405 ? 25.175 -15.895 35.720 1.00 48.69 405 GLN A N 1
ATOM 3129 C CA . GLN A 1 405 ? 24.280 -16.875 36.348 1.00 48.69 405 GLN A CA 1
ATOM 3130 C C . GLN A 1 405 ? 24.650 -17.121 37.822 1.00 48.69 405 GLN A C 1
ATOM 3132 O O . GLN A 1 405 ? 25.307 -18.100 38.175 1.00 48.69 405 GLN A O 1
ATOM 3137 N N . LEU A 1 406 ? 24.210 -16.235 38.709 1.00 51.34 406 LEU A N 1
ATOM 3138 C CA . LEU A 1 406 ? 24.187 -16.468 40.144 1.00 51.34 406 LEU A CA 1
ATOM 3139 C C . LEU A 1 406 ? 22.816 -17.052 40.499 1.00 51.34 406 LEU A C 1
ATOM 3141 O O . LEU A 1 406 ? 21.769 -16.524 40.126 1.00 51.34 406 LEU A O 1
ATOM 3145 N N . ARG A 1 407 ? 22.823 -18.185 41.208 1.00 55.75 407 ARG A N 1
ATOM 3146 C CA . ARG A 1 407 ? 21.624 -18.870 41.715 1.00 55.75 407 ARG A CA 1
ATOM 3147 C C . ARG A 1 407 ? 20.719 -17.859 42.442 1.00 55.75 407 ARG A C 1
ATOM 3149 O O . ARG A 1 407 ? 21.098 -17.371 43.502 1.00 55.75 407 ARG A O 1
ATOM 3156 N N . GLY A 1 408 ? 19.537 -17.576 41.885 1.00 67.00 408 GLY A N 1
ATOM 3157 C CA . GLY A 1 408 ? 18.552 -16.645 42.459 1.00 67.00 408 GLY A CA 1
ATOM 3158 C C . GLY A 1 408 ? 18.421 -15.283 41.765 1.00 67.00 408 GLY A C 1
ATOM 3159 O O . GLY A 1 408 ? 17.798 -14.393 42.332 1.00 67.00 408 GLY A O 1
ATOM 3160 N N . GLN A 1 409 ? 18.994 -15.095 40.574 1.00 75.44 409 GLN A N 1
ATOM 3161 C CA . GLN A 1 409 ? 18.867 -13.842 39.826 1.00 75.44 409 GLN A CA 1
ATOM 3162 C C . GLN A 1 409 ? 17.494 -13.712 39.144 1.00 75.44 409 GLN A C 1
ATOM 3164 O O . GLN A 1 409 ? 17.010 -14.660 38.522 1.00 75.44 409 GLN A O 1
ATOM 3169 N N . ALA A 1 410 ? 16.885 -12.532 39.259 1.00 87.75 410 ALA A N 1
ATOM 3170 C CA . ALA A 1 410 ? 15.652 -12.196 38.560 1.00 87.75 410 ALA A CA 1
ATOM 3171 C C . ALA A 1 410 ? 15.924 -11.922 37.069 1.00 87.75 410 ALA A C 1
ATOM 3173 O O . ALA A 1 410 ? 16.927 -11.299 36.716 1.00 87.75 410 ALA A O 1
ATOM 3174 N N . GLN A 1 411 ? 15.033 -12.384 36.196 1.00 90.12 411 GLN A N 1
ATOM 3175 C CA . GLN A 1 411 ? 15.005 -12.044 34.776 1.00 90.12 411 GLN A CA 1
ATOM 3176 C C . GLN A 1 411 ? 14.131 -10.808 34.587 1.00 90.12 411 GLN A C 1
ATOM 3178 O O . GLN A 1 411 ? 13.020 -10.762 35.105 1.00 90.12 411 GLN A O 1
ATOM 3183 N N . ILE A 1 412 ? 14.618 -9.818 33.846 1.00 90.56 412 ILE A N 1
ATOM 3184 C CA . ILE A 1 412 ? 13.893 -8.569 33.614 1.00 90.56 412 ILE A CA 1
ATOM 3185 C C . ILE A 1 412 ? 13.542 -8.481 32.133 1.00 90.56 412 ILE A C 1
ATOM 3187 O O . ILE A 1 412 ? 14.415 -8.602 31.274 1.00 90.56 412 ILE A O 1
ATOM 3191 N N . TYR A 1 413 ? 12.267 -8.256 31.848 1.00 89.19 413 TYR A N 1
ATOM 3192 C CA . TYR A 1 413 ? 11.740 -8.012 30.514 1.00 89.19 413 TYR A CA 1
ATOM 3193 C C . TYR A 1 413 ? 11.177 -6.596 30.475 1.00 89.19 413 TYR A C 1
ATOM 3195 O O . TYR A 1 413 ? 10.497 -6.174 31.405 1.00 89.19 413 TYR A O 1
ATOM 3203 N N . SER A 1 414 ? 11.468 -5.843 29.419 1.00 85.94 414 SER A N 1
ATOM 3204 C CA . SER A 1 414 ? 11.056 -4.444 29.318 1.00 85.94 414 SER A CA 1
ATOM 3205 C C . SER A 1 414 ? 10.285 -4.197 28.032 1.00 85.94 414 SER A C 1
ATOM 3207 O O . SER A 1 414 ? 10.597 -4.736 26.970 1.00 85.94 414 SER A O 1
ATOM 3209 N N . THR A 1 415 ? 9.268 -3.359 28.157 1.00 83.88 415 THR A N 1
ATOM 3210 C CA . THR A 1 415 ? 8.501 -2.759 27.073 1.00 83.88 415 THR A CA 1
ATOM 3211 C C . THR A 1 415 ? 8.467 -1.244 27.294 1.00 83.88 415 THR A C 1
ATOM 3213 O O . THR A 1 415 ? 8.776 -0.791 28.398 1.00 83.88 415 THR A O 1
ATOM 3216 N N . PRO A 1 416 ? 8.048 -0.430 26.307 1.00 82.12 416 PRO A N 1
ATOM 3217 C CA . PRO A 1 416 ? 7.945 1.019 26.500 1.00 82.12 416 PRO A CA 1
ATOM 3218 C C . PRO A 1 416 ? 7.022 1.450 27.652 1.00 82.12 416 PRO A C 1
ATOM 3220 O O . PRO A 1 416 ? 7.119 2.584 28.106 1.00 82.12 416 PRO A O 1
ATOM 3223 N N . GLN A 1 417 ? 6.113 0.576 28.100 1.00 81.38 417 GLN A N 1
ATOM 3224 C CA . GLN A 1 417 ? 5.062 0.907 29.067 1.00 81.38 417 GLN A CA 1
ATOM 3225 C C . GLN A 1 417 ? 5.148 0.101 30.370 1.00 81.38 417 GLN A C 1
ATOM 3227 O O . GLN A 1 417 ? 4.607 0.538 31.380 1.00 81.38 417 GLN A O 1
ATOM 3232 N N . VAL A 1 418 ? 5.807 -1.062 30.362 1.00 89.81 418 VAL A N 1
ATOM 3233 C CA . VAL A 1 418 ? 5.849 -2.004 31.493 1.00 89.81 418 VAL A CA 1
ATOM 3234 C C . VAL A 1 418 ? 7.219 -2.666 31.597 1.00 89.81 418 VAL A C 1
ATOM 3236 O O . VAL A 1 418 ? 7.784 -3.120 30.597 1.00 89.81 418 VAL A O 1
ATOM 3239 N N . LEU A 1 419 ? 7.712 -2.770 32.825 1.00 92.38 419 LEU A N 1
ATOM 3240 C CA . LEU A 1 419 ? 8.839 -3.586 33.243 1.00 92.38 419 LEU A CA 1
ATOM 3241 C C . LEU A 1 419 ? 8.303 -4.835 33.962 1.00 92.38 419 LEU A C 1
ATOM 3243 O O . LEU A 1 419 ? 7.471 -4.7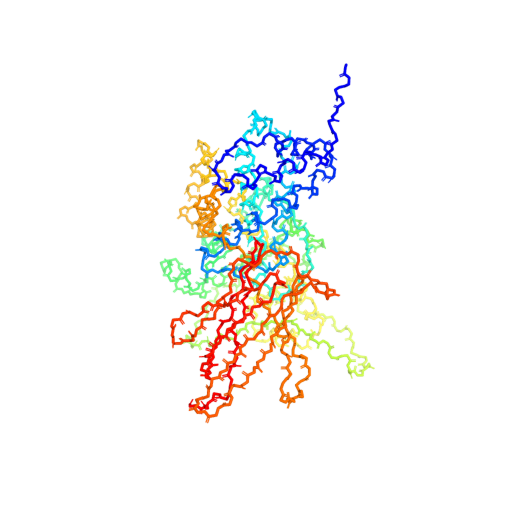35 34.857 1.00 92.38 419 LEU A O 1
ATOM 3247 N N . ILE A 1 420 ? 8.763 -6.018 33.564 1.00 94.25 420 ILE A N 1
ATOM 3248 C CA . ILE A 1 420 ? 8.353 -7.304 34.134 1.00 94.25 420 ILE A CA 1
ATOM 3249 C C . ILE A 1 420 ? 9.579 -7.935 34.785 1.00 94.25 420 ILE A C 1
ATOM 3251 O O . ILE A 1 420 ? 10.558 -8.238 34.100 1.00 94.25 420 ILE A O 1
ATOM 3255 N N . THR A 1 421 ? 9.522 -8.175 36.090 1.00 94.38 421 THR A N 1
ATOM 3256 C CA . THR A 1 421 ? 10.604 -8.827 36.838 1.00 94.38 421 THR A CA 1
ATOM 3257 C C . THR A 1 421 ? 10.167 -10.227 37.237 1.00 94.38 421 THR A C 1
ATOM 3259 O O . THR A 1 421 ? 9.227 -10.382 38.004 1.00 94.38 421 THR A O 1
ATOM 3262 N N . LEU A 1 422 ? 10.842 -11.256 36.729 1.00 95.44 422 LEU A N 1
ATOM 3263 C CA . LEU A 1 422 ? 10.556 -12.663 36.999 1.00 95.44 422 LEU A CA 1
ATOM 3264 C C . LEU A 1 422 ? 11.630 -13.277 37.898 1.00 95.44 422 LEU A C 1
ATOM 3266 O O . LEU A 1 422 ? 12.812 -13.266 37.571 1.00 95.44 422 LEU A O 1
ATOM 3270 N N . SER A 1 423 ? 11.226 -13.889 39.002 1.00 93.75 423 SER A N 1
ATOM 3271 C CA . SER A 1 423 ? 12.091 -14.618 39.928 1.00 93.75 423 SER A CA 1
ATOM 3272 C C . SER A 1 423 ? 11.707 -16.092 39.962 1.00 93.75 423 SER A C 1
ATOM 3274 O O . SER A 1 423 ? 10.554 -16.442 40.211 1.00 93.75 423 SER A O 1
ATOM 3276 N N . LEU A 1 424 ? 12.683 -16.974 39.751 1.00 93.75 424 LEU A N 1
ATOM 3277 C CA . LEU A 1 424 ? 12.472 -18.419 39.760 1.00 93.75 424 LEU A CA 1
ATOM 3278 C C . LEU A 1 424 ? 13.092 -19.045 41.017 1.00 93.75 424 LEU A C 1
ATOM 3280 O O . LEU A 1 424 ? 14.288 -18.898 41.277 1.00 93.75 424 LEU A O 1
ATOM 3284 N N . ARG A 1 425 ? 12.293 -19.779 41.798 1.00 93.06 425 ARG A N 1
ATOM 3285 C CA . ARG A 1 425 ? 12.740 -20.472 43.015 1.00 93.06 425 ARG A CA 1
ATOM 3286 C C . ARG A 1 425 ? 12.506 -21.978 42.899 1.00 93.06 425 ARG A C 1
ATOM 3288 O O . ARG A 1 425 ? 11.403 -22.428 42.608 1.00 93.06 425 ARG A O 1
ATOM 3295 N N . HIS A 1 426 ? 13.541 -22.764 43.180 1.00 91.44 426 HIS A N 1
ATOM 3296 C CA . HIS A 1 426 ? 13.462 -24.225 43.226 1.00 91.44 426 HIS A CA 1
ATOM 3297 C C . HIS A 1 426 ? 12.958 -24.710 44.598 1.00 91.44 426 HIS A C 1
ATOM 3299 O O . HIS A 1 426 ? 13.499 -24.301 45.629 1.00 91.44 426 HIS A O 1
ATOM 3305 N N . MET A 1 427 ? 11.960 -25.600 44.638 1.00 87.44 427 MET A N 1
ATOM 3306 C CA . MET A 1 427 ? 11.469 -26.211 45.881 1.00 87.44 427 MET A CA 1
ATOM 3307 C C . MET A 1 427 ? 12.221 -27.523 46.171 1.00 87.44 427 MET A C 1
ATOM 3309 O O . MET A 1 427 ? 12.182 -28.468 45.390 1.00 87.44 427 MET A O 1
ATOM 3313 N N . ALA A 1 428 ? 12.930 -27.612 47.301 1.00 77.25 428 ALA A N 1
ATOM 3314 C CA . ALA A 1 428 ? 13.715 -28.800 47.649 1.00 77.25 428 ALA A CA 1
ATOM 3315 C C . ALA A 1 428 ? 12.860 -29.912 48.296 1.00 77.25 428 ALA A C 1
ATOM 3317 O O . ALA A 1 428 ? 12.192 -29.666 49.296 1.00 77.25 428 ALA A O 1
ATOM 3318 N N . ARG A 1 429 ? 12.918 -31.144 47.757 1.00 63.31 429 ARG A N 1
ATOM 3319 C CA . ARG A 1 429 ? 13.689 -32.314 48.275 1.00 63.31 429 ARG A CA 1
ATOM 3320 C C . ARG A 1 429 ? 13.190 -33.671 47.741 1.00 63.31 429 ARG A C 1
ATOM 3322 O O . ARG A 1 429 ? 13.879 -34.662 47.948 1.00 63.31 429 ARG A O 1
ATOM 3329 N N . SER A 1 430 ? 12.060 -33.737 47.034 1.00 75.44 430 SER A N 1
ATOM 3330 C CA . SER A 1 430 ? 11.547 -35.011 46.483 1.00 75.44 430 SER A CA 1
ATOM 3331 C C . SER A 1 430 ? 10.939 -34.941 45.075 1.00 75.44 430 SER A C 1
ATOM 3333 O O . SER A 1 430 ? 10.706 -35.985 44.478 1.00 75.44 430 SER A O 1
ATOM 3335 N N . SER A 1 431 ? 10.721 -33.750 44.505 1.00 77.12 431 SER A N 1
ATOM 3336 C CA . SER A 1 431 ? 10.357 -33.576 43.089 1.00 77.12 431 SER A CA 1
ATOM 3337 C C . SER A 1 431 ? 10.931 -32.255 42.556 1.00 77.12 431 SER A C 1
ATOM 3339 O O . SER A 1 431 ? 10.948 -31.284 43.318 1.00 77.12 431 SER A O 1
ATOM 3341 N N . PRO A 1 432 ? 11.435 -32.197 41.305 1.00 78.38 432 PRO A N 1
ATOM 3342 C CA . PRO A 1 432 ? 11.987 -30.980 40.708 1.00 78.38 432 PRO A CA 1
ATOM 3343 C C . PRO A 1 432 ? 10.843 -30.030 40.345 1.00 78.38 432 PRO A C 1
ATOM 3345 O O . PRO A 1 432 ? 10.394 -29.966 39.203 1.00 78.38 432 PRO A O 1
ATOM 3348 N N . ARG A 1 433 ? 10.310 -29.344 41.356 1.00 90.62 433 ARG A N 1
ATOM 3349 C CA . ARG A 1 433 ? 9.229 -28.376 41.201 1.00 90.62 433 ARG A CA 1
ATOM 3350 C C . ARG A 1 433 ? 9.757 -26.967 41.392 1.00 90.62 433 ARG A C 1
ATOM 3352 O O . ARG A 1 433 ? 10.456 -26.667 42.363 1.00 90.62 433 ARG A O 1
ATOM 3359 N N . TRP A 1 434 ? 9.380 -26.106 40.463 1.00 94.06 434 TRP A N 1
ATOM 3360 C CA . TRP A 1 434 ? 9.745 -24.704 40.444 1.00 94.06 434 TRP A CA 1
ATOM 3361 C C . TRP A 1 434 ? 8.546 -23.833 40.814 1.00 94.06 434 TRP A C 1
ATOM 3363 O O . TRP A 1 434 ? 7.390 -24.186 40.570 1.00 94.06 434 TRP A O 1
ATOM 3373 N N . THR A 1 435 ? 8.843 -22.683 41.402 1.00 95.31 435 THR A N 1
ATOM 3374 C CA . THR A 1 435 ? 7.892 -21.597 41.615 1.00 95.31 435 THR A CA 1
ATOM 3375 C C . THR A 1 435 ? 8.409 -20.378 40.870 1.00 95.31 435 THR A C 1
ATOM 3377 O O . THR A 1 435 ? 9.544 -19.956 41.100 1.00 95.31 435 THR A O 1
ATOM 3380 N N . LEU A 1 436 ? 7.591 -19.840 39.972 1.00 96.19 436 LEU A N 1
ATOM 3381 C CA . LEU A 1 436 ? 7.843 -18.595 39.259 1.00 96.19 436 LEU A CA 1
ATOM 3382 C C . LEU A 1 436 ? 7.023 -17.494 39.927 1.00 96.19 436 LEU A C 1
ATOM 3384 O O . LEU A 1 436 ? 5.806 -17.615 40.036 1.00 96.19 436 LEU A O 1
ATOM 3388 N N . THR A 1 437 ? 7.685 -16.432 40.357 1.00 97.00 437 THR A N 1
ATOM 3389 C CA . THR A 1 437 ? 7.042 -15.216 40.857 1.00 97.00 437 THR A CA 1
ATOM 3390 C C . THR A 1 437 ? 7.372 -14.089 39.897 1.00 97.00 437 THR A C 1
ATOM 3392 O O . THR A 1 437 ? 8.524 -13.973 39.486 1.00 97.00 437 THR A O 1
ATOM 3395 N N . GLY A 1 438 ? 6.389 -13.285 39.519 1.00 96.44 438 GLY A N 1
ATOM 3396 C CA . GLY A 1 438 ? 6.601 -12.126 38.667 1.00 96.44 438 GLY A CA 1
ATOM 3397 C C . GLY A 1 438 ? 5.952 -10.872 39.228 1.00 96.44 438 GLY A C 1
ATOM 3398 O O . GLY A 1 438 ? 4.956 -10.954 39.937 1.00 96.44 438 GLY A O 1
ATOM 3399 N N . GLU A 1 439 ? 6.531 -9.724 38.907 1.00 96.50 439 GLU A N 1
ATOM 3400 C CA . GLU A 1 439 ? 6.058 -8.401 39.312 1.00 96.50 439 GLU A CA 1
ATOM 3401 C C . GLU A 1 439 ? 6.028 -7.483 38.087 1.00 96.50 439 GLU A C 1
ATOM 3403 O O . GLU A 1 439 ? 6.952 -7.521 37.263 1.00 96.50 439 GLU A O 1
ATOM 3408 N N . LEU A 1 440 ? 4.965 -6.684 37.962 1.00 95.06 440 LEU A N 1
ATOM 3409 C CA . LEU A 1 440 ? 4.855 -5.628 36.958 1.00 95.06 440 LEU A CA 1
ATOM 3410 C C . LEU A 1 440 ? 5.113 -4.269 37.607 1.00 95.06 440 LEU A C 1
ATOM 3412 O O . LEU A 1 440 ? 4.450 -3.892 38.570 1.00 95.06 440 LEU A O 1
ATOM 3416 N N . SER A 1 441 ? 6.010 -3.494 37.012 1.00 94.44 441 SER A N 1
ATOM 3417 C CA . SER A 1 441 ? 6.263 -2.101 37.373 1.00 94.44 441 SER A CA 1
ATOM 3418 C C . SER A 1 441 ? 6.260 -1.208 36.135 1.00 94.44 441 SER A C 1
ATOM 3420 O O . SER A 1 441 ? 6.371 -1.671 34.997 1.00 94.44 441 SER A O 1
ATOM 3422 N N . ALA A 1 442 ? 6.084 0.093 36.333 1.00 92.25 442 ALA A N 1
ATOM 3423 C CA . ALA A 1 442 ? 6.313 1.069 35.281 1.00 92.25 442 ALA A CA 1
ATOM 3424 C C . ALA A 1 442 ? 7.823 1.156 34.952 1.00 92.25 442 ALA A C 1
ATOM 3426 O O . ALA A 1 442 ? 8.661 0.780 35.777 1.00 92.25 442 ALA A O 1
ATOM 3427 N N . PRO A 1 443 ? 8.220 1.663 33.767 1.00 89.06 443 PRO A N 1
ATOM 3428 C CA . PRO A 1 443 ? 9.628 1.743 33.364 1.00 89.06 443 PRO A CA 1
ATOM 3429 C C . PRO A 1 443 ? 10.518 2.586 34.293 1.00 89.06 443 PRO A C 1
ATOM 3431 O O . PRO A 1 443 ? 11.736 2.431 34.277 1.00 89.06 443 PRO A O 1
ATOM 3434 N N . ASP A 1 444 ? 9.924 3.472 35.096 1.00 91.62 444 ASP A N 1
ATOM 3435 C CA . ASP A 1 444 ? 10.604 4.285 36.110 1.00 91.62 444 ASP A CA 1
ATOM 3436 C C . ASP A 1 444 ? 10.762 3.577 37.473 1.00 91.62 444 ASP A C 1
ATOM 3438 O O . ASP A 1 444 ? 11.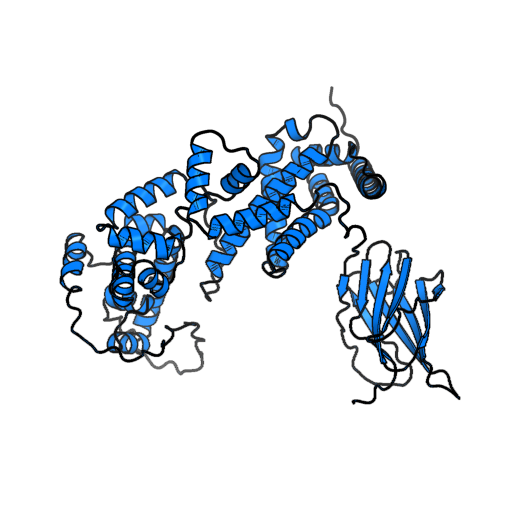340 4.144 38.401 1.00 91.62 444 ASP A O 1
ATOM 3442 N N . GLY A 1 445 ? 10.275 2.338 37.592 1.00 91.50 445 GLY A N 1
ATOM 3443 C CA . GLY A 1 445 ? 10.303 1.530 38.809 1.00 91.50 445 GLY A CA 1
ATOM 3444 C C . GLY A 1 445 ? 9.138 1.782 39.767 1.00 91.50 445 GLY A C 1
ATOM 3445 O O . GLY A 1 445 ? 9.097 1.163 40.829 1.00 91.50 445 GLY A O 1
ATOM 3446 N N . SER A 1 446 ? 8.194 2.666 39.429 1.00 92.56 446 SER A N 1
ATOM 3447 C CA . SER A 1 446 ? 6.968 2.834 40.214 1.00 92.56 446 SER A CA 1
ATOM 3448 C C . SER A 1 446 ? 6.006 1.644 40.026 1.00 92.56 446 SER A C 1
ATOM 3450 O O . SER A 1 446 ? 6.118 0.913 39.036 1.00 92.56 446 SER A O 1
ATOM 3452 N N . PRO A 1 447 ? 5.069 1.402 40.965 1.00 91.50 447 PRO A N 1
ATOM 3453 C CA . PRO A 1 447 ? 4.079 0.335 40.825 1.00 91.50 447 PRO A CA 1
ATOM 3454 C C . PRO A 1 447 ? 3.280 0.466 39.526 1.00 91.50 447 PRO A C 1
ATOM 3456 O O . PRO A 1 447 ? 2.902 1.570 39.125 1.00 91.50 447 PRO A O 1
ATOM 3459 N N . PHE A 1 448 ? 3.007 -0.657 38.862 1.00 91.00 448 PHE A N 1
ATOM 3460 C CA . PHE A 1 448 ? 2.180 -0.649 37.661 1.00 91.00 448 PHE A CA 1
ATOM 3461 C C . PHE A 1 448 ? 0.744 -0.223 38.009 1.00 91.00 448 PHE A C 1
ATOM 3463 O O . PHE A 1 448 ? 0.076 -0.849 38.822 1.00 91.00 448 PHE A O 1
ATOM 3470 N N . MET A 1 449 ? 0.270 0.858 37.385 1.00 87.44 449 MET A N 1
ATOM 3471 C CA . MET A 1 449 ? -1.041 1.455 37.682 1.00 87.44 449 MET A CA 1
ATOM 3472 C C . MET A 1 449 ? -2.228 0.739 37.012 1.00 87.44 449 MET A C 1
ATOM 3474 O O . MET A 1 449 ? -3.376 1.056 37.319 1.00 87.44 449 MET A O 1
ATOM 3478 N N . GLY A 1 450 ? -1.977 -0.179 36.073 1.00 84.12 450 GLY A N 1
ATOM 3479 C CA . GLY A 1 450 ? -3.029 -0.936 35.391 1.00 84.12 450 GLY A CA 1
ATOM 3480 C C . GLY A 1 450 ? -3.470 -2.164 36.189 1.00 84.12 450 GLY A C 1
ATOM 3481 O O . GLY A 1 450 ? -2.704 -2.727 36.968 1.00 84.12 450 GLY A O 1
ATOM 3482 N N . THR A 1 451 ? -4.703 -2.624 35.974 1.00 85.62 451 THR A N 1
ATOM 3483 C CA . THR A 1 451 ? -5.189 -3.855 36.612 1.00 85.62 451 THR A CA 1
ATOM 3484 C C . THR A 1 451 ? -4.746 -5.068 35.796 1.00 85.62 451 THR A C 1
ATOM 3486 O O . THR A 1 451 ? -4.965 -5.126 34.584 1.00 85.62 451 THR A O 1
ATOM 3489 N N . ILE A 1 452 ? -4.114 -6.039 36.457 1.00 92.44 452 ILE A N 1
ATOM 3490 C CA . ILE A 1 452 ? -3.817 -7.350 35.872 1.00 92.44 452 ILE A CA 1
ATOM 3491 C C . ILE A 1 452 ? -5.100 -8.174 35.946 1.00 92.44 452 ILE A C 1
ATOM 3493 O O . ILE A 1 452 ? -5.573 -8.484 37.036 1.00 92.44 452 ILE A O 1
ATOM 3497 N N . GLU A 1 453 ? -5.686 -8.506 34.801 1.00 89.12 453 GLU A N 1
ATOM 3498 C CA . GLU A 1 453 ? -6.918 -9.299 34.763 1.00 89.12 453 GLU A CA 1
ATOM 3499 C C . GLU A 1 453 ? -6.613 -10.798 34.790 1.00 89.12 453 GLU A C 1
ATOM 3501 O O . GLU A 1 453 ? -7.353 -11.576 35.387 1.00 89.12 453 GLU A O 1
ATOM 3506 N N . GLU A 1 454 ? -5.524 -11.214 34.141 1.00 93.56 454 GLU A N 1
ATOM 3507 C CA . GLU A 1 454 ? -5.138 -12.617 34.035 1.00 93.56 454 GLU A CA 1
ATOM 3508 C C . GLU A 1 454 ? -3.611 -12.740 33.881 1.00 93.56 454 GLU A C 1
ATOM 3510 O O . GLU A 1 454 ? -2.945 -11.889 33.288 1.00 93.56 454 GLU A O 1
ATOM 3515 N N . VAL A 1 455 ? -3.039 -13.824 34.403 1.00 95.88 455 VAL A N 1
ATOM 3516 C CA . VAL A 1 455 ? -1.689 -14.278 34.048 1.00 95.88 455 VAL A CA 1
ATOM 3517 C C . VAL A 1 455 ? -1.736 -15.785 33.881 1.00 95.88 455 VAL A C 1
ATOM 3519 O O . VAL A 1 455 ? -2.192 -16.496 34.779 1.00 95.88 455 VAL A O 1
ATOM 3522 N N . ARG A 1 456 ? -1.251 -16.281 32.744 1.00 96.06 456 ARG A N 1
ATOM 3523 C CA . ARG A 1 456 ? -1.198 -17.714 32.454 1.00 96.06 456 ARG A CA 1
ATOM 3524 C C . ARG A 1 456 ? 0.129 -18.123 31.838 1.00 96.06 456 ARG A C 1
ATOM 3526 O O . ARG A 1 456 ? 0.773 -17.365 31.112 1.00 96.06 456 ARG A O 1
ATOM 3533 N N . LEU A 1 457 ? 0.523 -19.352 32.137 1.00 96.25 457 LEU A N 1
ATOM 3534 C CA . LEU A 1 457 ? 1.719 -19.988 31.615 1.00 96.25 457 LEU A CA 1
ATOM 3535 C C . LEU A 1 457 ? 1.310 -21.148 30.702 1.00 96.25 457 LEU A C 1
ATOM 3537 O O . LEU A 1 457 ? 0.774 -22.148 31.178 1.00 96.25 457 LEU A O 1
ATOM 3541 N N . ALA A 1 458 ? 1.570 -21.015 29.405 1.00 94.94 458 ALA A N 1
ATOM 3542 C CA . ALA A 1 458 ? 1.283 -22.039 28.408 1.00 94.94 458 ALA A CA 1
ATOM 3543 C C . ALA A 1 458 ? 2.517 -22.929 28.200 1.00 94.94 458 ALA A C 1
ATOM 3545 O O . ALA A 1 458 ? 3.602 -22.450 27.851 1.00 94.94 458 ALA A O 1
ATOM 3546 N N . ALA A 1 459 ? 2.381 -24.232 28.443 1.00 92.12 459 ALA A N 1
ATOM 3547 C CA . ALA A 1 459 ? 3.432 -25.203 28.150 1.00 92.12 459 ALA A CA 1
ATOM 3548 C C . ALA A 1 459 ? 3.441 -25.548 26.653 1.00 92.12 459 ALA A C 1
ATOM 3550 O O . ALA A 1 459 ? 2.391 -25.612 26.023 1.00 92.12 459 ALA A O 1
ATOM 3551 N N . THR A 1 460 ? 4.612 -25.866 26.088 1.00 85.44 460 THR A N 1
ATOM 3552 C CA . THR A 1 460 ? 4.697 -26.323 24.680 1.00 85.44 460 THR A CA 1
ATOM 3553 C C . THR A 1 460 ? 3.866 -27.596 24.434 1.00 85.44 460 THR A C 1
ATOM 3555 O O . THR A 1 460 ? 3.338 -27.801 23.345 1.00 85.44 460 THR A O 1
ATOM 3558 N N . ALA A 1 461 ? 3.734 -28.444 25.458 1.00 82.56 461 ALA A N 1
ATOM 3559 C CA . ALA A 1 461 ? 2.902 -29.641 25.451 1.00 82.56 461 ALA A CA 1
ATOM 3560 C C . ALA A 1 461 ? 2.234 -29.808 26.826 1.00 82.56 461 ALA A C 1
ATOM 3562 O O . ALA A 1 461 ? 2.762 -30.479 27.711 1.00 82.56 461 ALA A O 1
ATOM 3563 N N . GLY A 1 462 ? 1.093 -29.154 27.036 1.00 88.19 462 GLY A N 1
ATOM 3564 C CA . GLY A 1 462 ? 0.331 -29.258 28.279 1.00 88.19 462 GLY A CA 1
ATOM 3565 C C . GLY A 1 462 ? -0.794 -28.227 28.367 1.00 88.19 462 GLY A C 1
ATOM 3566 O O . GLY A 1 462 ? -0.868 -27.343 27.518 1.00 88.19 462 GLY A O 1
ATOM 3567 N N . PRO A 1 463 ? -1.686 -28.351 29.362 1.00 91.56 463 PRO A N 1
ATOM 3568 C CA . PRO A 1 463 ? -2.701 -27.339 29.628 1.00 91.56 463 PRO A CA 1
ATOM 3569 C C . PRO A 1 463 ? -2.068 -26.050 30.167 1.00 91.56 463 PRO A C 1
ATOM 3571 O O . PRO A 1 463 ? -1.046 -26.095 30.857 1.00 91.56 463 PRO A O 1
ATOM 3574 N N . ASP A 1 464 ? -2.717 -24.920 29.897 1.00 93.06 464 ASP A N 1
ATOM 3575 C CA . ASP A 1 464 ? -2.340 -23.625 30.462 1.00 93.06 464 ASP A CA 1
ATOM 3576 C C . ASP A 1 464 ? -2.511 -23.632 31.983 1.00 93.06 464 ASP A C 1
ATOM 3578 O O . ASP A 1 464 ? -3.501 -24.141 32.519 1.00 93.06 464 ASP A O 1
ATOM 3582 N N . GLN A 1 465 ? -1.545 -23.044 32.685 1.00 95.75 465 GLN A N 1
ATOM 3583 C CA . GLN A 1 465 ? -1.578 -22.916 34.134 1.00 95.75 465 GLN A CA 1
ATOM 3584 C C . GLN A 1 465 ? -1.811 -21.450 34.533 1.00 95.75 465 GLN A C 1
ATOM 3586 O O . GLN A 1 465 ? -0.963 -20.609 34.227 1.00 95.75 465 GLN A O 1
ATOM 3591 N N . PRO A 1 466 ? -2.922 -21.119 35.218 1.00 96.50 466 PRO A N 1
ATOM 3592 C CA . PRO A 1 466 ? -3.168 -19.764 35.705 1.00 96.50 466 PRO A CA 1
ATOM 3593 C C . PRO A 1 466 ? -2.274 -19.439 36.911 1.00 96.50 466 PRO A C 1
ATOM 3595 O O . PRO A 1 466 ? -1.928 -20.327 37.697 1.00 96.50 466 PRO A O 1
ATOM 3598 N N . ALA A 1 467 ? -1.908 -18.167 37.062 1.00 96.88 467 ALA A N 1
ATOM 3599 C CA . ALA A 1 467 ? -1.171 -17.663 38.216 1.00 96.88 467 ALA A CA 1
ATOM 3600 C C . ALA A 1 467 ? -2.112 -17.212 39.346 1.00 96.88 467 ALA A C 1
ATOM 3602 O O . ALA A 1 467 ? -3.226 -16.753 39.103 1.00 96.88 467 ALA A O 1
ATOM 3603 N N . GLU A 1 468 ? -1.631 -17.293 40.585 1.00 96.75 468 GLU A N 1
ATOM 3604 C CA . GLU A 1 468 ? -2.226 -16.607 41.737 1.00 96.75 468 GLU A CA 1
ATOM 3605 C C . GLU A 1 468 ? -1.825 -15.126 41.666 1.00 96.75 468 GLU A C 1
ATOM 3607 O O . GLU A 1 468 ? -0.628 -14.835 41.642 1.00 96.75 468 GLU A O 1
ATOM 3612 N N . LEU A 1 469 ? -2.797 -14.211 41.601 1.00 96.12 469 LEU A N 1
ATOM 3613 C CA . LEU A 1 469 ? -2.574 -12.759 41.579 1.00 96.12 469 LEU A CA 1
ATOM 3614 C C . LEU A 1 469 ? -2.735 -12.175 42.985 1.00 96.12 469 LEU A C 1
ATOM 3616 O O . LEU A 1 469 ? -3.659 -12.557 43.703 1.00 96.12 469 LEU A O 1
ATOM 3620 N N . ASP A 1 470 ? -1.852 -11.251 43.348 1.00 93.50 470 ASP A N 1
ATOM 3621 C CA . ASP A 1 470 ? -1.923 -10.460 44.578 1.00 93.50 470 ASP A CA 1
ATOM 3622 C C . ASP A 1 470 ? -2.378 -9.018 44.284 1.00 93.50 470 ASP A C 1
ATOM 3624 O O . ASP A 1 470 ? -2.285 -8.550 43.145 1.00 93.50 470 ASP A O 1
ATOM 3628 N N . GLU A 1 471 ? -2.850 -8.301 45.306 1.00 86.25 471 GLU A N 1
ATOM 3629 C CA . GLU A 1 471 ? -3.354 -6.920 45.189 1.00 86.25 471 GLU A CA 1
ATOM 3630 C C . GLU A 1 471 ? -2.262 -5.929 44.746 1.00 86.25 471 GLU A C 1
ATOM 3632 O O . GLU A 1 471 ? -2.556 -4.937 44.080 1.00 86.25 471 GLU A O 1
ATOM 3637 N N . ASP A 1 472 ? -0.996 -6.245 45.027 1.00 86.06 472 ASP A N 1
ATOM 3638 C CA . ASP A 1 472 ? 0.173 -5.423 44.691 1.00 86.06 472 ASP A CA 1
ATOM 3639 C C . ASP A 1 472 ? 0.683 -5.632 43.246 1.00 86.06 472 ASP A C 1
ATOM 3641 O O . ASP A 1 472 ? 1.782 -5.203 42.898 1.00 86.06 472 ASP A O 1
ATOM 3645 N N . GLY A 1 473 ? -0.063 -6.340 42.388 1.00 85.38 473 GLY A N 1
ATOM 3646 C CA . GLY A 1 473 ? 0.353 -6.612 41.002 1.00 85.38 473 GLY A CA 1
ATOM 3647 C C . GLY A 1 473 ? 1.463 -7.666 40.874 1.00 85.38 473 GLY A C 1
ATOM 3648 O O . GLY A 1 473 ? 2.084 -7.809 39.817 1.00 85.38 473 GLY A O 1
ATOM 3649 N N . THR A 1 474 ? 1.702 -8.428 41.944 1.00 95.00 474 THR A N 1
ATOM 3650 C CA . THR A 1 474 ? 2.584 -9.600 41.945 1.00 95.00 474 THR A CA 1
ATOM 3651 C C . THR A 1 474 ? 1.789 -10.845 41.559 1.00 95.00 474 THR A C 1
ATOM 3653 O O . THR A 1 474 ? 0.643 -11.015 41.969 1.00 95.00 474 THR A O 1
ATOM 3656 N N . PHE A 1 475 ? 2.392 -11.753 40.793 1.00 97.06 475 PHE A N 1
ATOM 3657 C CA . PHE A 1 475 ? 1.786 -13.033 40.436 1.00 97.06 475 PHE A CA 1
ATOM 3658 C C . PHE A 1 475 ? 2.696 -14.214 40.768 1.00 97.06 475 PHE A C 1
ATOM 3660 O O . PHE A 1 475 ? 3.921 -14.123 40.684 1.00 97.06 475 PHE A O 1
ATOM 3667 N N . THR A 1 476 ? 2.106 -15.353 41.137 1.00 97.31 476 THR A N 1
ATOM 3668 C CA . THR A 1 476 ? 2.842 -16.572 41.498 1.00 97.31 476 THR A CA 1
ATOM 3669 C C . THR A 1 476 ? 2.287 -17.808 40.791 1.00 97.31 476 THR A C 1
ATOM 3671 O O . THR A 1 476 ? 1.104 -18.122 40.869 1.00 97.31 476 THR A O 1
ATOM 3674 N N . LEU A 1 477 ? 3.174 -18.568 40.149 1.00 97.25 477 LEU A N 1
ATOM 3675 C CA . LEU A 1 477 ? 2.914 -19.864 39.522 1.00 97.25 477 LEU A CA 1
ATOM 3676 C C . LEU A 1 477 ? 3.717 -20.940 40.260 1.00 97.25 477 LEU A C 1
ATOM 3678 O O . LEU A 1 477 ? 4.945 -20.882 40.322 1.00 97.25 477 LEU A O 1
ATOM 3682 N N . ARG A 1 478 ? 3.034 -21.930 40.841 1.00 96.00 478 ARG A N 1
ATOM 3683 C CA . ARG A 1 478 ? 3.644 -22.974 41.689 1.00 96.00 478 ARG A CA 1
ATOM 3684 C C . ARG A 1 478 ? 3.685 -24.324 40.981 1.00 96.00 478 ARG A C 1
ATOM 3686 O O . ARG A 1 478 ? 2.869 -24.603 40.111 1.00 96.00 478 ARG A O 1
ATOM 3693 N N . ASN A 1 479 ? 4.551 -25.217 41.461 1.00 93.25 479 ASN A N 1
ATOM 3694 C CA . ASN A 1 479 ? 4.630 -26.613 41.012 1.00 93.25 479 ASN A CA 1
ATOM 3695 C C . ASN A 1 479 ? 4.946 -26.784 39.514 1.00 93.25 479 ASN A C 1
ATOM 3697 O O . ASN A 1 479 ? 4.506 -27.755 38.903 1.00 93.25 479 ASN A O 1
ATOM 3701 N N . LEU A 1 480 ? 5.725 -25.868 38.939 1.00 94.50 480 LEU A N 1
ATOM 3702 C CA . LEU A 1 480 ? 6.121 -25.915 37.536 1.00 94.50 480 LEU A CA 1
ATOM 3703 C C . LEU A 1 480 ? 7.168 -27.013 37.318 1.00 94.50 480 LEU A C 1
ATOM 3705 O O . LEU A 1 480 ? 8.118 -27.134 38.099 1.00 94.50 480 LEU A O 1
ATOM 3709 N N . ALA A 1 481 ? 6.985 -27.815 36.272 1.00 93.56 481 ALA A N 1
ATOM 3710 C CA . ALA A 1 481 ? 7.999 -28.757 35.813 1.00 93.56 481 ALA A CA 1
ATOM 3711 C C . ALA A 1 481 ? 9.123 -28.012 35.074 1.00 93.56 481 ALA A C 1
ATOM 3713 O O . ALA A 1 481 ? 8.974 -26.847 34.701 1.00 93.56 481 ALA A O 1
ATOM 3714 N N . ALA A 1 482 ? 10.260 -28.678 34.871 1.00 92.62 482 ALA A N 1
ATOM 3715 C CA . ALA A 1 482 ? 11.270 -28.151 33.964 1.00 92.62 482 ALA A CA 1
ATOM 3716 C C . ALA A 1 482 ? 10.753 -28.216 32.515 1.00 92.62 482 ALA A C 1
ATOM 3718 O O . ALA A 1 482 ? 10.104 -29.191 32.135 1.00 92.62 482 ALA A O 1
ATOM 3719 N N . GLY A 1 483 ? 11.008 -27.181 31.715 1.00 93.69 483 GLY A N 1
ATOM 3720 C CA . GLY A 1 483 ? 10.520 -27.114 30.341 1.00 93.69 483 GLY A CA 1
ATOM 3721 C C . GLY A 1 483 ? 10.525 -25.716 29.731 1.00 93.69 483 GLY A C 1
ATOM 3722 O O . GLY A 1 483 ? 10.956 -24.734 30.341 1.00 93.69 483 GLY A O 1
ATOM 3723 N N . ARG A 1 484 ? 10.022 -25.641 28.494 1.00 93.75 484 ARG A N 1
ATOM 3724 C CA . ARG A 1 484 ? 9.841 -24.396 27.742 1.00 93.75 484 ARG A CA 1
ATOM 3725 C C . ARG A 1 484 ? 8.381 -23.961 27.772 1.00 93.75 484 ARG A C 1
ATOM 3727 O O . ARG A 1 484 ? 7.488 -24.705 27.351 1.00 93.75 484 ARG A O 1
ATOM 3734 N N . TYR A 1 485 ? 8.184 -22.731 28.216 1.00 95.25 485 TYR A N 1
ATOM 3735 C CA . TYR A 1 485 ? 6.887 -22.115 28.432 1.00 95.25 485 TYR A CA 1
ATOM 3736 C C . TYR A 1 485 ? 6.752 -20.800 27.666 1.00 95.25 485 TYR A C 1
ATOM 3738 O O . TYR A 1 485 ? 7.744 -20.157 27.307 1.00 95.25 485 TYR A O 1
ATOM 3746 N N . GLN A 1 486 ? 5.504 -20.396 27.457 1.00 94.00 486 GLN A N 1
ATOM 3747 C CA . GLN A 1 486 ? 5.113 -19.048 27.071 1.00 94.00 486 GLN A CA 1
ATOM 3748 C C . GLN A 1 486 ? 4.389 -18.403 28.249 1.00 94.00 486 GLN A C 1
ATOM 3750 O O . GLN A 1 486 ? 3.464 -18.996 28.803 1.00 94.00 486 GLN A O 1
ATOM 3755 N N . LEU A 1 487 ? 4.821 -17.209 28.650 1.00 95.31 487 LEU A N 1
ATOM 3756 C CA . LEU A 1 487 ? 4.128 -16.433 29.678 1.00 95.31 487 LEU A CA 1
ATOM 3757 C C . LEU A 1 487 ? 3.261 -15.380 28.997 1.00 95.31 487 LEU A C 1
ATOM 3759 O O . LEU A 1 487 ? 3.765 -14.596 28.191 1.00 95.31 487 LEU A O 1
ATOM 3763 N N . ILE A 1 488 ? 1.975 -15.383 29.337 1.00 93.94 488 ILE A N 1
ATOM 3764 C CA . ILE A 1 488 ? 0.977 -14.447 28.830 1.00 93.94 488 ILE A CA 1
ATOM 3765 C C . ILE A 1 488 ? 0.441 -13.677 30.036 1.00 93.94 488 ILE A C 1
ATOM 3767 O O . ILE A 1 488 ? -0.137 -14.269 30.950 1.00 93.94 488 ILE A O 1
ATOM 3771 N N . ILE A 1 489 ? 0.663 -12.366 30.053 1.00 94.06 489 ILE A N 1
ATOM 3772 C CA . ILE A 1 489 ? 0.180 -11.458 31.100 1.00 94.06 489 ILE A CA 1
ATOM 3773 C C . ILE A 1 489 ? -0.825 -10.529 30.454 1.00 94.06 489 ILE A C 1
ATOM 3775 O O . ILE A 1 489 ? -0.534 -9.897 29.442 1.00 94.06 489 ILE A O 1
ATOM 3779 N N . VAL A 1 490 ? -2.002 -10.439 31.048 1.00 88.94 490 VAL A N 1
ATOM 3780 C CA . VAL A 1 490 ? -3.148 -9.823 30.417 1.00 88.94 490 VAL A CA 1
ATOM 3781 C C . VAL A 1 490 ? -3.696 -8.732 31.345 1.00 88.94 490 VAL A C 1
ATOM 3783 O O . VAL A 1 490 ? -4.200 -9.014 32.430 1.00 88.94 490 VAL A O 1
ATOM 3786 N N . THR A 1 491 ? -3.527 -7.463 30.955 1.00 89.06 491 THR A N 1
ATOM 3787 C CA . THR A 1 491 ? -3.908 -6.263 31.734 1.00 89.06 491 THR A CA 1
ATOM 3788 C C . THR A 1 491 ? -5.116 -5.561 31.111 1.00 89.06 491 THR A C 1
ATOM 3790 O O . THR A 1 491 ? -5.589 -5.977 30.056 1.00 89.06 491 THR A O 1
ATOM 3793 N N . THR A 1 492 ? -5.646 -4.503 31.720 1.00 78.12 492 THR A N 1
ATOM 3794 C CA . THR A 1 492 ? -6.752 -3.711 31.139 1.00 78.12 492 THR A CA 1
ATOM 3795 C C . THR A 1 492 ? -6.451 -3.173 29.739 1.00 78.12 492 THR A C 1
ATOM 3797 O O . THR A 1 492 ? -7.350 -3.065 28.908 1.00 78.12 492 THR A O 1
ATOM 3800 N N . ASP A 1 493 ? -5.179 -2.881 29.462 1.00 75.94 493 ASP A N 1
ATOM 3801 C CA . ASP A 1 493 ? -4.763 -2.154 28.261 1.00 75.94 493 ASP A CA 1
ATOM 3802 C C . ASP A 1 493 ? -3.830 -2.973 27.345 1.00 75.94 493 ASP A C 1
ATOM 3804 O O . ASP A 1 493 ? -3.733 -2.687 26.149 1.00 75.94 493 ASP A O 1
ATOM 3808 N N . LEU A 1 494 ? -3.156 -4.010 27.868 1.00 80.25 494 LEU A N 1
ATOM 3809 C CA . LEU A 1 494 ? -2.045 -4.711 27.200 1.00 80.25 494 LEU A CA 1
ATOM 3810 C C . LEU A 1 494 ? -2.092 -6.237 27.372 1.00 80.25 494 LEU A C 1
ATOM 3812 O O . LEU A 1 494 ? -2.650 -6.760 28.334 1.00 80.25 494 LEU A O 1
ATOM 3816 N N . GLU A 1 495 ? -1.452 -6.956 26.444 1.00 83.00 495 GLU A N 1
ATOM 3817 C CA . GLU A 1 495 ? -1.207 -8.404 26.511 1.00 83.00 495 GLU A CA 1
ATOM 3818 C C . GLU A 1 495 ? 0.281 -8.582 26.286 1.00 83.00 495 GLU A C 1
ATOM 3820 O O . GLU A 1 495 ? 0.813 -8.355 25.207 1.00 83.00 495 GLU A O 1
ATOM 3825 N N . LEU A 1 496 ? 0.996 -8.927 27.337 1.00 87.94 496 LEU A N 1
ATOM 3826 C CA . LEU A 1 496 ? 2.436 -9.075 27.280 1.00 87.94 496 LEU A CA 1
ATOM 3827 C C . LEU A 1 496 ? 2.723 -10.550 27.021 1.00 87.94 496 LEU A C 1
ATOM 3829 O O . LEU A 1 496 ? 2.314 -11.411 27.804 1.00 87.94 496 LEU A O 1
ATOM 3833 N N . LEU A 1 497 ? 3.422 -10.837 25.919 1.00 90.12 497 LEU A N 1
ATOM 3834 C CA . LEU A 1 497 ? 3.784 -12.195 25.523 1.00 90.12 497 LEU A CA 1
ATOM 3835 C C . LEU A 1 497 ? 5.297 -12.393 25.623 1.00 90.12 497 LEU A C 1
ATOM 3837 O O . LEU A 1 497 ? 6.075 -11.800 24.874 1.00 90.12 497 LEU A O 1
ATOM 3841 N N . ILE A 1 498 ? 5.709 -13.315 26.491 1.00 92.06 498 ILE A N 1
ATOM 3842 C CA . ILE A 1 498 ? 7.084 -13.812 26.560 1.00 92.06 498 ILE A CA 1
ATOM 3843 C C . ILE A 1 498 ? 7.121 -15.192 25.902 1.00 92.06 498 ILE A C 1
ATOM 3845 O O . ILE A 1 498 ? 6.758 -16.201 26.505 1.00 92.06 498 ILE A O 1
ATOM 3849 N N . LYS A 1 499 ? 7.577 -15.238 24.643 1.00 86.69 499 LYS A N 1
ATOM 3850 C CA . LYS A 1 499 ? 7.541 -16.436 23.776 1.00 86.69 499 LYS A CA 1
ATOM 3851 C C . LYS A 1 499 ? 8.409 -17.610 24.237 1.00 86.69 499 LYS A C 1
ATOM 3853 O O . LYS A 1 499 ? 8.218 -18.735 23.775 1.00 86.69 499 LYS A O 1
ATOM 3858 N N . ALA A 1 500 ? 9.435 -17.350 25.038 1.00 89.12 500 ALA A N 1
ATOM 3859 C CA . ALA A 1 500 ? 10.408 -18.363 25.418 1.00 89.12 500 ALA A CA 1
ATOM 3860 C C . ALA A 1 500 ? 10.891 -18.131 26.848 1.00 89.12 500 ALA A C 1
ATOM 3862 O O . ALA A 1 500 ? 11.893 -17.456 27.076 1.00 89.12 500 ALA A O 1
ATOM 3863 N N . LEU A 1 501 ? 10.172 -18.719 27.800 1.00 91.44 501 LEU A N 1
ATOM 3864 C CA . LEU A 1 501 ? 10.591 -18.825 29.189 1.00 91.44 501 LEU A CA 1
ATOM 3865 C C . LEU A 1 501 ? 11.081 -20.254 29.446 1.00 91.44 501 LEU A C 1
ATOM 3867 O O . LEU A 1 501 ? 10.329 -21.214 29.280 1.00 91.44 501 LEU A O 1
ATOM 3871 N N . ILE A 1 502 ? 12.351 -20.402 29.819 1.00 92.62 502 ILE A N 1
ATOM 3872 C CA . ILE A 1 502 ? 12.941 -21.701 30.160 1.00 92.62 502 ILE A CA 1
ATOM 3873 C C . ILE A 1 502 ? 12.942 -21.833 31.680 1.00 92.62 502 ILE A C 1
ATOM 3875 O O . ILE A 1 502 ? 13.510 -20.994 32.380 1.00 92.62 502 ILE A O 1
ATOM 3879 N N . ILE A 1 503 ? 12.301 -22.884 32.185 1.00 93.19 503 ILE A N 1
ATOM 3880 C CA . ILE A 1 503 ? 12.239 -23.204 33.610 1.00 93.19 503 ILE A CA 1
ATOM 3881 C C . ILE A 1 503 ? 13.050 -24.475 33.841 1.00 93.19 503 ILE A C 1
ATOM 3883 O O . ILE A 1 503 ? 12.757 -25.508 33.248 1.00 93.19 503 ILE A O 1
ATOM 3887 N N . GLY A 1 504 ? 14.057 -24.402 34.712 1.00 89.38 504 GLY A N 1
ATOM 3888 C CA . GLY A 1 504 ? 14.975 -25.513 34.979 1.00 89.38 504 GLY A CA 1
ATOM 3889 C C . GLY A 1 504 ? 15.938 -25.836 33.832 1.00 89.38 504 GLY A C 1
ATOM 3890 O O . GLY A 1 504 ? 15.970 -25.154 32.811 1.00 89.38 504 GLY A O 1
ATOM 3891 N N . GLU A 1 505 ? 16.762 -26.865 34.035 1.00 83.94 505 GLU A N 1
ATOM 3892 C CA . GLU A 1 505 ? 17.586 -27.442 32.970 1.00 83.94 505 GLU A CA 1
ATOM 3893 C C . GLU A 1 505 ? 16.681 -28.310 32.094 1.00 83.94 505 GLU A C 1
ATOM 3895 O O . GLU A 1 505 ? 16.022 -29.228 32.582 1.00 83.94 505 GLU A O 1
ATOM 3900 N N . VAL A 1 506 ? 16.597 -27.962 30.813 1.00 78.06 506 VAL A N 1
ATOM 3901 C CA . VAL A 1 506 ? 15.974 -28.813 29.803 1.00 78.06 506 VAL A CA 1
ATOM 3902 C C . VAL A 1 506 ? 17.098 -29.685 29.271 1.00 78.06 506 VAL A C 1
ATOM 3904 O O . VAL A 1 506 ? 18.034 -29.153 28.671 1.00 78.06 506 VAL A O 1
ATOM 3907 N N . ASP A 1 507 ? 17.037 -30.990 29.534 1.00 74.50 507 ASP A N 1
ATOM 3908 C CA . ASP A 1 507 ? 17.950 -31.937 28.901 1.00 74.50 507 ASP A CA 1
ATOM 3909 C C . ASP A 1 507 ? 17.806 -31.769 27.382 1.00 74.50 507 ASP A C 1
ATOM 3911 O O . ASP A 1 507 ? 16.699 -31.800 26.839 1.00 74.50 507 ASP A O 1
ATOM 3915 N N . ALA A 1 508 ? 18.916 -31.451 26.716 1.00 64.38 508 ALA A N 1
ATOM 3916 C CA . ALA A 1 508 ? 18.943 -31.245 25.277 1.00 64.38 508 ALA A CA 1
ATOM 3917 C C . ALA A 1 508 ? 18.842 -32.610 24.583 1.00 64.38 508 ALA A C 1
ATOM 3919 O O . ALA A 1 508 ? 19.869 -33.215 24.275 1.00 64.38 508 ALA A O 1
ATOM 3920 N N . ASP A 1 509 ? 17.613 -33.091 24.408 1.00 53.38 509 ASP A N 1
ATOM 3921 C CA . ASP A 1 509 ? 17.290 -34.247 23.561 1.00 53.38 509 ASP A CA 1
ATOM 3922 C C . ASP A 1 509 ? 17.434 -33.928 22.064 1.00 53.38 509 ASP A C 1
ATOM 3924 O O . ASP A 1 509 ? 17.008 -32.826 21.628 1.00 53.38 509 ASP A O 1
#

Radius of gyration: 31.2 Å; chains: 1; bounding box: 75×71×89 Å

Secondary structure (DSSP, 8-state):
----PPPHHHHHHHHHHHHHHHHHH---B-HHHHHHHHHHHTT-HHHHHHHHHHHHHHHHHHHHHHHHHTT-GGGS-HHHHHHHHHHHHHHHHHHGGG-GGGGSSSBHHHHHHHHHHHHHHHHHHHHHHHHHHTT--S---------S--HHHHHHHHHHHHHH--SHHHHHHHIIIIIS---HHHHHHH-TTT-SSHHHHHHHHHHHHHHHHH-HHHHHHTT--SPPPTT--HHHHHHHHHHT-----------------S-------TTS-----------S-HHHHHHHHTT---HHHHHHHHH-HHHHHHHHHHHHHHHHHHHHHTTTTSPPHHHHHHHHTT---HHHHHHHHHHHHH-HHHHHHHHHHHHHHHS-TTS--GGGG--EEEE-----------TTPPEEEE-SS-EEEEEEEEEPSSS-EEEEEEEEE-TTSSBP-S-EEEEEEEETTS--EEPEE-TTSEEEEEEEPSEEEEEEEEESSEEEEEEEEEES-----

pLDDT: mean 82.41, std 18.18, range [34.12, 97.69]

Sequence (509 aa):
MTTTLPPLEPVIACCQAERSAFRQTGERHSPCCVQVFRRAFAGDQQAWMAIDTIFHPMINKWVLDALSATGNPNLLDAETLQDVIQEAKSILGRVGPQRPDLFIGDELGRLLKFWATCTKRAVLIQLRWQRRHIDDDIPLEPYHALPPSDADLAISLQTLLATILITAEERLVFELLMVQGYKPAEIAARFPERFADVGRVYALAQRIRRRCWANPELRQLAGIRGDAPAGTDSANLAAIDQNSSNPSAAASSSRKKVRGPTSLEMRINSSSKEGSAMNIPCELDEASLFDYVTGFAPVEVRAAVEANLACLVRAQTIAAEVAQVEELFYRYGCPAPEQLVAYQEDQLEGTARLVFKRHLATCAHCQAELALLAHFDAVPLDQPGPLAQVRQVVEAILQPALTLQLRGQAQIYSTPQVLITLSLRHMARSSPRWTLTGELSAPDGSPFMGTIEEVRLAATAGPDQPAELDEDGTFTLRNLAAGRYQLIIVTTDLELLIKALIIGEVDAD

Organism: NCBI:txid2024553

Foldseek 3Di:
DPPPDDDLVVLLVQQLVVVVVCQVPVDQFRQSLLVLVVVVLVVDVVSVVSCCVRCVVVLLCLLQLLCVVLVHSVLDDPVLSVQLLVQLVVCCSVCVNVCCVCNPHRGPVSSLVVSLLSSLQSSVVSSLVVVLPVVPPDPDDPDPPDADDPVVLLVVVVVVLPVLQPDPLLVVLLCCCLQQPDDLQRVCVVCVVSHVDSVSSVLSVLLSLVSLLQDVVLLVSLVNDDDRQPPPDVVVNVVVVVVSPDPDDDDDDPPPPPDQPPDPPPPPPPPDDDDCPDCPAQPDGVSQLSCSLVVNHDPVSVVSCVVHPNSVVVSVVSNVSSSSSSVCRYNSVPDRSSVLSCLLVVNDDDPSNVSNVVCCVPHPVSVSSNSSVVSSVVQDSSHCGVCVQPFPADAQDDPPPPDPDDPFDWGWTDDQFKIKTKTKDFDDDDARKIKIKMAIDGPVRHQRPWAFPWKWKAAPPDDIFTWDADPSRMTMDTRDDFHWIWIWTGTPRHTYIHRTDGHDDDPPD